Protein AF-A0AAJ7W540-F1 (afdb_monomer)

Radius of gyration: 34.24 Å; Cα contacts (8 Å, |Δi|>4): 974; chains: 1; bounding box: 76×58×107 Å

Solvent-accessible surface area (backbone atoms only — not comparable to full-atom values): 30644 Å² total; per-residue (Å²): 113,64,39,72,55,30,25,59,56,23,41,50,40,16,47,54,73,60,14,39,70,53,36,38,50,56,22,47,51,41,23,30,52,11,27,48,37,36,16,40,29,48,30,77,96,69,34,74,58,40,68,61,36,37,54,52,11,52,50,30,31,24,46,10,53,5,22,28,61,59,32,52,64,54,51,59,58,57,64,55,56,79,77,88,35,52,69,60,53,53,52,50,54,52,52,50,53,50,48,52,54,51,50,50,47,50,47,46,53,49,38,60,49,54,14,52,76,37,71,40,97,89,37,72,49,16,54,27,55,40,33,36,51,58,21,52,52,45,48,50,51,52,50,54,55,58,72,44,51,90,78,57,65,84,69,77,58,86,59,54,62,68,62,53,52,55,50,45,53,52,50,3,51,55,48,39,57,43,53,71,37,86,86,42,30,63,60,54,50,49,56,53,49,63,56,48,68,76,75,53,97,72,83,79,88,80,75,70,90,48,60,61,55,65,29,52,90,83,39,61,64,66,59,52,52,53,50,53,52,51,56,53,50,54,60,71,45,65,60,50,63,58,54,50,62,56,60,60,35,54,80,45,61,48,26,54,52,35,14,57,26,28,37,72,52,98,88,43,77,54,58,37,72,47,59,58,42,52,37,62,54,48,37,67,55,43,53,61,43,39,68,71,47,49,50,56,58,33,46,77,67,69,43,70,69,45,44,67,52,27,28,54,52,11,52,50,31,41,52,50,17,50,52,49,49,49,57,51,46,64,62,51,54,79,49,50,57,86,72,48,55,95,44,16,17,30,44,35,40,34,31,61,39,81,40,50,34,36,35,55,36,90,48,101,54,76,44,77,45,46,49,69,40,72,51,76,46,79,44,82,9,80,46,88,36,78,42,61,33,39,40,42,42,57,46,70,31,76,94,46,62,36,79,43,37,62,43,79,49,78,45,79,43,35,49,64,36,30,37,41,37,36,40,42,54,48,78,43,36,65,40,78,46,74,53,78,68,53,78,57,72,58,46,79,82,16,38,14,33,41,26,47,37,41,37,46,27,42,92,72,67,53,63,38,32,45,33,36,30,37,93,94,39,81,74,50,75,48,77,47,67,76,91,50,50,72,36,76,52,71,73,44,79,41,80,61,44,64,32,39,42,35,37,28,33,78,94,43,80,90,41,84,45,75,50,74,49,77,40,48,48,20,15,25,36,38,38,42,37,31,39,47,85,69,38,79,78,33,77,49,77,41,77,74,18,58,48,36,80,52,56,44,71,74,50,50,64,29,41,52,29,38,29,52,12,41,55,28,25,53,53,27,44,50,53,47,54,68,75,76,106

Secondary structure (DSSP, 8-state):
-HHHHHHHHHHHHIIIII-HHHHHHHHHHHHHHHHHHHHHHT-TTT-SSHHHHHHHHHHHHHHHHHHHHHHHHHHHHTTS-TTTTHHHHHHHHHHHHHHHHHHHHHHHHHHHHHHHHS-BTTBSS-HHHHHHHHHHHHHHHHHHHHHTGGG--PPPP---HHHHHHHHHHHHHHHHHHHHSTTTHHHHHHHHHHHHTTT-SS------SSGGGGGTTTS-HHHHHHHHHHHHHHHHTTTHHHHHHHHGGGGTHHHHHHHTSB-EETTEEPPGGGGGGHHHHHHHHHHHHIIIIIHHHHHTTTSS-SHHHHHHHHHHHHHHHHHHHHHHHHHHHTTS--PPPTTEEEEEEEE-SSS-EEE-SSSSS-EEE-TT-EEEEEEE-SSSEEEEEEEEE-SEETTEE-SB-EEEEEEEE-TT-EEEEEEEEETTEEEEEEPPP---PPPSS---EEEEEEEESSTT--S-EEEEEETTEEEEEEEPPSS-SEEEPPPEE--SEEEEEEEEETTEEEEEEEEEEEE-TT-EEEEEEEEETTEEEEEEEEEEEPPP-SBGGGGHHHHHHHHHHHIIIIIHHHHHHHHH-

Sequence (581 aa):
MLCYFVPVVGAILADSYLGRFRTILYFSIIYAIGNILMCFAATPPISIWPIQMTYIGLVLIAWGTGGIKPCVAAFGGDQFHLPQQQQKLQQFFSLFYFTINFGGFVGMILIPILREAFTCFGDDTCYALGFGFPAALMVTALFLFLLGKPLYRLKYPKENIMLKFISCIYVSHIRYNYSMQPHLKLYVLQSQYAVKKKMSVNGTPKVANHWLDYAEDKFPSKLIMDIKIVLAILFLYIPLPLFWSLFDQQGSRWTFQASRMNGTILGTQLLPDQMQVINPAIVLLLIPLFDKLIYPWFGNLQMLSSPLKRMIVGGVFAGLAFIMSGLLELKLEETYPVLPDKGQSTLNFINTLQCDVEFLAPFDSTITLNSGLRQVFNVSAKNLTKYELYLVAIPQCWELHLKNPTLSISINTSEYQVNTLIVGSIGKDLHLFKTDPDEFKKSLSGRPKLRVIFIRDSEILKNVTVTLESSSGLQDKYFVPDDNSLCESTYMELEPGLFHYVIRNRDDPDGTYKSSILLELGAVYLLMLREHNGLIVFHKIFTMTPANKIHILWLVPQYLLISIAEVMFAISGLEFSFTQL

Structure (mmCIF, N/CA/C/O backbone):
data_AF-A0AAJ7W540-F1
#
_entry.id   AF-A0AAJ7W540-F1
#
loop_
_atom_site.group_PDB
_atom_site.id
_atom_site.type_symbol
_atom_site.label_atom_id
_atom_site.label_alt_id
_atom_site.label_comp_id
_atom_site.label_asym_id
_atom_site.label_entity_id
_atom_site.label_seq_id
_atom_site.pdbx_PDB_ins_code
_atom_site.Cartn_x
_atom_site.Cartn_y
_atom_site.Cartn_z
_atom_site.occupancy
_atom_site.B_iso_or_equiv
_atom_site.auth_seq_id
_atom_site.auth_comp_id
_atom_site.auth_asym_id
_atom_site.auth_atom_id
_atom_site.pdbx_PDB_model_num
ATOM 1 N N . MET A 1 1 ? -0.661 -0.086 13.422 1.00 71.62 1 MET A N 1
ATOM 2 C CA . MET A 1 1 ? -0.869 -0.897 14.646 1.00 71.62 1 MET A CA 1
ATOM 3 C C . MET A 1 1 ? -0.650 -0.137 15.954 1.00 71.62 1 MET A C 1
ATOM 5 O O . MET A 1 1 ? -1.553 -0.155 16.779 1.00 71.62 1 MET A O 1
ATOM 9 N N . LEU A 1 2 ? 0.468 0.576 16.168 1.00 86.44 2 LEU A N 1
ATOM 10 C CA . LEU A 1 2 ? 0.731 1.285 17.441 1.00 86.44 2 LEU A CA 1
ATOM 11 C C . LEU A 1 2 ? -0.407 2.241 17.879 1.00 86.44 2 LEU A C 1
ATOM 13 O O . LEU A 1 2 ? -0.763 2.280 19.054 1.00 86.44 2 LEU A O 1
ATOM 17 N N . CYS A 1 3 ? -1.059 2.925 16.934 1.00 90.19 3 CYS A N 1
ATOM 18 C CA . CYS A 1 3 ? -2.197 3.824 17.180 1.00 90.19 3 CYS A CA 1
ATOM 19 C C . CYS A 1 3 ? -3.473 3.153 17.734 1.00 90.19 3 CYS A C 1
ATOM 21 O O . CYS A 1 3 ? -4.400 3.860 18.129 1.00 90.19 3 CYS A O 1
ATOM 23 N N . TYR A 1 4 ? -3.546 1.817 17.751 1.00 88.50 4 TYR A N 1
ATOM 24 C CA . TYR A 1 4 ? -4.629 1.042 18.375 1.00 88.50 4 TYR A CA 1
ATOM 25 C C . TYR A 1 4 ? -4.240 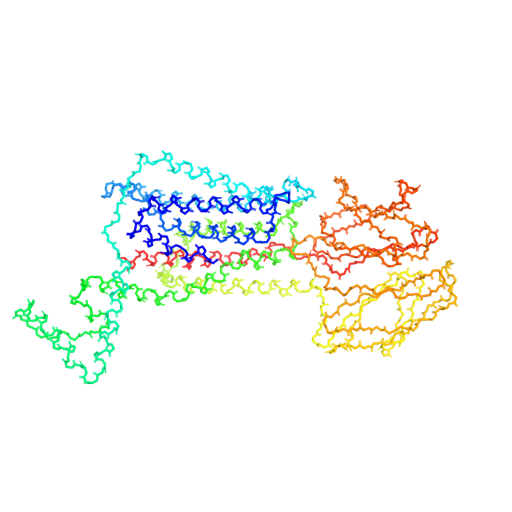0.459 19.737 1.00 88.50 4 TYR A C 1
ATOM 27 O O . TYR A 1 4 ? -5.117 0.103 20.517 1.00 88.50 4 TYR A O 1
ATOM 35 N N . PHE A 1 5 ? -2.947 0.442 20.070 1.00 90.62 5 PHE A N 1
ATOM 36 C CA . PHE A 1 5 ? -2.460 0.074 21.400 1.00 90.62 5 PHE A CA 1
ATOM 37 C C . PHE A 1 5 ? -2.434 1.274 22.359 1.00 90.62 5 PHE A C 1
ATOM 39 O O . PHE A 1 5 ? -2.895 1.191 23.497 1.00 90.62 5 PHE A O 1
ATOM 46 N N . VAL A 1 6 ? -1.964 2.431 21.878 1.00 94.62 6 VAL A N 1
ATOM 47 C CA . VAL A 1 6 ? -1.859 3.663 22.681 1.00 94.62 6 VAL A CA 1
ATOM 48 C C . VAL A 1 6 ? -3.198 4.174 23.264 1.00 94.62 6 VAL A C 1
ATOM 50 O O . VAL A 1 6 ? -3.144 4.769 24.338 1.00 94.62 6 VAL A O 1
ATOM 53 N N . PRO A 1 7 ? -4.401 3.911 22.702 1.00 94.12 7 PRO A N 1
ATOM 54 C CA . PRO A 1 7 ? -5.668 4.184 23.387 1.00 94.12 7 PRO A CA 1
ATOM 55 C C . PRO A 1 7 ? -5.749 3.626 24.811 1.00 94.12 7 PRO A C 1
ATOM 57 O O . PRO A 1 7 ? -6.285 4.292 25.689 1.00 94.12 7 PRO A O 1
ATOM 60 N N . VAL A 1 8 ? -5.167 2.458 25.092 1.00 89.94 8 VAL A N 1
ATOM 61 C CA . VAL A 1 8 ? -5.139 1.917 26.463 1.00 89.94 8 VAL A CA 1
ATOM 62 C C . VAL A 1 8 ? -4.364 2.856 27.392 1.00 89.94 8 VAL A C 1
ATOM 64 O O . VAL A 1 8 ? -4.832 3.194 28.477 1.00 89.94 8 VAL A O 1
ATOM 67 N N . VAL A 1 9 ? -3.212 3.350 26.933 1.00 91.25 9 VAL A N 1
ATOM 68 C CA . VAL A 1 9 ? -2.387 4.324 27.662 1.00 91.25 9 VAL A CA 1
ATOM 69 C C . VAL A 1 9 ? -3.128 5.655 27.821 1.00 91.25 9 VAL A C 1
ATOM 71 O O . VAL A 1 9 ? -3.166 6.208 28.919 1.00 91.25 9 VAL A O 1
ATOM 74 N N . GLY A 1 10 ? -3.763 6.148 26.754 1.00 91.50 10 GLY A N 1
ATOM 75 C CA . GLY A 1 10 ? -4.558 7.378 26.770 1.00 91.50 10 GLY A CA 1
ATOM 76 C C . GLY A 1 10 ? -5.708 7.319 27.776 1.00 91.50 10 GLY A C 1
ATOM 77 O O . GLY A 1 10 ? -5.861 8.234 28.584 1.00 91.50 10 GLY A O 1
ATOM 78 N N . ALA A 1 11 ? -6.461 6.216 27.790 1.00 89.62 11 ALA A N 1
ATOM 79 C CA . ALA A 1 11 ? -7.556 5.994 28.730 1.00 89.62 11 ALA A CA 1
ATOM 80 C C . ALA A 1 11 ? -7.061 5.942 30.184 1.00 89.62 11 ALA A C 1
ATOM 82 O O . ALA A 1 11 ? -7.601 6.641 31.040 1.00 89.62 11 ALA A O 1
ATOM 83 N N . ILE A 1 12 ? -5.983 5.193 30.462 1.00 88.81 12 ILE A N 1
ATOM 84 C CA . ILE A 1 12 ? -5.385 5.121 31.806 1.00 88.81 12 ILE A CA 1
ATOM 85 C C . ILE A 1 12 ? -4.946 6.511 32.277 1.00 88.81 12 ILE A C 1
ATOM 87 O O . ILE A 1 12 ? -5.280 6.919 33.389 1.00 88.81 12 ILE A O 1
ATOM 91 N N . LEU A 1 13 ? -4.234 7.267 31.437 1.00 90.31 13 LEU A N 1
ATOM 92 C CA . LEU A 1 13 ? -3.769 8.609 31.785 1.00 90.31 13 LEU A CA 1
ATOM 93 C C . LEU A 1 13 ? -4.929 9.582 32.022 1.00 90.31 13 LEU A C 1
ATOM 95 O O . LEU A 1 13 ? -4.882 10.358 32.978 1.00 90.31 13 LEU A O 1
ATOM 99 N N . ALA A 1 14 ? -5.971 9.535 31.190 1.00 90.06 14 ALA A N 1
ATOM 100 C CA . ALA A 1 14 ? -7.146 10.391 31.323 1.00 90.06 14 ALA A CA 1
ATOM 101 C C . ALA A 1 14 ? -7.965 10.097 32.580 1.00 90.06 14 ALA A C 1
ATOM 103 O O . ALA A 1 14 ? -8.325 11.036 33.290 1.00 90.06 14 ALA A O 1
ATOM 104 N N . ASP A 1 15 ? -8.238 8.825 32.864 1.00 87.19 15 ASP A N 1
ATOM 105 C CA . ASP A 1 15 ? -9.133 8.446 33.955 1.00 87.19 15 ASP A CA 1
ATOM 106 C C . ASP A 1 15 ? -8.414 8.340 35.311 1.00 87.19 15 ASP A C 1
ATOM 108 O O . ASP A 1 15 ? -9.070 8.462 36.343 1.00 87.19 15 ASP A O 1
ATOM 112 N N . SER A 1 16 ? -7.084 8.151 35.335 1.00 85.56 16 SER A N 1
ATOM 113 C CA . SER A 1 16 ? -6.317 7.967 36.584 1.00 85.56 16 SER A CA 1
ATOM 114 C C . SER A 1 16 ? -5.480 9.180 37.016 1.00 85.56 16 SER A C 1
ATOM 116 O O . SER A 1 16 ? -5.320 9.406 38.212 1.00 85.56 16 SER A O 1
ATOM 118 N N . TYR A 1 17 ? -4.928 9.970 36.084 1.00 84.69 17 TYR A N 1
ATOM 119 C CA . TYR A 1 17 ? -3.895 10.967 36.428 1.00 84.69 17 TYR A CA 1
ATOM 120 C C . TYR A 1 17 ? -4.199 12.389 35.947 1.00 84.69 17 TYR A C 1
ATOM 122 O O . TYR A 1 17 ? -4.267 13.321 36.745 1.00 84.69 17 TYR A O 1
ATOM 130 N N . LEU A 1 18 ? -4.335 12.586 34.635 1.00 86.31 18 LEU A N 1
ATOM 131 C CA . LEU A 1 18 ? -4.300 13.910 34.006 1.00 86.31 18 LEU A CA 1
ATOM 132 C C . LEU A 1 18 ? -5.688 14.539 33.837 1.00 86.31 18 LEU A C 1
ATOM 134 O O . LEU A 1 18 ? -5.801 15.765 33.752 1.00 86.31 18 LEU A O 1
ATOM 138 N N . GLY A 1 19 ? -6.742 13.722 33.792 1.00 89.06 19 GLY A N 1
ATOM 139 C CA . GLY A 1 19 ? -8.065 14.150 33.350 1.00 89.06 19 GLY A CA 1
ATOM 140 C C . GLY A 1 19 ? -8.158 14.243 31.822 1.00 89.06 19 GLY A C 1
ATOM 141 O O . GLY A 1 19 ? -7.185 14.538 31.125 1.00 89.06 19 GLY A O 1
ATOM 142 N N . ARG A 1 20 ? -9.366 14.035 31.288 1.00 90.81 20 ARG A N 1
ATOM 143 C CA . ARG A 1 20 ? -9.626 13.926 29.838 1.00 90.81 20 ARG A CA 1
ATOM 144 C C . ARG A 1 20 ? -9.135 15.133 29.034 1.00 90.81 20 ARG A C 1
ATOM 146 O O . ARG A 1 20 ? -8.473 14.950 28.019 1.00 90.81 20 ARG A O 1
ATOM 153 N N . PHE A 1 21 ? -9.383 16.358 29.509 1.00 93.75 21 PHE A N 1
ATOM 154 C CA . PHE A 1 21 ? -8.967 17.582 28.809 1.00 93.75 21 PHE A CA 1
ATOM 155 C C . PHE A 1 21 ? -7.443 17.679 28.634 1.00 93.75 21 PHE A C 1
ATOM 157 O O . PHE A 1 21 ? -6.965 17.945 27.533 1.00 93.75 21 PHE A O 1
ATOM 164 N N . ARG A 1 22 ? -6.665 17.444 29.703 1.00 93.25 22 ARG A N 1
ATOM 165 C CA . ARG A 1 22 ? -5.196 17.535 29.643 1.00 93.25 22 ARG A CA 1
ATOM 166 C C . ARG A 1 22 ? -4.600 16.405 28.813 1.00 93.25 22 ARG A C 1
ATOM 168 O O . ARG A 1 22 ? -3.672 16.654 28.054 1.00 93.25 22 ARG A O 1
ATOM 175 N N . THR A 1 23 ? -5.159 15.198 28.905 1.00 94.62 23 THR A N 1
ATOM 176 C CA . THR A 1 23 ? -4.752 14.081 28.045 1.00 94.62 23 THR A CA 1
ATOM 177 C C . THR A 1 23 ? -4.955 14.421 26.570 1.00 94.62 23 THR A C 1
ATOM 179 O O . THR A 1 23 ? -4.011 14.304 25.793 1.00 94.62 23 THR A O 1
ATOM 182 N N . ILE A 1 24 ? -6.137 14.922 26.189 1.00 95.50 24 ILE A N 1
ATOM 183 C CA . ILE A 1 24 ? -6.406 15.350 24.807 1.00 95.50 24 ILE A CA 1
ATOM 184 C C . ILE A 1 24 ? -5.403 16.424 24.377 1.00 95.50 24 ILE A C 1
ATOM 186 O O . ILE A 1 24 ? -4.823 16.304 23.302 1.00 95.50 24 ILE A O 1
ATOM 190 N N . LEU A 1 25 ? -5.152 17.431 25.218 1.00 96.06 25 LEU A N 1
ATOM 191 C CA . LEU A 1 25 ? -4.221 18.518 24.916 1.00 96.06 25 LEU A CA 1
ATOM 192 C C . LEU A 1 25 ? -2.793 18.014 24.644 1.00 96.06 25 LEU A C 1
ATOM 194 O O . LEU A 1 25 ? -2.235 18.306 23.587 1.00 96.06 25 LEU A O 1
ATOM 198 N N . TYR A 1 26 ? -2.203 17.244 25.563 1.00 96.38 26 TYR A N 1
ATOM 199 C CA . TYR A 1 26 ? -0.816 16.789 25.421 1.00 96.38 26 TYR A CA 1
ATOM 200 C C . TYR A 1 26 ? -0.634 15.842 24.234 1.00 96.38 26 TYR A C 1
ATOM 202 O O . TYR A 1 26 ? 0.295 16.022 23.447 1.00 96.38 26 TYR A O 1
ATOM 210 N N . PHE A 1 27 ? -1.542 14.880 24.046 1.00 96.75 27 PHE A N 1
ATOM 211 C CA . PHE A 1 27 ? -1.464 13.991 22.888 1.00 96.75 27 PHE A CA 1
ATOM 212 C C . PHE A 1 27 ? -1.743 14.726 21.567 1.00 96.75 27 PHE A C 1
ATOM 214 O O . PHE A 1 27 ? -1.149 14.370 20.553 1.00 96.75 27 PHE A O 1
ATOM 221 N N . SER A 1 28 ? -2.563 15.784 21.565 1.00 96.62 28 SER A N 1
ATOM 222 C CA . SER A 1 28 ? -2.783 16.624 20.375 1.00 96.62 28 SER A CA 1
ATOM 223 C C . SER A 1 28 ? -1.544 17.424 19.982 1.00 96.62 28 SER A C 1
ATOM 225 O O . SER A 1 28 ? -1.266 17.556 18.794 1.00 96.62 28 SER A O 1
ATOM 227 N N . ILE A 1 29 ? -0.762 17.907 20.953 1.00 97.31 29 ILE A N 1
ATOM 228 C CA . ILE A 1 29 ? 0.529 18.564 20.688 1.00 97.31 29 ILE A CA 1
ATOM 229 C C . ILE A 1 29 ? 1.517 17.566 20.074 1.00 97.31 29 ILE A C 1
ATOM 231 O O . ILE A 1 29 ? 2.125 17.860 19.048 1.00 97.31 29 ILE A O 1
ATOM 235 N N . ILE A 1 30 ? 1.629 16.364 20.651 1.00 97.31 30 ILE A N 1
ATOM 236 C CA . ILE A 1 30 ? 2.466 15.281 20.104 1.00 97.31 30 ILE A CA 1
ATOM 237 C C . ILE A 1 30 ? 2.029 14.935 18.673 1.00 97.31 30 ILE A C 1
ATOM 239 O O . ILE A 1 30 ? 2.869 14.781 17.787 1.00 97.31 30 ILE A O 1
ATOM 243 N N . TYR A 1 31 ? 0.717 14.871 18.429 1.00 97.06 31 TYR A N 1
ATOM 244 C CA . TYR A 1 31 ? 0.170 14.601 17.104 1.00 97.06 31 TYR A CA 1
ATOM 245 C C . TYR A 1 31 ? 0.520 15.715 16.102 1.00 97.06 31 TYR A C 1
ATOM 247 O O . TYR A 1 31 ? 0.955 15.429 14.987 1.00 97.06 31 TYR A O 1
ATOM 255 N N . ALA A 1 32 ? 0.383 16.986 16.489 1.00 97.12 32 ALA A N 1
ATOM 256 C CA . ALA A 1 32 ? 0.744 18.121 15.641 1.00 97.12 32 ALA A CA 1
ATOM 257 C C . ALA A 1 32 ? 2.239 18.105 15.278 1.00 97.12 32 ALA A C 1
ATOM 259 O O . ALA A 1 32 ? 2.577 18.223 14.102 1.00 97.12 32 ALA A O 1
ATOM 260 N N . ILE A 1 33 ? 3.122 17.865 16.257 1.00 97.06 33 ILE A N 1
ATOM 261 C CA . ILE A 1 33 ? 4.572 17.741 16.030 1.00 97.06 33 ILE A CA 1
ATOM 262 C C . ILE A 1 33 ? 4.873 16.600 15.053 1.00 97.06 33 ILE A C 1
ATOM 264 O O . ILE A 1 33 ? 5.655 16.787 14.126 1.00 97.06 33 ILE A O 1
ATOM 268 N N . GLY A 1 34 ? 4.229 15.440 15.217 1.00 96.81 34 GLY A N 1
ATOM 269 C CA . GLY A 1 34 ? 4.404 14.306 14.310 1.00 96.81 34 GLY A CA 1
ATOM 270 C C . GLY A 1 34 ? 4.032 14.631 12.858 1.00 96.81 34 GLY A C 1
ATOM 271 O O . GLY A 1 34 ? 4.797 14.309 11.952 1.00 96.81 34 GLY A O 1
ATOM 272 N N . ASN A 1 35 ? 2.907 15.319 12.626 1.00 95.75 35 ASN A N 1
ATOM 273 C CA . ASN A 1 35 ? 2.503 15.722 11.270 1.00 95.75 35 ASN A CA 1
ATOM 274 C C . ASN A 1 35 ? 3.439 16.779 10.661 1.00 95.75 35 ASN A C 1
ATOM 276 O O . ASN A 1 35 ? 3.778 16.691 9.483 1.00 95.75 35 ASN A O 1
ATOM 280 N N . ILE A 1 36 ? 3.884 17.759 11.453 1.00 95.38 36 ILE A N 1
ATOM 281 C CA . ILE A 1 36 ? 4.851 18.772 10.997 1.00 95.38 36 ILE A CA 1
ATOM 282 C C . ILE A 1 36 ? 6.178 18.102 10.620 1.00 95.38 36 ILE A C 1
ATOM 284 O O . ILE A 1 36 ? 6.753 18.412 9.578 1.00 95.38 36 ILE A O 1
ATOM 288 N N . LEU A 1 37 ? 6.634 17.135 11.421 1.00 94.56 37 LEU A N 1
ATOM 289 C CA . LEU A 1 37 ? 7.861 16.392 11.146 1.00 94.56 37 LEU A CA 1
ATOM 290 C C . LEU A 1 37 ? 7.764 15.575 9.849 1.00 94.56 37 LEU A C 1
ATOM 292 O O . LEU A 1 37 ? 8.727 15.547 9.089 1.00 94.56 37 LEU A O 1
ATOM 296 N N . MET A 1 38 ? 6.603 14.973 9.561 1.00 93.81 38 MET A N 1
ATOM 297 C CA . MET A 1 38 ? 6.346 14.294 8.282 1.00 93.81 38 MET A CA 1
ATOM 298 C C . MET A 1 38 ? 6.404 15.255 7.089 1.00 93.81 38 MET A C 1
ATOM 300 O O . MET A 1 38 ? 6.983 14.919 6.060 1.00 93.81 38 MET A O 1
ATOM 304 N N . CYS A 1 39 ? 5.856 16.465 7.231 1.00 92.62 39 CYS A N 1
ATOM 305 C CA . CYS A 1 39 ? 5.942 17.504 6.202 1.00 92.62 39 CYS A CA 1
ATOM 306 C C . CYS A 1 39 ? 7.401 17.921 5.929 1.00 92.62 39 CYS A C 1
ATOM 308 O O . CYS A 1 39 ? 7.824 17.996 4.775 1.00 92.62 39 CYS A O 1
ATOM 310 N N . PHE A 1 40 ? 8.205 18.109 6.982 1.00 91.62 40 PHE A N 1
ATOM 311 C CA . PHE A 1 40 ? 9.632 18.417 6.838 1.00 91.62 40 PHE A CA 1
ATOM 312 C C . PHE A 1 40 ? 10.443 17.258 6.257 1.00 91.62 40 PHE A C 1
ATOM 314 O O . PHE A 1 40 ? 11.324 17.494 5.436 1.00 91.62 40 PHE A O 1
ATOM 321 N N . ALA A 1 41 ? 10.130 16.012 6.623 1.00 90.75 41 ALA A N 1
ATOM 322 C CA . ALA A 1 41 ? 10.767 14.831 6.043 1.00 90.75 41 ALA A CA 1
ATOM 323 C C . ALA A 1 41 ? 10.510 14.720 4.531 1.00 90.75 41 ALA A C 1
ATOM 325 O O . ALA A 1 41 ? 11.385 14.276 3.796 1.00 90.75 41 ALA A O 1
ATOM 326 N N . ALA A 1 42 ? 9.338 15.168 4.072 1.00 87.88 42 ALA A N 1
ATOM 327 C CA . ALA A 1 42 ? 8.955 15.210 2.664 1.00 87.88 42 ALA A CA 1
ATOM 328 C C . ALA A 1 42 ? 9.456 16.459 1.910 1.00 87.88 42 ALA A C 1
ATOM 330 O O . ALA A 1 42 ? 9.103 16.645 0.749 1.00 87.88 42 ALA A O 1
ATOM 331 N N . THR A 1 43 ? 10.239 17.330 2.556 1.00 87.81 43 THR A N 1
ATOM 332 C CA . THR A 1 43 ? 10.776 18.561 1.961 1.00 87.81 43 THR A CA 1
ATOM 333 C C . THR A 1 43 ? 12.293 18.415 1.767 1.00 87.81 43 THR A C 1
ATOM 335 O O . THR A 1 43 ? 13.035 18.623 2.731 1.00 87.81 43 THR A O 1
ATOM 338 N N . PRO A 1 44 ? 12.789 18.101 0.550 1.00 80.88 44 PRO A N 1
ATOM 339 C CA . PRO A 1 44 ? 14.206 17.799 0.304 1.00 80.88 44 PRO A CA 1
ATOM 340 C C . PRO A 1 44 ? 15.211 18.856 0.804 1.00 80.88 44 PRO A C 1
ATOM 342 O O . PRO A 1 44 ? 16.230 18.471 1.374 1.00 80.88 44 PRO A O 1
ATOM 345 N N . PRO A 1 45 ? 14.949 20.179 0.694 1.00 76.81 45 PRO A N 1
ATOM 346 C CA . PRO A 1 45 ? 15.866 21.201 1.215 1.00 76.81 45 PRO A CA 1
ATOM 347 C C . PRO A 1 45 ? 16.047 21.186 2.742 1.00 76.81 45 PRO A C 1
ATOM 349 O O . PRO A 1 45 ? 17.021 21.734 3.248 1.00 76.81 45 PRO A O 1
ATOM 352 N N . ILE A 1 46 ? 15.090 20.616 3.482 1.00 77.25 46 ILE A N 1
ATOM 353 C CA . ILE A 1 46 ? 15.027 20.644 4.954 1.00 77.25 46 ILE A CA 1
ATOM 354 C C . ILE A 1 46 ? 15.265 19.243 5.543 1.00 77.25 46 ILE A C 1
ATOM 356 O O . ILE A 1 46 ? 15.598 19.111 6.721 1.00 77.25 46 ILE A O 1
ATOM 360 N N . SER A 1 47 ? 15.105 18.183 4.744 1.00 76.94 47 SER A N 1
ATOM 361 C CA . SER A 1 47 ? 15.171 16.804 5.216 1.00 76.94 47 SER A CA 1
ATOM 362 C C . SER A 1 47 ? 16.599 16.403 5.598 1.00 76.94 47 SER A C 1
ATOM 364 O O . SER A 1 47 ? 17.424 16.052 4.755 1.00 76.94 47 SER A O 1
ATOM 366 N N . ILE A 1 48 ? 16.882 16.406 6.898 1.00 77.56 48 ILE A N 1
ATOM 367 C CA . ILE A 1 48 ? 18.103 15.849 7.475 1.00 77.56 48 ILE A CA 1
ATOM 368 C C . ILE A 1 48 ? 17.767 14.409 7.867 1.00 77.56 48 ILE A C 1
ATOM 370 O O . ILE A 1 48 ? 17.113 14.181 8.878 1.00 77.56 48 ILE A O 1
ATOM 374 N N . TRP A 1 49 ? 18.214 13.437 7.064 1.00 84.31 49 TRP A N 1
ATOM 375 C CA . TRP A 1 49 ? 18.016 12.001 7.315 1.00 84.31 49 TRP A CA 1
ATOM 376 C C . TRP A 1 49 ? 16.523 11.604 7.194 1.00 84.31 49 TRP A C 1
ATOM 378 O O . TRP A 1 49 ? 15.860 11.280 8.187 1.00 84.31 49 TRP A O 1
ATOM 388 N N . PRO A 1 50 ? 15.961 11.640 5.966 1.00 85.88 50 PRO A N 1
ATOM 389 C CA . PRO A 1 50 ? 14.513 11.582 5.720 1.00 85.88 50 PRO A CA 1
ATOM 390 C C . PRO A 1 50 ? 13.843 10.314 6.263 1.00 85.88 50 PRO A C 1
ATOM 392 O O . PRO A 1 50 ? 12.715 10.361 6.756 1.00 85.88 50 PRO A O 1
ATOM 395 N N . ILE A 1 51 ? 14.548 9.182 6.236 1.00 89.00 51 ILE A N 1
ATOM 396 C CA . ILE A 1 51 ? 14.040 7.893 6.717 1.00 89.00 51 ILE A CA 1
ATOM 397 C C . ILE A 1 51 ? 13.784 7.946 8.231 1.00 89.00 51 ILE A C 1
ATOM 399 O O . ILE A 1 51 ? 12.711 7.574 8.705 1.00 89.00 51 ILE A O 1
ATOM 403 N N . GLN A 1 52 ? 14.747 8.448 9.002 1.00 92.12 52 GLN A N 1
ATOM 404 C CA . GLN A 1 52 ? 14.670 8.549 10.457 1.00 92.12 52 GLN A CA 1
ATOM 405 C C . GLN A 1 52 ? 13.594 9.551 10.882 1.00 92.12 52 GLN A C 1
ATOM 407 O O . GLN A 1 52 ? 12.790 9.243 11.763 1.00 92.12 52 GLN A O 1
ATOM 412 N N . MET A 1 53 ? 13.535 10.717 10.227 1.00 91.81 53 MET A N 1
ATOM 413 C CA . MET A 1 53 ? 12.483 11.710 10.473 1.00 91.81 53 MET A CA 1
ATOM 414 C C . MET A 1 53 ? 11.091 11.131 10.210 1.00 91.81 53 MET A C 1
ATOM 416 O O . MET A 1 53 ? 10.184 11.337 11.014 1.00 91.81 53 MET A O 1
ATOM 420 N N . THR A 1 54 ? 10.940 10.351 9.136 1.00 93.38 54 THR A N 1
ATOM 421 C CA . THR A 1 54 ? 9.684 9.670 8.802 1.00 93.38 54 THR A CA 1
ATOM 422 C C . THR A 1 54 ? 9.286 8.669 9.887 1.00 93.38 54 THR A C 1
ATOM 424 O O . THR A 1 54 ? 8.153 8.697 10.365 1.00 93.38 54 THR A O 1
ATOM 427 N N . TYR A 1 55 ? 10.208 7.817 10.350 1.00 94.44 55 TYR A N 1
ATOM 428 C CA . TYR A 1 55 ? 9.908 6.864 11.425 1.00 94.44 55 TYR A CA 1
ATOM 429 C C . TYR A 1 55 ? 9.500 7.558 12.726 1.00 94.44 55 TYR A C 1
ATOM 431 O O . TYR A 1 55 ? 8.505 7.172 13.343 1.00 94.44 55 TYR A O 1
ATOM 439 N N . ILE A 1 56 ? 10.231 8.599 13.128 1.00 95.06 56 ILE A N 1
ATOM 440 C CA . ILE A 1 56 ? 9.910 9.372 14.332 1.00 95.06 56 ILE A CA 1
ATOM 441 C C . ILE A 1 56 ? 8.549 10.061 14.164 1.00 95.06 56 ILE A C 1
ATOM 443 O O . ILE A 1 56 ? 7.707 9.973 15.058 1.00 95.06 56 ILE A O 1
ATOM 447 N N . GLY A 1 57 ? 8.292 10.676 13.007 1.00 95.62 57 GLY A N 1
ATOM 448 C CA . GLY A 1 57 ? 7.021 11.326 12.682 1.00 95.62 57 GLY A CA 1
ATOM 449 C C . GLY A 1 57 ? 5.837 10.368 12.785 1.00 95.62 57 GLY A C 1
ATOM 450 O O . GLY A 1 57 ? 4.868 10.655 13.490 1.00 95.62 57 GLY A O 1
ATOM 451 N N . LEU A 1 58 ? 5.941 9.183 12.177 1.00 95.50 58 LEU A N 1
ATOM 452 C CA . LEU A 1 58 ? 4.908 8.145 12.234 1.00 95.50 58 LEU A CA 1
ATOM 453 C C . LEU A 1 58 ? 4.666 7.621 13.656 1.00 95.50 58 LEU A C 1
ATOM 455 O O . LEU A 1 58 ? 3.514 7.391 14.034 1.00 95.50 58 LEU A O 1
ATOM 459 N N . VAL A 1 59 ? 5.715 7.455 14.470 1.00 96.56 59 VAL A N 1
ATOM 460 C CA . VAL A 1 59 ? 5.573 7.045 15.878 1.00 96.56 59 VAL A CA 1
ATOM 461 C C . VAL A 1 59 ? 4.851 8.121 16.690 1.00 96.56 59 VAL A C 1
ATOM 463 O O . VAL A 1 59 ? 3.931 7.789 17.441 1.00 96.56 59 VAL A O 1
ATOM 466 N N . LEU A 1 60 ? 5.204 9.398 16.513 1.00 97.00 60 LEU A N 1
ATOM 467 C CA . LEU A 1 60 ? 4.541 10.519 17.187 1.00 97.00 60 LEU A CA 1
ATOM 468 C C . LEU A 1 60 ? 3.073 10.647 16.764 1.00 97.00 60 LEU A C 1
ATOM 470 O O . LEU A 1 60 ? 2.203 10.806 17.619 1.00 97.00 60 LEU A O 1
ATOM 474 N N . ILE A 1 61 ? 2.772 10.494 15.470 1.00 96.88 61 ILE A N 1
ATOM 475 C CA . ILE A 1 61 ? 1.394 10.449 14.960 1.00 96.88 61 ILE A CA 1
ATOM 476 C C . ILE A 1 61 ? 0.626 9.288 15.595 1.00 96.88 61 ILE A C 1
ATOM 478 O O . ILE A 1 61 ? -0.496 9.472 16.071 1.00 96.88 61 ILE A O 1
ATOM 482 N N . ALA A 1 62 ? 1.217 8.095 15.652 1.00 96.44 62 ALA A N 1
ATOM 483 C CA . ALA A 1 62 ? 0.572 6.932 16.248 1.00 96.44 62 ALA A CA 1
ATOM 484 C C . ALA A 1 62 ? 0.304 7.117 17.751 1.00 96.44 62 ALA A C 1
ATOM 486 O O . ALA A 1 62 ? -0.767 6.740 18.231 1.00 96.44 62 ALA A O 1
ATOM 487 N N . TRP A 1 63 ? 1.238 7.728 18.482 1.00 96.31 63 TRP A N 1
ATOM 488 C CA . TRP A 1 63 ? 1.064 8.068 19.894 1.00 96.31 63 TRP A CA 1
ATOM 489 C C . TRP A 1 63 ? -0.019 9.123 20.106 1.00 96.31 63 TRP A C 1
ATOM 491 O O . TRP A 1 63 ? -0.928 8.922 20.910 1.00 96.31 63 TRP A O 1
ATOM 501 N N . GLY A 1 64 ? 0.051 10.222 19.357 1.00 96.25 64 GLY A N 1
ATOM 502 C CA . GLY A 1 64 ? -0.903 11.319 19.425 1.00 96.25 64 GLY A CA 1
ATOM 503 C C . GLY A 1 64 ? -2.326 10.864 19.106 1.00 96.25 64 GLY A C 1
ATOM 504 O O . GLY A 1 64 ? -3.217 10.968 19.946 1.00 96.25 64 GLY A O 1
ATOM 505 N N . THR A 1 65 ? -2.533 10.268 17.928 1.00 94.81 65 THR A N 1
ATOM 506 C CA . THR A 1 65 ? -3.846 9.743 17.512 1.00 94.81 65 THR A CA 1
ATOM 507 C C . THR A 1 65 ? -4.394 8.718 18.497 1.00 94.81 65 THR A C 1
ATOM 509 O O . THR A 1 65 ? -5.552 8.810 18.901 1.00 94.81 65 THR A O 1
ATOM 512 N N . GLY A 1 66 ? -3.571 7.752 18.913 1.00 94.44 66 GLY A N 1
ATOM 513 C CA . GLY A 1 66 ? -3.985 6.702 19.831 1.00 94.44 66 GLY A CA 1
ATOM 514 C C . GLY A 1 66 ? -4.411 7.246 21.193 1.00 94.44 66 GLY A C 1
ATOM 515 O O . GLY A 1 66 ? -5.462 6.859 21.695 1.00 94.44 66 GLY A O 1
ATOM 516 N N . GLY A 1 67 ? -3.659 8.187 21.770 1.00 94.56 67 GLY A N 1
ATOM 517 C CA . GLY A 1 67 ? -3.971 8.744 23.089 1.00 94.56 67 GLY A CA 1
ATOM 518 C C . GLY A 1 67 ? -5.255 9.584 23.124 1.00 94.56 67 GLY A C 1
ATOM 519 O O . GLY A 1 67 ? -5.958 9.607 24.136 1.00 94.56 67 GLY A O 1
ATOM 520 N N . ILE A 1 68 ? -5.597 10.233 22.007 1.00 94.94 68 ILE A N 1
ATOM 521 C CA . ILE A 1 68 ? -6.785 11.093 21.872 1.00 94.94 68 ILE A CA 1
ATOM 522 C C . ILE A 1 68 ? -8.070 10.267 21.692 1.00 94.94 68 ILE A C 1
ATOM 524 O O . ILE A 1 68 ? -9.106 10.621 22.263 1.00 94.94 68 ILE A O 1
ATOM 528 N N . LYS A 1 69 ? -8.008 9.161 20.932 1.00 91.62 69 LYS A N 1
ATOM 529 C CA . LYS A 1 69 ? -9.160 8.313 20.551 1.00 91.62 69 LYS A CA 1
ATOM 530 C C . LYS A 1 69 ? -10.145 7.988 21.691 1.00 91.62 69 LYS A C 1
ATOM 532 O O . LYS A 1 69 ? -11.329 8.271 21.519 1.00 91.62 69 LYS A O 1
ATOM 537 N N . PRO A 1 70 ? -9.722 7.436 22.845 1.00 90.81 70 PRO A N 1
ATOM 538 C CA . PRO A 1 70 ? -10.655 7.060 23.914 1.00 90.81 70 PRO A CA 1
ATOM 539 C C . PRO A 1 70 ? -11.199 8.273 24.683 1.00 90.81 70 PRO A C 1
ATOM 541 O O . PRO A 1 70 ? -12.210 8.173 25.373 1.00 90.81 70 PRO A O 1
ATOM 544 N N . CYS A 1 71 ? -10.532 9.427 24.583 1.00 91.81 71 CYS A N 1
ATOM 545 C CA . CYS A 1 71 ? -10.808 10.586 25.421 1.00 91.81 71 CYS A CA 1
ATOM 546 C C . CYS A 1 71 ? -11.815 11.549 24.785 1.00 91.81 71 CYS A C 1
ATOM 548 O O . CYS A 1 71 ? -12.644 12.101 25.501 1.00 91.81 71 CYS A O 1
ATOM 550 N N . VAL A 1 72 ? -11.758 11.774 23.466 1.00 92.81 72 VAL A N 1
ATOM 551 C CA . VAL A 1 72 ? -12.543 12.836 22.798 1.00 92.81 72 VAL A CA 1
ATOM 552 C C . VAL A 1 72 ? -14.040 12.563 22.824 1.00 92.81 72 VAL A C 1
ATOM 554 O O . VAL A 1 72 ? -14.805 13.433 23.238 1.00 92.81 72 VAL A O 1
ATOM 557 N N . ALA A 1 73 ? -14.465 11.358 22.435 1.00 89.25 73 ALA A N 1
ATOM 558 C CA . ALA A 1 73 ? -15.883 10.998 22.432 1.00 89.25 73 ALA A CA 1
ATOM 559 C C . ALA A 1 73 ? -16.472 11.046 23.853 1.00 89.25 73 ALA A C 1
ATOM 561 O O . ALA A 1 73 ? -17.548 11.602 24.075 1.00 89.25 73 ALA A O 1
ATOM 562 N N . ALA A 1 74 ? -15.718 10.538 24.834 1.00 88.56 74 ALA A N 1
ATOM 563 C CA . ALA A 1 74 ? -16.106 10.557 26.239 1.00 88.56 74 ALA A CA 1
ATOM 564 C C . ALA A 1 74 ? -16.169 11.988 26.808 1.00 88.56 74 ALA A C 1
ATOM 566 O O . ALA A 1 74 ? -17.114 12.335 27.516 1.00 88.56 74 ALA A O 1
ATOM 567 N N . PHE A 1 75 ? -15.201 12.842 26.463 1.00 92.44 75 PHE A N 1
ATOM 568 C CA . PHE A 1 75 ? -15.176 14.246 26.876 1.00 92.44 75 PHE A CA 1
ATOM 569 C C . PHE A 1 75 ? -16.318 15.058 26.256 1.00 92.44 75 PHE A C 1
ATOM 571 O O . PHE A 1 75 ? -16.907 15.891 26.942 1.00 92.44 75 PHE A O 1
ATOM 578 N N . GLY A 1 76 ? -16.673 14.792 24.996 1.00 91.38 76 GLY A N 1
ATOM 579 C CA . GLY A 1 76 ? -17.844 15.384 24.348 1.00 91.38 76 GLY A CA 1
ATOM 580 C C . GLY A 1 76 ? -19.152 14.987 25.038 1.00 91.38 76 GLY A C 1
ATOM 581 O O . GLY A 1 76 ? -19.986 15.843 25.326 1.00 91.38 76 GLY A O 1
ATOM 582 N N . GLY A 1 77 ? -19.296 13.709 25.403 1.00 88.50 77 GLY A N 1
ATOM 583 C CA . GLY A 1 77 ? -20.460 13.230 26.151 1.00 88.50 77 GLY A CA 1
ATOM 584 C C . GLY A 1 77 ? -20.585 13.833 27.557 1.00 88.50 77 GLY A C 1
ATOM 585 O O . GLY A 1 77 ? -21.693 14.097 28.023 1.00 88.50 77 GLY A O 1
ATOM 586 N N . ASP A 1 78 ? -19.460 14.128 28.216 1.00 89.62 78 ASP A N 1
ATOM 587 C CA . ASP A 1 78 ? -19.433 14.742 29.551 1.00 89.62 78 ASP A CA 1
ATOM 588 C C . ASP A 1 78 ? -20.003 16.167 29.611 1.00 89.62 78 ASP A C 1
ATOM 590 O O . ASP A 1 78 ? -20.300 16.649 30.711 1.00 89.62 78 ASP A O 1
ATOM 594 N N . GLN A 1 79 ? -20.163 16.833 28.463 1.00 92.00 79 GLN A N 1
ATOM 595 C CA . GLN A 1 79 ? -20.690 18.198 28.389 1.00 92.00 79 GLN A CA 1
ATOM 596 C C . GLN A 1 79 ? -22.203 18.265 28.641 1.00 92.00 79 GLN A C 1
ATOM 598 O O . GLN A 1 79 ? -22.722 19.319 29.005 1.00 92.00 79 GLN A O 1
ATOM 603 N N . PHE A 1 80 ? -22.917 17.145 28.502 1.00 90.44 80 PHE A N 1
ATOM 604 C CA . PHE A 1 80 ? -24.368 17.093 28.656 1.00 90.44 80 PHE A CA 1
ATOM 605 C C . PHE A 1 80 ? -24.792 16.758 30.095 1.00 90.44 80 PHE A C 1
ATOM 607 O O . PHE A 1 80 ? -24.158 15.974 30.807 1.00 90.44 80 PHE A O 1
ATOM 614 N N . HIS A 1 81 ? -25.909 17.338 30.535 1.00 87.06 81 HIS A N 1
ATOM 615 C CA . HIS A 1 81 ? -26.522 17.047 31.831 1.00 87.06 81 HIS A CA 1
ATOM 616 C C . HIS A 1 81 ? -27.535 15.903 31.711 1.00 87.06 81 HIS A C 1
ATOM 618 O O . HIS A 1 81 ? -28.619 16.062 31.148 1.00 87.06 81 HIS A O 1
ATOM 624 N N . LEU A 1 82 ? -27.192 14.741 32.266 1.00 86.00 82 LEU A N 1
ATOM 625 C CA . LEU A 1 82 ? -28.085 13.584 32.354 1.00 86.00 82 LEU A CA 1
ATOM 626 C C . LEU A 1 82 ? -28.915 13.636 33.650 1.00 86.00 82 LEU A C 1
ATOM 628 O O . LEU A 1 82 ? -28.365 14.026 34.684 1.00 86.00 82 LEU A O 1
ATOM 632 N N . PRO A 1 83 ? -30.208 13.247 33.625 1.00 84.31 83 PRO A N 1
ATOM 633 C CA . PRO A 1 83 ? -30.960 12.676 32.491 1.00 84.31 83 PRO A CA 1
ATOM 634 C C . PRO A 1 83 ? -31.617 13.706 31.541 1.00 84.31 83 PRO A C 1
ATOM 636 O O . PRO A 1 83 ? -32.083 13.338 30.468 1.00 84.31 83 PRO A O 1
ATOM 639 N N . GLN A 1 84 ? -31.635 14.997 31.889 1.00 87.75 84 GLN A N 1
ATOM 640 C CA . GLN A 1 84 ? -32.411 16.046 31.196 1.00 87.75 84 GLN A CA 1
ATOM 641 C C . GLN A 1 84 ? -32.073 16.229 29.701 1.00 87.75 84 GLN A C 1
ATOM 643 O O . GLN A 1 84 ? -32.936 16.617 28.920 1.00 87.75 84 GLN A O 1
ATOM 648 N N . GLN A 1 85 ? -30.829 15.969 29.286 1.00 88.81 85 GLN A N 1
ATOM 649 C CA . GLN A 1 85 ? -30.340 16.202 27.917 1.00 88.81 85 GLN A CA 1
ATOM 650 C C . GLN A 1 85 ? -30.037 14.912 27.134 1.00 88.81 85 GLN A C 1
ATOM 652 O O . GLN A 1 85 ? -29.257 14.934 26.182 1.00 88.81 85 GLN A O 1
ATOM 657 N N . GLN A 1 86 ? -30.654 13.785 27.497 1.00 82.50 86 GLN A N 1
ATOM 658 C CA . GLN A 1 86 ? -30.375 12.484 26.877 1.00 82.50 86 GLN A CA 1
ATOM 659 C C . GLN A 1 86 ? -30.606 12.456 25.352 1.00 82.50 86 GLN A C 1
ATOM 661 O O . GLN A 1 86 ? -29.776 11.917 24.623 1.00 82.50 86 GLN A O 1
ATOM 666 N N . GLN A 1 87 ? -31.670 13.092 24.844 1.00 83.88 87 GLN A N 1
ATOM 667 C CA . GLN A 1 87 ? -31.920 13.180 23.394 1.00 83.88 87 GLN A CA 1
ATOM 668 C C . GLN A 1 87 ? -30.833 13.979 22.654 1.00 83.88 87 GLN A C 1
ATOM 670 O O . GLN A 1 87 ? -30.378 13.573 21.586 1.00 83.88 87 GLN A O 1
ATOM 675 N N . LYS A 1 88 ? -30.363 15.093 23.236 1.00 87.62 88 LYS A N 1
ATOM 676 C CA . LYS A 1 88 ? -29.291 15.916 22.645 1.00 87.62 88 LYS A CA 1
ATOM 677 C C . LYS A 1 88 ? -27.958 15.165 22.605 1.00 87.62 88 LYS A C 1
ATOM 679 O O . LYS A 1 88 ? -27.210 15.301 21.643 1.00 87.62 88 LYS A O 1
ATOM 684 N N . LEU A 1 89 ? -27.692 14.333 23.613 1.00 84.44 89 LEU A N 1
ATOM 685 C CA . LEU A 1 89 ? -26.513 13.468 23.653 1.00 84.44 89 LEU A CA 1
ATOM 686 C C . LEU A 1 89 ? -26.522 12.431 22.512 1.00 84.44 89 LEU A C 1
ATOM 688 O O . LEU A 1 89 ? -25.500 12.226 21.862 1.00 84.44 89 LEU A O 1
ATOM 692 N N . GLN A 1 90 ? -27.671 11.807 22.227 1.00 82.25 90 GLN A N 1
ATOM 693 C CA . GLN A 1 90 ? -27.808 10.866 21.104 1.00 82.25 90 GLN A CA 1
ATOM 694 C C . GLN A 1 90 ? -27.589 11.552 19.745 1.00 82.25 90 GLN A C 1
ATOM 696 O O . GLN A 1 90 ? -26.886 11.019 18.884 1.00 82.25 90 GLN A O 1
ATOM 701 N N . GLN A 1 91 ? -28.136 12.761 19.567 1.00 85.12 91 GLN A N 1
ATOM 702 C CA . GLN A 1 91 ? -27.898 13.573 18.368 1.00 85.12 91 GLN A CA 1
ATOM 703 C C . GLN A 1 91 ? -26.415 13.936 18.208 1.00 85.12 91 GLN A C 1
ATOM 705 O O . GLN A 1 91 ? -25.880 13.822 17.107 1.00 85.12 91 GLN A O 1
ATOM 710 N N . PHE A 1 92 ? -25.734 14.304 19.300 1.00 89.00 92 PHE A N 1
ATOM 711 C CA . PHE A 1 92 ? -24.294 14.574 19.297 1.00 89.00 92 PHE A CA 1
ATOM 712 C C . PHE A 1 92 ? -23.486 13.372 18.793 1.00 89.00 92 PHE A C 1
ATOM 714 O O . PHE A 1 92 ? -22.673 13.532 17.884 1.00 89.00 92 PHE A O 1
ATOM 721 N N . PHE A 1 93 ? -23.731 12.168 19.321 1.00 84.12 93 PHE A N 1
ATOM 722 C CA . PHE A 1 93 ? -23.016 10.968 18.872 1.00 84.12 93 PHE A CA 1
ATOM 723 C C . PHE A 1 93 ? -23.327 10.598 17.417 1.00 84.12 93 PHE A C 1
ATOM 725 O O . PHE A 1 93 ? -22.427 10.168 16.697 1.00 84.12 93 PHE A O 1
ATOM 732 N N . SER A 1 94 ? -24.560 10.828 16.960 1.00 83.31 94 SER A N 1
ATOM 733 C CA . SER A 1 94 ? -24.944 10.608 15.559 1.00 83.31 94 SER A CA 1
ATOM 734 C C . SER A 1 94 ? -24.190 11.555 14.614 1.00 83.31 94 SER A C 1
ATOM 736 O O . SER A 1 94 ? -23.607 11.117 13.623 1.00 83.31 94 SER A O 1
ATOM 738 N N . LEU A 1 95 ? -24.131 12.850 14.951 1.00 88.00 95 LEU A N 1
ATOM 739 C CA . LEU A 1 95 ? -23.386 13.851 14.180 1.00 88.00 95 LEU A CA 1
ATOM 740 C C . LEU A 1 95 ? -21.871 13.597 14.222 1.00 88.00 95 LEU A C 1
ATOM 742 O O . LEU A 1 95 ? -21.186 13.753 13.212 1.00 88.00 95 LEU A O 1
ATOM 746 N N . PHE A 1 96 ? -21.348 13.171 15.372 1.00 87.38 96 PHE A N 1
ATOM 747 C CA . PHE A 1 96 ? -19.947 12.789 15.529 1.00 87.38 96 PHE A CA 1
ATOM 748 C C . PHE A 1 96 ? -19.582 11.617 14.609 1.00 87.38 96 PHE A C 1
ATOM 750 O O . PHE A 1 96 ? -18.603 11.700 13.868 1.00 87.38 96 PHE A O 1
ATOM 757 N N . TYR A 1 97 ? -20.406 10.565 14.587 1.00 82.44 97 TYR A N 1
A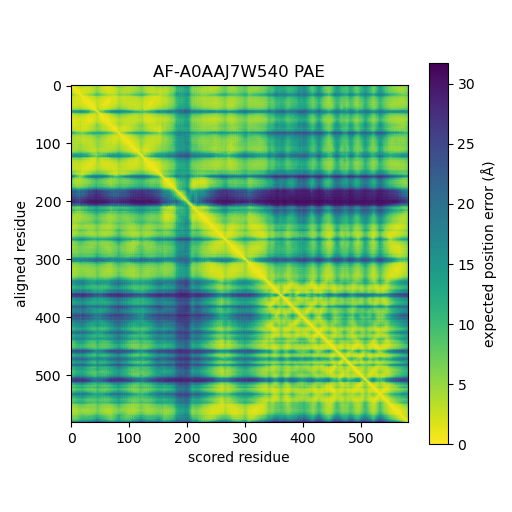TOM 758 C CA . TYR A 1 97 ? -20.209 9.414 13.705 1.00 82.44 97 TYR A CA 1
ATOM 759 C C . TYR A 1 97 ? -20.266 9.801 12.221 1.00 82.44 97 TYR A C 1
ATOM 761 O O . TYR A 1 97 ? -19.392 9.409 11.445 1.00 82.44 97 TYR A O 1
ATOM 769 N N . PHE A 1 98 ? -21.247 10.619 11.828 1.00 83.56 98 PHE A N 1
ATOM 770 C CA . PHE A 1 98 ? -21.336 11.148 10.466 1.00 83.56 98 PHE A CA 1
ATOM 771 C C . PHE A 1 98 ? -20.075 11.936 10.077 1.00 83.56 98 PHE A C 1
ATOM 773 O O . PHE A 1 98 ? -19.512 11.712 9.008 1.00 83.56 98 PHE A O 1
ATOM 780 N N . THR A 1 99 ? -19.585 12.801 10.969 1.00 89.75 99 THR A N 1
ATOM 781 C CA . THR A 1 99 ? -18.407 13.647 10.719 1.00 89.75 99 THR A CA 1
ATOM 782 C C . THR A 1 99 ? -17.133 12.825 10.521 1.00 89.75 99 THR A C 1
ATOM 784 O O . THR A 1 99 ? -16.324 13.164 9.662 1.00 89.75 99 THR A O 1
ATOM 787 N N . ILE A 1 100 ? -16.951 11.729 11.270 1.00 86.00 100 ILE A N 1
ATOM 788 C CA . ILE A 1 100 ? -15.795 10.829 11.107 1.00 86.00 100 ILE A CA 1
ATOM 789 C C . ILE A 1 100 ? -15.807 10.168 9.728 1.00 86.00 100 ILE A C 1
ATOM 791 O O . ILE A 1 100 ? -14.798 10.208 9.026 1.00 86.00 100 ILE A O 1
ATOM 795 N N . ASN A 1 101 ? -16.940 9.584 9.332 1.00 81.75 101 ASN A N 1
ATOM 796 C CA . ASN A 1 101 ? -17.051 8.906 8.040 1.00 81.75 101 ASN A CA 1
ATOM 797 C C . ASN A 1 101 ? -16.913 9.891 6.876 1.00 81.75 101 ASN A C 1
ATOM 799 O O . ASN A 1 101 ? -16.179 9.624 5.927 1.00 81.75 101 ASN A O 1
ATOM 803 N N . PHE A 1 102 ? -17.557 11.057 6.975 1.00 85.38 102 PHE A N 1
ATOM 804 C CA . PHE A 1 102 ? -17.446 12.111 5.971 1.00 85.38 102 PHE A CA 1
ATOM 805 C C . PHE A 1 102 ? -16.015 12.657 5.867 1.00 85.38 102 PHE A C 1
ATOM 807 O O . PHE A 1 102 ? -15.484 12.782 4.768 1.00 85.38 102 PHE A O 1
ATOM 814 N N . GLY A 1 103 ? -15.356 12.926 6.998 1.00 88.88 103 GLY A N 1
ATOM 815 C CA . GLY A 1 103 ? -13.966 13.383 7.026 1.00 88.88 103 GLY A CA 1
ATOM 816 C C . GLY A 1 103 ? -12.990 12.350 6.460 1.00 88.88 103 GLY A C 1
ATOM 817 O O . GLY A 1 103 ? -12.087 12.716 5.713 1.00 88.88 103 GLY A O 1
ATOM 818 N N . GLY A 1 104 ? -13.197 11.063 6.758 1.00 85.88 104 GLY A N 1
ATOM 819 C CA . GLY A 1 104 ? -12.431 9.964 6.165 1.00 85.88 104 GLY A CA 1
ATOM 820 C C . GLY A 1 104 ? -12.615 9.881 4.649 1.00 85.88 104 GLY A C 1
ATOM 821 O O . GLY A 1 104 ? -11.628 9.842 3.919 1.00 85.88 104 GLY A O 1
ATOM 822 N N . PHE A 1 105 ? -13.863 9.945 4.176 1.00 84.94 105 PHE A N 1
ATOM 823 C CA . PHE A 1 105 ? -14.201 9.952 2.751 1.00 84.94 105 PHE A CA 1
ATOM 824 C C . PHE A 1 105 ? -13.552 11.130 2.008 1.00 84.94 105 PHE A C 1
ATOM 826 O O . PHE A 1 105 ? -12.850 10.928 1.018 1.00 84.94 105 PHE A O 1
ATOM 833 N N . VAL A 1 106 ? -13.720 12.357 2.516 1.00 89.25 106 VAL A N 1
ATOM 834 C CA . VAL A 1 106 ? -13.116 13.559 1.917 1.00 89.25 106 VAL A CA 1
ATOM 835 C C . VAL A 1 106 ? -11.593 13.485 1.967 1.00 89.25 106 VAL A C 1
ATOM 837 O O . VAL A 1 106 ? -10.947 13.802 0.976 1.00 89.25 106 VAL A O 1
ATOM 840 N N . GLY A 1 107 ? -11.004 13.035 3.079 1.00 89.06 107 GLY A N 1
ATOM 841 C CA . GLY A 1 107 ? -9.554 12.906 3.222 1.00 89.06 107 GLY A CA 1
ATOM 842 C C . GLY A 1 107 ? -8.938 11.925 2.221 1.00 89.06 107 GLY A C 1
ATOM 843 O O . GLY A 1 107 ? -7.920 12.240 1.609 1.00 89.06 107 GLY A O 1
ATOM 844 N N . MET A 1 108 ? -9.575 10.773 2.000 1.00 86.62 108 MET A N 1
ATOM 845 C CA . MET A 1 108 ? -9.103 9.766 1.042 1.00 86.62 108 MET A CA 1
ATOM 846 C C . MET A 1 108 ? -9.175 10.232 -0.423 1.00 86.62 108 MET A C 1
ATOM 848 O O . MET A 1 108 ? -8.411 9.736 -1.243 1.00 86.62 108 MET A O 1
ATOM 852 N N . ILE A 1 109 ? -10.044 11.192 -0.758 1.00 86.81 109 ILE A N 1
ATOM 853 C CA . ILE A 1 109 ? -10.121 11.792 -2.103 1.00 86.81 109 ILE A CA 1
ATOM 854 C C . ILE A 1 109 ? -9.176 12.992 -2.222 1.00 86.81 109 ILE A C 1
ATOM 856 O O . ILE A 1 109 ? -8.393 13.095 -3.164 1.00 86.81 109 ILE A O 1
ATOM 860 N N . LEU A 1 110 ? -9.251 13.912 -1.262 1.00 89.06 110 LEU A N 1
ATOM 861 C CA . LEU A 1 110 ? -8.599 15.213 -1.336 1.00 89.06 110 LEU A CA 1
ATOM 862 C C . LEU A 1 110 ? -7.076 15.107 -1.218 1.00 89.06 110 LEU A C 1
ATOM 864 O O . LEU A 1 110 ? -6.373 15.804 -1.941 1.00 89.06 110 LEU A O 1
ATOM 868 N N . ILE A 1 111 ? -6.551 14.253 -0.331 1.00 89.62 111 ILE A N 1
ATOM 869 C CA . ILE A 1 111 ? -5.101 14.173 -0.089 1.00 89.62 111 ILE A CA 1
ATOM 870 C C . ILE A 1 111 ? -4.330 13.649 -1.315 1.00 89.62 111 ILE A C 1
ATOM 872 O O . ILE A 1 111 ? -3.351 14.300 -1.686 1.00 89.62 111 ILE A O 1
ATOM 876 N N . PRO A 1 112 ? -4.741 12.551 -1.989 1.00 85.62 112 PRO A N 1
ATOM 877 C CA . PRO A 1 112 ? -4.080 12.114 -3.220 1.00 85.62 112 PRO A CA 1
ATOM 878 C C . PRO A 1 112 ? -4.144 13.162 -4.336 1.00 85.62 112 PRO A C 1
ATOM 880 O O . PRO A 1 112 ? -3.127 13.417 -4.974 1.00 85.62 112 PRO A O 1
ATOM 883 N N . ILE A 1 113 ? -5.296 13.828 -4.509 1.00 85.12 113 ILE A N 1
ATOM 884 C CA . ILE A 1 113 ? -5.462 14.890 -5.515 1.00 85.12 113 ILE A CA 1
ATOM 885 C C . ILE A 1 113 ? -4.534 16.070 -5.214 1.00 85.12 113 ILE A C 1
ATOM 887 O O . ILE A 1 113 ? -3.859 16.558 -6.111 1.00 85.12 113 ILE A O 1
ATOM 891 N N . LEU A 1 114 ? -4.456 16.523 -3.959 1.00 86.94 114 LEU A N 1
ATOM 892 C CA . LEU A 1 114 ? -3.552 17.611 -3.572 1.00 86.94 114 LEU A CA 1
ATOM 893 C C . LEU A 1 114 ? -2.080 17.245 -3.788 1.00 86.94 114 LEU A C 1
ATOM 895 O O . LEU A 1 114 ? -1.300 18.102 -4.191 1.00 86.94 114 LEU A O 1
ATOM 899 N N . ARG A 1 115 ? -1.697 15.989 -3.525 1.00 86.25 115 ARG A N 1
ATOM 900 C CA . ARG A 1 115 ? -0.329 15.503 -3.756 1.00 86.25 115 ARG A CA 1
ATOM 901 C C . ARG A 1 115 ? 0.052 15.569 -5.237 1.00 86.25 115 ARG A C 1
ATOM 903 O O . ARG A 1 115 ? 1.197 15.876 -5.533 1.00 86.25 115 ARG A O 1
ATOM 910 N N . GLU A 1 116 ? -0.863 15.247 -6.141 1.00 80.31 116 GLU A N 1
ATOM 911 C CA . GLU A 1 116 ? -0.587 15.161 -7.582 1.00 80.31 116 GLU A CA 1
ATOM 912 C C . GLU A 1 116 ? -0.816 16.482 -8.328 1.00 80.31 116 GLU A C 1
ATOM 914 O O . GLU A 1 116 ? -0.131 16.773 -9.299 1.00 80.31 116 GLU A O 1
ATOM 919 N N . ALA A 1 117 ? -1.741 17.324 -7.863 1.00 81.50 117 ALA A N 1
ATOM 920 C CA . ALA A 1 117 ? -2.097 18.567 -8.549 1.00 81.50 117 ALA A CA 1
ATOM 921 C C . ALA A 1 117 ? -0.967 19.612 -8.585 1.00 81.50 117 ALA A C 1
ATOM 923 O O . ALA A 1 117 ? -1.026 20.545 -9.386 1.00 81.50 117 ALA A O 1
ATOM 924 N N . PHE A 1 118 ? 0.035 19.493 -7.709 1.00 80.81 118 PHE A N 1
ATOM 925 C CA . PHE A 1 118 ? 1.136 20.445 -7.598 1.00 80.81 118 PHE A CA 1
ATOM 926 C C . PHE A 1 118 ? 2.486 19.738 -7.717 1.00 80.81 118 PHE A C 1
ATOM 928 O O . PHE A 1 118 ? 2.758 18.779 -6.997 1.00 80.81 118 PHE A O 1
ATOM 935 N N . THR A 1 119 ? 3.360 20.281 -8.563 1.00 77.50 119 THR A N 1
ATOM 936 C CA . THR A 1 119 ? 4.770 19.887 -8.658 1.00 77.50 119 THR A CA 1
ATOM 937 C C . THR A 1 119 ? 5.581 20.628 -7.596 1.00 77.50 119 THR A C 1
ATOM 939 O O . THR A 1 119 ? 5.507 21.858 -7.507 1.00 77.50 119 THR A O 1
ATOM 942 N N . CYS A 1 120 ? 6.375 19.913 -6.803 1.00 77.75 120 CYS A N 1
ATOM 943 C CA . CYS A 1 120 ? 7.194 20.503 -5.742 1.00 77.75 120 CYS A CA 1
ATOM 944 C C . CYS A 1 120 ? 8.625 19.981 -5.824 1.00 77.75 120 CYS A C 1
ATOM 946 O O . CYS A 1 120 ? 8.840 18.793 -6.010 1.00 77.75 120 CYS A O 1
ATOM 948 N N . PHE A 1 121 ? 9.604 20.868 -5.626 1.00 77.38 121 PHE A N 1
ATOM 949 C CA . PHE A 1 121 ? 11.029 20.515 -5.512 1.00 77.38 121 PHE A CA 1
ATOM 950 C C . PHE A 1 121 ? 11.626 19.745 -6.704 1.00 77.38 121 PHE A C 1
ATOM 952 O O . PHE A 1 121 ? 12.661 19.108 -6.549 1.00 77.38 121 PHE A O 1
ATOM 959 N N . GLY A 1 122 ? 11.020 19.857 -7.890 1.00 63.88 122 GLY A N 1
ATOM 960 C CA . GLY A 1 122 ? 11.458 19.139 -9.091 1.00 63.88 122 GLY A CA 1
ATOM 961 C C . GLY A 1 122 ? 10.831 17.754 -9.265 1.00 63.88 122 GLY A C 1
ATOM 962 O O . GLY A 1 122 ? 11.130 17.112 -10.262 1.00 63.88 122 GLY A O 1
ATOM 963 N N . ASP A 1 123 ? 9.946 17.335 -8.354 1.00 67.25 123 ASP A N 1
ATOM 964 C CA . ASP A 1 123 ? 9.155 16.111 -8.476 1.00 67.25 123 ASP A CA 1
ATOM 965 C C . ASP A 1 123 ? 7.732 16.421 -8.973 1.00 67.25 123 ASP A C 1
ATOM 967 O O . ASP A 1 123 ? 7.114 17.422 -8.579 1.00 67.25 123 ASP A O 1
ATOM 971 N N . ASP A 1 124 ? 7.166 15.503 -9.761 1.00 63.19 124 ASP A N 1
ATOM 972 C CA . ASP A 1 124 ? 5.784 15.582 -10.264 1.00 63.19 124 ASP A CA 1
ATOM 973 C C . ASP A 1 124 ? 4.723 15.459 -9.158 1.00 63.19 124 ASP A C 1
ATOM 975 O O . ASP A 1 124 ? 3.546 15.724 -9.381 1.00 63.19 124 ASP A O 1
ATOM 979 N N . THR A 1 125 ? 5.119 15.035 -7.954 1.00 75.62 125 THR A N 1
ATOM 980 C CA . THR A 1 125 ? 4.214 14.844 -6.815 1.00 75.62 125 THR A CA 1
ATOM 981 C C . THR A 1 125 ? 4.701 15.585 -5.578 1.00 75.62 125 THR A C 1
ATOM 983 O O . THR A 1 125 ? 5.802 15.345 -5.085 1.00 75.62 125 THR A O 1
ATOM 986 N N . CYS A 1 126 ? 3.844 16.420 -4.995 1.00 85.81 126 CYS A N 1
ATOM 987 C CA . CYS A 1 126 ? 4.135 17.181 -3.789 1.00 85.81 126 CYS A CA 1
ATOM 988 C C . CYS A 1 126 ? 3.709 16.452 -2.506 1.00 85.81 126 CYS A C 1
ATOM 990 O O . CYS A 1 126 ? 2.661 16.725 -1.910 1.00 85.81 126 CYS A O 1
ATOM 992 N N . TYR A 1 127 ? 4.564 15.553 -2.012 1.00 86.56 127 TYR A N 1
ATOM 993 C CA . TYR A 1 127 ? 4.345 14.890 -0.718 1.00 86.56 127 TYR A CA 1
ATOM 994 C C . TYR A 1 127 ? 4.329 15.869 0.465 1.00 86.56 127 TYR A C 1
ATOM 996 O O . TYR A 1 127 ? 3.567 15.670 1.414 1.00 86.56 127 TYR A O 1
ATOM 1004 N N . ALA A 1 128 ? 5.110 16.952 0.399 1.00 89.56 128 ALA A N 1
ATOM 1005 C CA . ALA A 1 128 ? 5.120 17.993 1.425 1.00 89.56 128 ALA A CA 1
ATOM 1006 C C . ALA A 1 128 ? 3.729 18.618 1.625 1.00 89.56 128 ALA A C 1
ATOM 1008 O O . ALA A 1 128 ? 3.290 18.783 2.761 1.00 89.56 128 ALA A O 1
ATOM 1009 N N . LEU A 1 129 ? 2.987 18.886 0.544 1.00 89.31 129 LEU A N 1
ATOM 1010 C CA . LEU A 1 129 ? 1.618 19.401 0.635 1.00 89.31 129 LEU A CA 1
ATOM 1011 C C . LEU A 1 129 ? 0.653 18.343 1.190 1.00 89.31 129 LEU A C 1
ATOM 1013 O O . LEU A 1 129 ? -0.168 18.654 2.056 1.00 89.31 129 LEU A O 1
ATOM 1017 N N . GLY A 1 130 ? 0.802 17.089 0.751 1.00 90.25 130 GLY A N 1
ATOM 1018 C CA . GLY A 1 130 ? -0.003 15.961 1.226 1.00 90.25 130 GLY A CA 1
ATOM 1019 C C . GLY A 1 130 ? 0.085 15.733 2.740 1.00 90.25 130 GLY A C 1
ATOM 1020 O O . GLY A 1 130 ? -0.928 15.439 3.369 1.00 90.25 130 GLY A O 1
ATOM 1021 N N . PHE A 1 131 ? 1.262 15.923 3.349 1.00 92.25 131 PHE A N 1
ATOM 1022 C CA . PHE A 1 131 ? 1.443 15.844 4.808 1.00 92.25 131 PHE A CA 1
ATOM 1023 C C . PHE A 1 131 ? 1.233 17.184 5.528 1.00 92.25 131 PHE A C 1
ATOM 1025 O O . PHE A 1 131 ? 0.773 17.213 6.673 1.00 92.25 131 PHE A O 1
ATOM 1032 N N . GLY A 1 132 ? 1.527 18.302 4.864 1.00 93.06 132 GLY A N 1
ATOM 1033 C CA . GLY A 1 132 ? 1.364 19.650 5.403 1.00 93.06 132 GLY A CA 1
ATOM 1034 C C . GLY A 1 132 ? -0.098 20.038 5.615 1.00 93.06 132 GLY A C 1
ATOM 1035 O O . GLY A 1 132 ? -0.423 20.674 6.618 1.00 93.06 132 GLY A O 1
ATOM 1036 N N . PHE A 1 133 ? -1.002 19.606 4.733 1.00 93.50 133 PHE A N 1
ATOM 1037 C CA . PHE A 1 133 ? -2.430 19.896 4.871 1.00 93.50 133 PHE A CA 1
ATOM 1038 C C . PHE A 1 133 ? -3.052 19.252 6.134 1.00 93.50 133 PHE A C 1
ATOM 1040 O O . PHE A 1 133 ? -3.628 19.986 6.944 1.00 93.50 133 PHE A O 1
ATOM 1047 N N . PRO A 1 134 ? -2.875 17.941 6.412 1.00 93.50 134 PRO A N 1
ATOM 1048 C CA . PRO A 1 134 ? -3.247 17.347 7.698 1.00 93.50 134 PRO A CA 1
ATOM 1049 C C . PRO A 1 134 ? -2.585 18.022 8.906 1.00 93.50 134 PRO A C 1
ATOM 1051 O O . PRO A 1 134 ? -3.234 18.187 9.940 1.00 93.50 134 PRO A O 1
ATOM 1054 N N . ALA A 1 135 ? -1.321 18.453 8.787 1.00 95.56 135 ALA A N 1
ATOM 1055 C CA . ALA A 1 135 ? -0.635 19.179 9.856 1.00 95.56 135 ALA A CA 1
ATOM 1056 C C . ALA A 1 135 ? -1.346 20.502 10.190 1.00 95.56 135 ALA A C 1
ATOM 1058 O O . ALA A 1 135 ? -1.631 20.771 11.359 1.00 95.56 135 ALA A O 1
ATOM 1059 N N . ALA A 1 136 ? -1.698 21.291 9.171 1.00 96.12 136 ALA A N 1
ATOM 1060 C CA . ALA A 1 136 ? -2.426 22.547 9.333 1.00 96.12 136 ALA A CA 1
ATOM 1061 C C . ALA A 1 136 ? -3.818 22.331 9.947 1.00 96.12 136 ALA A C 1
ATOM 1063 O O . ALA A 1 136 ? -4.205 23.049 10.874 1.00 96.12 136 ALA A O 1
ATOM 1064 N N . LEU A 1 137 ? -4.553 21.308 9.495 1.00 95.56 137 LEU A N 1
ATOM 1065 C CA . LEU A 1 137 ? -5.847 20.943 10.078 1.00 95.56 137 LEU A CA 1
ATOM 1066 C C . LEU A 1 137 ? -5.721 20.534 11.549 1.00 95.56 137 LEU A C 1
ATOM 1068 O O . LEU A 1 137 ? -6.529 20.963 12.371 1.00 95.56 137 LEU A O 1
ATOM 1072 N N . MET A 1 138 ? -4.696 19.757 11.906 1.00 95.88 138 MET A N 1
ATOM 1073 C CA . MET A 1 138 ? -4.477 19.327 13.287 1.00 95.88 138 MET A CA 1
ATOM 1074 C C . MET A 1 138 ? -4.118 20.502 14.209 1.00 95.88 138 MET A C 1
ATOM 1076 O O . MET A 1 138 ? -4.640 20.598 15.320 1.00 95.88 138 MET A O 1
ATOM 1080 N N . VAL A 1 139 ? -3.269 21.428 13.749 1.00 97.06 139 VAL A N 1
ATOM 1081 C CA . VAL A 1 139 ? -2.944 22.660 14.491 1.00 97.06 139 VAL A CA 1
ATOM 1082 C C . VAL A 1 139 ? -4.189 23.530 14.667 1.00 97.06 139 VAL A C 1
ATOM 1084 O O . VAL A 1 139 ? -4.449 24.022 15.766 1.00 97.06 139 VAL A O 1
ATOM 1087 N N . THR A 1 140 ? -5.004 23.659 13.618 1.00 97.25 140 THR A N 1
ATOM 1088 C CA . THR A 1 140 ? -6.274 24.397 13.671 1.00 97.25 140 THR A CA 1
ATOM 1089 C C . THR A 1 140 ? -7.248 23.757 14.663 1.00 97.25 140 THR A C 1
ATOM 1091 O O . THR A 1 140 ? -7.838 24.453 15.489 1.00 97.25 140 THR A O 1
ATOM 1094 N N . ALA A 1 141 ? -7.375 22.427 14.654 1.00 95.81 141 ALA A N 1
ATOM 1095 C CA . ALA A 1 141 ? -8.213 21.690 15.597 1.00 95.81 141 ALA A CA 1
ATOM 1096 C C . ALA A 1 141 ? -7.754 21.882 17.052 1.00 95.81 141 ALA A C 1
ATOM 1098 O O . ALA A 1 141 ? -8.581 22.114 17.936 1.00 95.81 141 ALA A O 1
ATOM 1099 N N . LEU A 1 142 ? -6.441 21.848 17.304 1.00 96.19 142 LEU A N 1
ATOM 1100 C CA . LEU A 1 142 ? -5.865 22.121 18.621 1.00 96.19 142 LEU A CA 1
ATOM 1101 C C . LEU A 1 142 ? -6.156 23.557 19.084 1.00 96.19 142 LEU A C 1
ATOM 1103 O O . LEU A 1 142 ? -6.533 23.768 20.238 1.00 96.19 142 LEU A O 1
ATOM 1107 N N . PHE A 1 143 ? -6.017 24.536 18.190 1.00 96.94 143 PHE A N 1
ATOM 1108 C CA . PHE A 1 143 ? -6.328 25.933 18.485 1.00 96.94 143 PHE A CA 1
ATOM 1109 C C . PHE A 1 143 ? -7.807 26.120 18.856 1.00 96.94 143 PHE A C 1
ATOM 1111 O O . PHE A 1 143 ? -8.109 26.696 19.902 1.00 96.94 143 PHE A O 1
ATOM 1118 N N . LEU A 1 144 ? -8.730 25.553 18.071 1.00 96.25 144 LEU A N 1
ATOM 1119 C CA . LEU A 1 144 ? -10.169 25.588 18.360 1.00 96.25 144 LEU A CA 1
ATOM 1120 C C . LEU A 1 144 ? -10.514 24.899 19.689 1.00 96.25 144 LEU A C 1
ATOM 1122 O O . LEU A 1 144 ? -11.320 25.414 20.465 1.00 96.25 144 LEU A O 1
ATOM 1126 N N . PHE A 1 145 ? -9.874 23.765 19.990 1.00 95.50 145 PHE A N 1
ATOM 1127 C CA . PHE A 1 145 ? -10.057 23.064 21.261 1.00 95.50 145 PHE A CA 1
ATOM 1128 C C . PHE A 1 145 ? -9.600 23.910 22.460 1.00 95.50 145 PHE A C 1
ATOM 1130 O O . PHE A 1 145 ? -10.257 23.938 23.500 1.00 95.50 145 PHE A O 1
ATOM 1137 N N . LEU A 1 146 ? -8.497 24.649 22.326 1.00 95.56 146 LEU A N 1
ATOM 1138 C CA . LEU A 1 146 ? -8.015 25.549 23.374 1.00 95.56 146 LEU A CA 1
ATOM 1139 C C . LEU A 1 146 ? -8.925 26.767 23.567 1.00 95.56 146 LEU A C 1
ATOM 1141 O O . LEU A 1 146 ? -9.188 27.140 24.713 1.00 95.56 146 LEU A O 1
ATOM 1145 N N . LEU A 1 147 ? -9.450 27.344 22.481 1.00 96.81 147 LEU A N 1
ATOM 1146 C CA . LEU A 1 147 ? -10.421 28.442 22.545 1.00 96.81 147 LEU A CA 1
ATOM 1147 C C . LEU A 1 147 ? -11.717 28.042 23.261 1.00 96.81 147 LEU A C 1
ATOM 1149 O O . LEU A 1 147 ? -12.320 28.869 23.940 1.00 96.81 147 LEU A O 1
ATOM 1153 N N . GLY A 1 148 ? -12.126 26.775 23.155 1.00 94.31 148 GLY A N 1
ATOM 1154 C CA . GLY A 1 148 ? -13.308 26.245 23.837 1.00 94.31 148 GLY A CA 1
ATOM 1155 C C . GLY A 1 148 ? -13.128 25.988 25.338 1.00 94.31 148 GLY A C 1
ATOM 1156 O O . GLY A 1 148 ? -14.120 25.789 26.037 1.00 94.31 148 GLY A O 1
ATOM 1157 N N . LYS A 1 149 ? -11.898 26.044 25.872 1.00 93.62 149 LYS A N 1
ATOM 1158 C CA . LYS A 1 149 ? -11.592 25.755 27.286 1.00 93.62 149 LYS A CA 1
ATOM 1159 C C . LYS A 1 149 ? -12.522 26.424 28.317 1.00 93.62 149 LYS A C 1
ATOM 1161 O O . LYS A 1 149 ? -12.943 25.707 29.224 1.00 93.62 149 LYS A O 1
ATOM 1166 N N . PRO A 1 150 ? -12.847 27.734 28.251 1.00 93.69 150 PRO A N 1
ATOM 1167 C CA . PRO A 1 150 ? -13.711 28.368 29.252 1.00 93.69 150 PRO A CA 1
ATOM 1168 C C . PRO A 1 150 ? -15.160 27.859 29.224 1.00 93.69 150 PRO A C 1
ATOM 1170 O O . PRO A 1 150 ? -15.875 28.032 30.205 1.00 93.69 150 PRO A O 1
ATOM 1173 N N . LEU A 1 151 ? -15.591 27.225 28.129 1.00 93.88 151 LEU A N 1
ATOM 1174 C CA . LEU A 1 151 ? -16.943 26.688 27.962 1.00 93.88 151 LEU A CA 1
ATOM 1175 C C . LEU A 1 151 ? -17.059 25.231 28.429 1.00 93.88 151 LEU A C 1
ATOM 1177 O O . LEU A 1 151 ? -18.167 24.718 28.576 1.00 93.88 151 LEU A O 1
ATOM 1181 N N . TYR A 1 152 ? -15.935 24.542 28.638 1.00 94.44 152 TYR A N 1
ATOM 1182 C CA . TYR A 1 152 ? -15.945 23.114 28.922 1.00 94.44 152 TYR A CA 1
ATOM 1183 C C . TYR A 1 152 ? -16.242 22.795 30.382 1.00 94.44 152 TYR A C 1
ATOM 1185 O O . TYR A 1 152 ? -15.649 23.335 31.318 1.00 94.44 152 TYR A O 1
ATOM 1193 N N . ARG A 1 153 ? -17.081 21.779 30.572 1.00 90.38 153 ARG A N 1
ATOM 1194 C CA . ARG A 1 153 ? -17.282 21.125 31.856 1.00 90.38 153 ARG A CA 1
ATOM 1195 C C . ARG A 1 153 ? -16.174 20.102 32.090 1.00 90.38 153 ARG A C 1
ATOM 1197 O O . ARG A 1 153 ? -16.133 19.041 31.467 1.00 90.38 153 ARG A O 1
ATOM 1204 N N . LEU A 1 154 ? -15.283 20.412 33.026 1.00 89.25 154 LEU A N 1
ATOM 1205 C CA . LEU A 1 154 ? -14.165 19.546 33.395 1.00 89.25 154 LEU A CA 1
ATOM 1206 C C . LEU A 1 154 ? -14.570 18.590 34.525 1.00 89.25 154 LEU A C 1
ATOM 1208 O O . LEU A 1 154 ? -14.938 19.022 35.618 1.00 89.25 154 LEU A O 1
ATOM 1212 N N . LYS A 1 155 ? -14.481 17.280 34.269 1.00 83.12 155 LYS A N 1
ATOM 1213 C CA . LYS A 1 155 ? -14.584 16.239 35.302 1.00 83.12 155 LYS A CA 1
ATOM 1214 C C . LYS A 1 155 ? -13.184 15.833 35.757 1.00 83.12 155 LYS A C 1
ATOM 1216 O O . LYS A 1 155 ? -12.330 15.521 34.929 1.00 83.12 155 LYS A O 1
ATOM 1221 N N . TYR A 1 156 ? -12.964 15.832 37.068 1.00 78.44 156 TYR A N 1
ATOM 1222 C CA . TYR A 1 156 ? -11.708 15.388 37.670 1.00 78.44 156 TYR A CA 1
ATOM 1223 C C . TYR A 1 156 ? -11.744 13.878 37.953 1.00 78.44 156 TYR A C 1
ATOM 1225 O O . TYR A 1 156 ? -12.803 13.367 38.339 1.00 78.44 156 TYR A O 1
ATOM 1233 N N . PRO A 1 157 ? -10.620 13.164 37.763 1.00 75.62 157 PRO A N 1
ATOM 1234 C CA . PRO A 1 157 ? -10.538 11.733 38.037 1.00 75.62 157 PRO A CA 1
ATOM 1235 C C . PRO A 1 157 ? -10.735 11.477 39.537 1.00 75.62 157 PRO A C 1
ATOM 1237 O O . PRO A 1 157 ? -10.119 12.143 40.367 1.00 75.62 157 PRO A O 1
ATOM 1240 N N . LYS A 1 158 ? -11.636 10.549 39.892 1.00 66.12 158 LYS A N 1
ATOM 1241 C CA . LYS A 1 158 ? -11.956 10.231 41.297 1.00 66.12 158 LYS A CA 1
ATOM 1242 C C . LYS A 1 158 ? -11.197 9.012 41.823 1.00 66.12 158 LYS A C 1
ATOM 1244 O O . LYS A 1 158 ? -10.836 9.012 42.993 1.00 66.12 158 LYS A O 1
ATOM 1249 N N . GLU A 1 159 ? -10.961 7.989 40.994 1.00 72.62 159 GLU A N 1
ATOM 1250 C CA . GLU A 1 159 ? -10.301 6.743 41.410 1.00 72.62 159 GLU A CA 1
ATOM 1251 C C . GLU A 1 159 ? -9.609 6.004 40.252 1.00 72.62 159 GLU A C 1
ATOM 1253 O O . GLU A 1 159 ? -10.109 5.973 39.128 1.00 72.62 159 GLU A O 1
ATOM 1258 N N . ASN A 1 160 ? -8.516 5.295 40.561 1.00 78.31 160 ASN A N 1
ATOM 1259 C CA . ASN A 1 160 ? -7.767 4.488 39.592 1.00 78.31 160 ASN A CA 1
ATOM 1260 C C . ASN A 1 160 ? -8.387 3.092 39.424 1.00 78.31 160 ASN A C 1
ATOM 1262 O O . ASN A 1 160 ? -7.928 2.110 40.017 1.00 78.31 160 ASN A O 1
ATOM 1266 N N . ILE A 1 161 ? -9.435 2.996 38.605 1.00 80.81 161 ILE A N 1
ATOM 1267 C CA . ILE A 1 161 ? -10.179 1.745 38.368 1.00 80.81 161 ILE A CA 1
ATOM 1268 C C . ILE A 1 161 ? -9.273 0.647 37.783 1.00 80.81 161 ILE A C 1
ATOM 1270 O O . ILE A 1 161 ? -9.339 -0.496 38.229 1.00 80.81 161 ILE A O 1
ATOM 1274 N N . MET A 1 162 ? -8.362 0.985 36.863 1.00 82.31 162 MET A N 1
ATOM 1275 C CA . MET A 1 162 ? -7.440 0.005 36.265 1.00 82.31 162 MET A CA 1
ATOM 1276 C C . MET A 1 162 ? -6.463 -0.608 37.275 1.00 82.31 162 MET A C 1
ATOM 1278 O O . MET A 1 162 ? -6.217 -1.813 37.249 1.00 82.31 162 MET A O 1
ATOM 1282 N N . LEU A 1 163 ? -5.949 0.184 38.221 1.00 82.25 163 LEU A N 1
ATOM 1283 C CA . LEU A 1 163 ? -5.101 -0.348 39.293 1.00 82.25 163 LEU A CA 1
ATOM 1284 C C . LEU A 1 163 ? -5.889 -1.288 40.212 1.00 82.25 163 LEU A C 1
ATOM 1286 O O . LEU A 1 163 ? -5.355 -2.324 40.614 1.00 82.25 163 LEU A O 1
ATOM 1290 N N . LYS A 1 164 ? -7.161 -0.974 40.507 1.00 85.38 164 LYS A N 1
ATOM 1291 C CA . LYS A 1 164 ? -8.053 -1.876 41.255 1.00 85.38 164 LYS A CA 1
ATOM 1292 C C . LYS A 1 164 ? -8.308 -3.177 40.484 1.00 85.38 164 LYS A C 1
ATOM 1294 O O . LYS A 1 164 ? -8.231 -4.240 41.091 1.00 85.38 164 LYS A O 1
ATOM 1299 N N . PHE A 1 165 ? -8.529 -3.104 39.169 1.00 87.31 165 PHE A N 1
ATOM 1300 C CA . PHE A 1 165 ? -8.716 -4.263 38.287 1.00 87.31 165 PHE A CA 1
ATOM 1301 C C . PHE A 1 165 ? -7.505 -5.211 38.324 1.00 87.31 165 PHE A C 1
ATOM 1303 O O . PHE A 1 165 ? -7.644 -6.383 38.676 1.00 87.31 165 PHE A O 1
ATOM 1310 N N . ILE A 1 166 ? -6.300 -4.689 38.060 1.00 88.75 166 ILE A N 1
ATOM 1311 C CA . ILE A 1 166 ? -5.055 -5.478 38.054 1.00 88.75 166 ILE A CA 1
ATOM 1312 C C . ILE A 1 166 ? -4.763 -6.045 39.449 1.00 88.75 166 ILE A C 1
ATOM 1314 O O . ILE A 1 166 ? -4.442 -7.225 39.589 1.00 88.75 166 ILE A O 1
ATOM 1318 N N . SER A 1 167 ? -4.924 -5.230 40.496 1.00 87.88 167 SER A N 1
ATOM 1319 C CA . SER A 1 167 ? -4.692 -5.665 41.879 1.00 87.88 167 SER A CA 1
ATOM 1320 C C . SER A 1 167 ? -5.666 -6.762 42.310 1.00 87.88 167 SER A C 1
ATOM 1322 O O . SER A 1 167 ? -5.269 -7.676 43.030 1.00 87.88 167 SER A O 1
ATOM 1324 N N . CYS A 1 168 ? -6.927 -6.694 41.875 1.00 89.12 168 CYS A N 1
ATOM 1325 C CA . CYS A 1 168 ? -7.932 -7.711 42.166 1.00 89.12 168 CYS A CA 1
ATOM 1326 C C . CYS A 1 168 ? -7.573 -9.049 41.512 1.00 89.12 168 CYS A C 1
ATOM 1328 O O . CYS A 1 168 ? -7.556 -10.070 42.201 1.00 89.12 168 CYS A O 1
ATOM 1330 N N . ILE A 1 169 ? -7.193 -9.042 40.230 1.00 89.75 169 ILE A N 1
ATOM 1331 C CA . ILE A 1 169 ? -6.744 -10.245 39.513 1.00 89.75 169 ILE A CA 1
ATOM 1332 C C . ILE A 1 169 ? -5.496 -10.841 40.171 1.00 89.75 169 ILE A C 1
ATOM 1334 O O . ILE A 1 169 ? -5.463 -12.039 40.449 1.00 89.75 169 ILE A O 1
ATOM 1338 N N . TYR A 1 170 ? -4.498 -10.011 40.478 1.00 90.25 170 TYR A N 1
ATOM 1339 C CA . TYR A 1 170 ? -3.242 -10.454 41.082 1.00 90.25 170 TYR A CA 1
ATOM 1340 C C . TYR A 1 170 ? -3.450 -11.097 42.462 1.00 90.25 170 TYR A C 1
ATOM 1342 O O . TYR A 1 170 ? -2.988 -12.211 42.710 1.00 90.25 170 TYR A O 1
ATOM 1350 N N . VAL A 1 171 ? -4.202 -10.433 43.351 1.00 87.38 171 VAL A N 1
ATOM 1351 C CA . VAL A 1 171 ? -4.515 -10.957 44.693 1.00 87.38 171 VAL A CA 1
ATOM 1352 C C . VAL A 1 171 ? -5.342 -12.239 44.604 1.00 87.38 171 VAL A C 1
ATOM 1354 O O . VAL A 1 171 ? -5.058 -13.194 45.330 1.00 87.38 171 VAL A O 1
ATOM 1357 N N . SER A 1 172 ? -6.329 -12.278 43.704 1.00 85.88 172 SER A N 1
ATOM 1358 C CA . SER A 1 172 ? -7.153 -13.469 43.468 1.00 85.88 172 SER A CA 1
ATOM 1359 C C . SER A 1 172 ? -6.305 -14.653 43.011 1.00 85.88 172 SER A C 1
ATOM 1361 O O . SER A 1 172 ? -6.417 -15.740 43.571 1.00 85.88 172 SER A O 1
ATOM 1363 N N . HIS A 1 173 ? -5.413 -14.440 42.040 1.00 87.56 173 HIS A N 1
ATOM 1364 C CA . HIS A 1 173 ? -4.578 -15.495 41.473 1.00 87.56 173 HIS A CA 1
ATOM 1365 C C . HIS A 1 173 ? -3.582 -16.065 42.491 1.00 87.56 173 HIS A C 1
ATOM 1367 O O . HIS A 1 173 ? -3.472 -17.282 42.634 1.00 87.56 173 HIS A O 1
ATOM 1373 N N . ILE A 1 174 ? -2.911 -15.200 43.260 1.00 85.06 174 ILE A N 1
ATOM 1374 C CA . ILE A 1 174 ? -1.988 -15.628 44.319 1.00 85.06 174 ILE A CA 1
ATOM 1375 C C . ILE A 1 174 ? -2.705 -16.491 45.358 1.00 85.06 174 ILE A C 1
ATOM 1377 O O . ILE A 1 174 ? -2.234 -17.570 45.714 1.00 85.06 174 ILE A O 1
ATOM 1381 N N . ARG A 1 175 ? -3.861 -16.033 45.845 1.00 81.19 175 ARG A N 1
ATOM 1382 C CA . ARG A 1 175 ? -4.613 -16.745 46.887 1.00 81.19 175 ARG A CA 1
ATOM 1383 C C . ARG A 1 175 ? -5.226 -18.043 46.383 1.00 81.19 175 ARG A C 1
ATOM 1385 O O . ARG A 1 175 ? -5.254 -19.019 47.130 1.00 81.19 175 ARG A O 1
ATOM 1392 N N . TYR A 1 176 ? -5.657 -18.070 45.127 1.00 82.12 176 TYR A N 1
ATOM 1393 C CA . TYR A 1 176 ? -6.094 -19.290 44.464 1.00 82.12 176 TYR A CA 1
ATOM 1394 C C . TYR A 1 176 ? -4.959 -20.325 44.399 1.00 82.12 176 TYR A C 1
ATOM 1396 O O . TYR A 1 176 ? -5.135 -21.450 44.866 1.00 82.12 176 TYR A O 1
ATOM 1404 N N . ASN A 1 177 ? -3.766 -19.927 43.940 1.00 80.81 177 ASN A N 1
ATOM 1405 C CA . ASN A 1 177 ? -2.600 -20.816 43.871 1.00 80.81 177 ASN A CA 1
ATOM 1406 C C . ASN A 1 177 ? -2.188 -21.347 45.259 1.00 80.81 177 ASN A C 1
ATOM 1408 O O . ASN A 1 177 ? -1.911 -22.538 45.401 1.00 80.81 177 ASN A O 1
ATOM 1412 N N . TYR A 1 178 ? -2.217 -20.510 46.305 1.00 75.75 178 TYR A N 1
ATOM 1413 C CA . TYR A 1 178 ? -1.958 -20.951 47.684 1.00 75.75 178 TYR A CA 1
ATOM 1414 C C . TYR A 1 178 ? -3.032 -21.903 48.230 1.00 75.75 178 TYR A C 1
ATOM 1416 O O . TYR A 1 178 ? -2.709 -22.836 48.964 1.00 75.75 178 TYR A O 1
ATOM 1424 N N . SER A 1 179 ? -4.302 -21.715 47.857 1.00 68.06 179 SER A N 1
ATOM 1425 C CA . SER A 1 179 ? -5.400 -22.615 48.239 1.00 68.06 179 SER A CA 1
ATOM 1426 C C . SER A 1 179 ? -5.299 -24.001 47.586 1.00 68.06 179 SER A C 1
ATOM 1428 O O . SER A 1 179 ? -5.910 -24.951 48.085 1.00 68.06 179 SER A O 1
ATOM 1430 N N . MET A 1 180 ? -4.566 -24.121 46.475 1.00 68.38 180 MET A N 1
ATOM 1431 C CA . MET A 1 180 ? -4.356 -25.373 45.743 1.00 68.38 180 MET A CA 1
ATOM 1432 C C . MET A 1 180 ? -3.244 -26.244 46.359 1.00 68.38 180 MET A C 1
ATOM 1434 O O . MET A 1 180 ? -3.193 -27.445 46.103 1.00 68.38 180 MET A O 1
ATOM 1438 N N . GLN A 1 181 ? -2.370 -25.670 47.197 1.00 68.31 181 GLN A N 1
ATOM 1439 C CA . GLN A 1 181 ? -1.293 -26.395 47.876 1.00 68.31 181 GLN A CA 1
ATOM 1440 C C . GLN A 1 181 ? -1.798 -27.073 49.170 1.00 68.31 181 GLN A C 1
ATOM 1442 O O . GLN A 1 181 ? -2.334 -26.395 50.051 1.00 68.31 181 GLN A O 1
ATOM 1447 N N . PRO A 1 182 ? -1.595 -28.396 49.353 1.00 58.78 182 PRO A N 1
ATOM 1448 C CA . PRO A 1 182 ? -2.206 -29.158 50.450 1.00 58.78 182 PRO A CA 1
ATOM 1449 C C . PRO A 1 182 ? -1.764 -28.721 51.859 1.00 58.78 182 PRO A C 1
ATOM 1451 O O . PRO A 1 182 ? -2.538 -28.854 52.801 1.00 58.78 182 PRO A O 1
ATOM 1454 N N . HIS A 1 183 ? -0.566 -28.147 52.007 1.00 60.66 183 HIS A N 1
ATOM 1455 C CA . HIS A 1 183 ? -0.003 -27.712 53.291 1.00 60.66 183 HIS A CA 1
ATOM 1456 C C . HIS A 1 183 ? -0.406 -26.276 53.695 1.00 60.66 183 HIS A C 1
ATOM 1458 O O . HIS A 1 183 ? -0.451 -25.973 54.884 1.00 60.66 183 HIS A O 1
ATOM 1464 N N . LEU A 1 184 ? -0.763 -25.403 52.739 1.00 57.41 184 LEU A N 1
ATOM 1465 C CA . LEU A 1 184 ? -1.194 -24.016 53.005 1.00 57.41 184 LEU A CA 1
ATOM 1466 C C . LEU A 1 184 ? -2.717 -23.818 53.008 1.00 57.41 184 LEU A C 1
ATOM 1468 O O . LEU A 1 184 ? -3.202 -22.764 53.429 1.00 57.41 184 LEU A O 1
ATOM 1472 N N . LYS A 1 185 ? -3.481 -24.836 52.595 1.00 55.44 185 LYS A N 1
ATOM 1473 C CA . LYS A 1 185 ? -4.949 -24.806 52.541 1.00 55.44 185 LYS A CA 1
ATOM 1474 C C . LYS A 1 185 ? -5.572 -24.423 53.888 1.00 55.44 185 LYS A C 1
ATOM 1476 O O . LYS A 1 185 ? -6.511 -23.631 53.920 1.00 55.44 185 LYS A O 1
ATOM 1481 N N . LEU A 1 186 ? -5.009 -24.916 54.996 1.00 54.47 186 LEU A N 1
ATOM 1482 C CA . LEU A 1 186 ? -5.472 -24.589 56.348 1.00 54.47 186 LEU A CA 1
ATOM 1483 C C . LEU A 1 186 ? -5.279 -23.097 56.671 1.00 54.47 186 LEU A C 1
ATOM 1485 O O . LEU A 1 186 ? -6.200 -22.469 57.175 1.00 54.47 186 LEU A O 1
ATOM 1489 N N . TYR A 1 187 ? -4.133 -22.510 56.308 1.00 57.38 187 TYR A N 1
ATOM 1490 C CA . TYR A 1 187 ? -3.775 -21.116 56.611 1.00 57.38 187 TYR A CA 1
ATOM 1491 C C . TYR A 1 187 ? -4.638 -20.107 55.833 1.00 57.38 187 TYR A C 1
ATOM 1493 O O . TYR A 1 187 ? -5.125 -19.119 56.390 1.00 57.38 187 TYR A O 1
ATOM 1501 N N . VAL A 1 188 ? -4.894 -20.382 54.547 1.00 56.47 188 VAL A N 1
ATOM 1502 C CA . VAL A 1 188 ? -5.765 -19.546 53.700 1.00 56.47 188 VAL A CA 1
ATOM 1503 C C . VAL A 1 188 ? -7.215 -19.623 54.183 1.00 56.47 188 VAL A C 1
ATOM 1505 O O . VAL A 1 188 ? -7.851 -18.581 54.356 1.00 56.47 188 VAL A O 1
ATOM 1508 N N . LEU A 1 189 ? -7.709 -20.825 54.507 1.00 56.47 189 LEU A N 1
ATOM 1509 C CA . LEU A 1 189 ? -9.043 -21.008 55.087 1.00 56.47 189 LEU A CA 1
ATOM 1510 C C . LEU A 1 189 ? -9.170 -20.308 56.449 1.00 56.47 189 LEU A C 1
ATOM 1512 O O . LEU A 1 189 ? -10.185 -19.665 56.703 1.00 56.47 189 LEU A O 1
ATOM 1516 N N . GLN A 1 190 ? -8.145 -20.349 57.304 1.00 53.88 190 GLN A N 1
ATOM 1517 C CA . GLN A 1 190 ? -8.163 -19.713 58.628 1.00 53.88 190 GLN A CA 1
ATOM 1518 C C . GLN A 1 190 ? -8.200 -18.178 58.542 1.00 53.88 190 GLN A C 1
ATOM 1520 O O . GLN A 1 190 ? -8.932 -17.542 59.302 1.00 53.88 190 GLN A O 1
ATOM 1525 N N . SER A 1 191 ? -7.499 -17.576 57.570 1.00 54.75 191 SER A N 1
ATOM 1526 C CA . SER A 1 191 ? -7.582 -16.128 57.310 1.00 54.75 191 SER A CA 1
ATOM 1527 C C . SER A 1 191 ? -8.956 -15.701 56.772 1.00 54.75 191 SER A C 1
ATOM 1529 O O . SER A 1 191 ? -9.493 -14.681 57.204 1.00 54.75 191 SER A O 1
ATOM 1531 N N . GLN A 1 192 ? -9.591 -16.519 55.924 1.00 53.91 192 GLN A N 1
ATOM 1532 C CA . GLN A 1 192 ? -10.974 -16.302 55.479 1.00 53.91 192 GLN A CA 1
ATOM 1533 C C . GLN A 1 192 ? -11.991 -16.471 56.624 1.00 53.91 192 GLN A C 1
ATOM 1535 O O . GLN A 1 192 ? -12.949 -15.699 56.720 1.00 53.91 192 GLN A O 1
ATOM 1540 N N . TYR A 1 193 ? -11.774 -17.439 57.524 1.00 49.72 193 TYR A N 1
ATOM 1541 C CA . TYR A 1 193 ? -12.607 -17.672 58.712 1.00 49.72 193 TYR A CA 1
ATOM 1542 C C . TYR A 1 193 ? -12.533 -16.511 59.716 1.00 49.72 193 TYR A C 1
ATOM 1544 O O . TYR A 1 193 ? -13.566 -16.090 60.239 1.00 49.72 193 TYR A O 1
ATOM 1552 N N . ALA A 1 194 ? -11.341 -15.956 59.965 1.00 50.00 194 ALA A N 1
ATOM 1553 C CA . ALA A 1 194 ? -11.151 -14.839 60.894 1.00 50.00 194 ALA A CA 1
ATOM 1554 C C . ALA A 1 194 ? -11.857 -13.549 60.430 1.00 50.00 194 ALA A C 1
ATOM 1556 O O . ALA A 1 194 ? -12.374 -12.797 61.258 1.00 50.00 194 ALA A O 1
ATOM 1557 N N . VAL A 1 195 ? -11.935 -13.317 59.114 1.00 51.94 195 VAL A N 1
ATOM 1558 C CA . VAL A 1 195 ? -12.614 -12.149 58.525 1.00 51.94 195 VAL A CA 1
ATOM 1559 C C . VAL A 1 195 ? -14.137 -12.342 58.480 1.00 51.94 195 VAL A C 1
ATOM 1561 O O . VAL A 1 195 ? -14.871 -11.438 58.878 1.00 51.94 195 VAL A O 1
ATOM 1564 N N . LYS A 1 196 ? -14.642 -13.530 58.105 1.00 49.66 196 LYS A N 1
ATOM 1565 C CA . LYS A 1 196 ? -16.094 -13.818 58.103 1.00 49.66 196 LYS A CA 1
ATOM 1566 C C . LYS A 1 196 ? -16.717 -13.824 59.504 1.00 49.66 196 LYS A C 1
ATOM 1568 O O . LYS A 1 196 ? -17.862 -13.398 59.648 1.00 49.66 196 LYS A O 1
ATOM 1573 N N . LYS A 1 197 ? -15.960 -14.201 60.545 1.00 42.41 197 LYS A N 1
ATOM 1574 C CA . LYS A 1 197 ? -16.406 -14.125 61.952 1.00 42.41 197 LYS A CA 1
ATOM 1575 C C . LYS A 1 197 ? -16.703 -12.687 62.408 1.00 42.41 197 LYS A C 1
ATOM 1577 O O . LYS A 1 197 ? -17.444 -12.495 63.365 1.00 42.41 197 LYS A O 1
ATOM 1582 N N . LYS A 1 198 ? -16.167 -11.678 61.710 1.00 43.97 198 LYS A N 1
ATOM 1583 C CA . LYS A 1 198 ? -16.459 -10.258 61.953 1.00 43.97 198 LYS A CA 1
ATOM 1584 C C . LYS A 1 198 ? -17.697 -9.735 61.204 1.00 43.97 198 LYS A C 1
ATOM 1586 O O . LYS A 1 198 ? -18.117 -8.627 61.510 1.00 43.97 198 LYS A O 1
ATOM 1591 N N . MET A 1 199 ? -18.273 -10.485 60.252 1.00 48.12 199 MET A N 1
ATOM 1592 C CA . MET A 1 199 ? -19.333 -9.984 59.352 1.00 48.12 199 MET A CA 1
ATOM 1593 C C . MET A 1 199 ? -20.612 -10.830 59.241 1.00 48.12 199 MET A C 1
ATOM 1595 O O . MET A 1 199 ? -21.569 -10.342 58.650 1.00 48.12 199 MET A O 1
ATOM 1599 N N . SER A 1 200 ? -20.706 -12.045 59.792 1.00 40.00 200 SER A N 1
ATOM 1600 C CA . SER A 1 200 ? -21.979 -12.789 59.761 1.00 40.00 200 SER A CA 1
ATOM 1601 C C . SER A 1 200 ? -22.281 -13.521 61.063 1.00 40.00 200 SER A C 1
ATOM 1603 O O . SER A 1 200 ? -21.496 -14.349 61.522 1.00 40.00 200 SER A O 1
ATOM 1605 N N . VAL A 1 201 ? -23.457 -13.224 61.622 1.00 46.31 201 VAL A N 1
ATOM 1606 C CA . VAL A 1 201 ? -24.050 -13.890 62.791 1.00 46.31 201 VAL A CA 1
ATOM 1607 C C . VAL A 1 201 ? -24.732 -15.212 62.409 1.00 46.31 201 VAL A C 1
ATOM 1609 O O . VAL A 1 201 ? -25.037 -15.989 63.298 1.00 46.31 201 VAL A O 1
ATOM 1612 N N . ASN A 1 202 ? -24.909 -15.550 61.124 1.00 42.88 202 ASN A N 1
ATOM 1613 C CA . ASN A 1 202 ? -25.506 -16.831 60.722 1.00 42.88 202 ASN A CA 1
ATOM 1614 C C . ASN A 1 202 ? -24.989 -17.336 59.360 1.00 42.88 202 ASN A C 1
ATOM 1616 O O . ASN A 1 202 ? -24.995 -16.606 58.371 1.00 42.88 202 ASN A O 1
ATOM 1620 N N . GLY A 1 203 ? -24.638 -18.625 59.296 1.00 43.94 203 GLY A N 1
ATOM 1621 C CA . GLY A 1 203 ? -24.712 -19.426 58.066 1.00 43.94 203 GLY A CA 1
ATOM 1622 C C . GLY A 1 203 ? -23.399 -19.696 57.318 1.00 43.94 203 GLY A C 1
ATOM 1623 O O . GLY A 1 203 ? -22.847 -18.813 56.673 1.00 43.94 203 GLY A O 1
ATOM 1624 N N . THR A 1 204 ? -22.965 -20.960 57.396 1.00 38.03 204 THR A N 1
ATOM 1625 C CA . THR A 1 204 ? -22.171 -21.787 56.452 1.00 38.03 204 THR A CA 1
ATOM 1626 C C . THR A 1 204 ? -21.153 -21.125 55.495 1.00 38.03 204 THR A C 1
ATOM 1628 O O . THR A 1 204 ? -21.507 -20.245 54.706 1.00 38.03 204 THR A O 1
ATOM 1631 N N . PRO A 1 205 ? -19.899 -21.623 55.425 1.00 47.03 205 PRO A N 1
ATOM 1632 C CA . PRO A 1 205 ? -18.899 -21.112 54.488 1.00 47.03 205 PRO A CA 1
ATOM 1633 C C . PRO A 1 205 ? -19.309 -21.382 53.029 1.00 47.03 205 PRO A C 1
ATOM 1635 O O . PRO A 1 205 ? -19.251 -22.514 52.558 1.00 47.03 205 PRO A O 1
ATOM 1638 N N . LYS A 1 206 ? -19.688 -20.331 52.287 1.00 49.50 206 LYS A N 1
ATOM 1639 C CA . LYS A 1 206 ? -19.767 -20.385 50.816 1.00 49.50 206 LYS A CA 1
ATOM 1640 C C . LYS A 1 206 ? -18.397 -20.761 50.247 1.00 49.50 206 LYS A C 1
ATOM 1642 O O . LYS A 1 206 ? -17.433 -20.020 50.454 1.00 49.50 206 LYS A O 1
ATOM 1647 N N . VAL A 1 207 ? -18.335 -21.892 49.547 1.00 56.72 207 VAL A N 1
ATOM 1648 C CA . VAL A 1 207 ? -17.193 -22.289 48.716 1.00 56.72 207 VAL A CA 1
ATOM 1649 C C . VAL A 1 207 ? -17.101 -21.305 47.548 1.00 56.72 207 VAL A C 1
ATOM 1651 O O . VAL A 1 207 ? -18.113 -20.986 46.925 1.00 56.72 207 VAL A O 1
ATOM 1654 N N . ALA A 1 208 ? -15.906 -20.776 47.290 1.00 60.78 208 ALA A N 1
ATOM 1655 C CA . ALA A 1 208 ? -15.650 -19.930 46.130 1.00 60.78 208 ALA A CA 1
ATOM 1656 C C . ALA A 1 208 ? -15.812 -20.768 44.850 1.00 60.78 208 ALA A C 1
ATOM 1658 O O . ALA A 1 208 ? -15.027 -21.683 44.614 1.00 60.78 208 ALA A O 1
ATOM 1659 N N . ASN A 1 209 ? -16.828 -20.468 44.035 1.00 69.69 209 ASN A N 1
ATOM 1660 C CA . ASN A 1 209 ? -1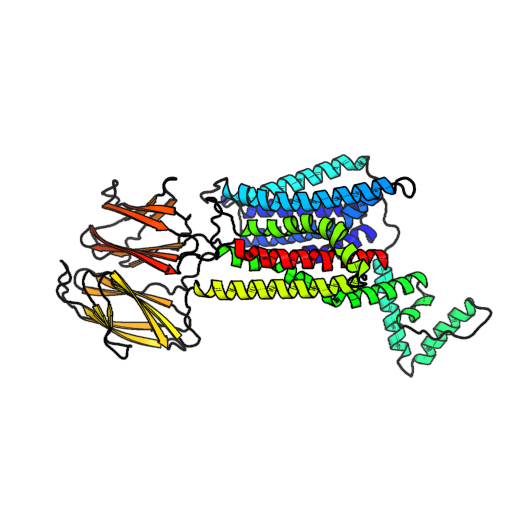7.082 -21.183 42.777 1.00 69.69 209 ASN A CA 1
ATOM 1661 C C . ASN A 1 209 ? -16.143 -20.725 41.648 1.00 69.69 209 ASN A C 1
ATOM 1663 O O . ASN A 1 209 ? -15.947 -21.452 40.678 1.00 69.69 209 ASN A O 1
ATOM 1667 N N . HIS A 1 210 ? -15.565 -19.524 41.758 1.00 79.44 210 HIS A N 1
ATOM 1668 C CA . HIS A 1 210 ? -14.635 -18.958 40.784 1.00 79.44 210 HIS A CA 1
ATOM 1669 C C . HIS A 1 210 ? -13.361 -18.453 41.474 1.00 79.44 210 HIS A C 1
ATOM 1671 O O . HIS A 1 210 ? -13.410 -17.928 42.585 1.00 79.44 210 HIS A O 1
ATOM 1677 N N . TRP A 1 211 ? -12.212 -18.526 40.796 1.00 82.44 211 TRP A N 1
ATOM 1678 C CA . TRP A 1 211 ? -10.914 -18.129 41.365 1.00 82.44 211 TRP A CA 1
ATOM 1679 C C . TRP A 1 211 ? -10.825 -16.640 41.758 1.00 82.44 211 TRP A C 1
ATOM 1681 O O . TRP A 1 211 ? -10.050 -16.288 42.642 1.00 82.44 211 TRP A O 1
ATOM 1691 N N . LEU A 1 212 ? -11.651 -15.768 41.164 1.00 85.50 212 LEU A N 1
ATOM 1692 C CA . LEU A 1 212 ? -11.750 -14.349 41.555 1.00 85.50 212 LEU A CA 1
ATOM 1693 C C . LEU A 1 212 ? -12.468 -14.102 42.891 1.00 85.50 212 LEU A C 1
ATOM 1695 O O . LEU A 1 212 ? -12.284 -13.046 43.491 1.00 85.50 212 LEU A O 1
ATOM 1699 N N . ASP A 1 213 ? -13.259 -15.055 43.391 1.00 83.19 213 ASP A N 1
ATOM 1700 C CA . ASP A 1 213 ? -13.989 -14.871 44.657 1.00 83.19 213 ASP A CA 1
ATOM 1701 C C . ASP A 1 213 ? -13.046 -14.886 45.876 1.00 83.19 213 ASP A C 1
ATOM 1703 O O . ASP A 1 213 ? -13.409 -14.468 46.972 1.00 83.19 213 ASP A O 1
ATOM 1707 N N . TYR A 1 214 ? -11.785 -15.286 45.680 1.00 79.56 214 TYR A N 1
ATOM 1708 C CA . TYR A 1 214 ? -10.737 -15.258 46.703 1.00 79.56 214 TYR A CA 1
ATOM 1709 C C . TYR A 1 214 ? -10.282 -13.845 47.110 1.00 79.56 214 TYR A C 1
ATOM 1711 O O . TYR A 1 214 ? -9.493 -13.714 48.053 1.00 79.56 214 TYR A O 1
ATOM 1719 N N . ALA A 1 215 ? -10.756 -12.800 46.426 1.00 82.81 215 ALA A N 1
ATOM 1720 C CA . ALA A 1 215 ? -10.454 -11.404 46.736 1.00 82.81 215 ALA A CA 1
ATOM 1721 C C . ALA A 1 215 ? -11.658 -10.601 47.278 1.00 82.81 215 ALA A C 1
ATOM 1723 O O . ALA A 1 215 ? -11.559 -9.379 47.409 1.00 82.81 215 ALA A O 1
ATOM 1724 N N . GLU A 1 216 ? -12.774 -11.268 47.609 1.00 79.62 216 GLU A N 1
ATOM 1725 C CA . GLU A 1 216 ? -14.017 -10.646 48.112 1.00 79.62 216 GLU A CA 1
ATOM 1726 C C . GLU A 1 216 ? -13.852 -9.897 49.450 1.00 79.62 216 GLU A C 1
ATOM 1728 O O . GLU A 1 216 ? -14.594 -8.972 49.755 1.00 79.62 216 GLU A O 1
ATOM 1733 N N . ASP A 1 217 ? -12.837 -10.238 50.239 1.00 77.62 217 ASP A N 1
ATOM 1734 C CA . ASP A 1 217 ? -12.466 -9.541 51.477 1.00 77.62 217 ASP A CA 1
ATOM 1735 C C . ASP A 1 217 ? -11.841 -8.156 51.242 1.00 77.62 217 ASP A C 1
ATOM 1737 O O . ASP A 1 217 ? -11.953 -7.277 52.096 1.00 77.62 217 ASP A O 1
ATOM 1741 N N . LYS A 1 218 ? -11.142 -7.964 50.114 1.00 79.75 218 LYS A N 1
ATOM 1742 C CA . LYS A 1 218 ? -10.379 -6.741 49.813 1.00 79.75 218 LYS A CA 1
ATOM 1743 C C . LYS A 1 218 ? -11.076 -5.846 48.792 1.00 79.75 218 LYS A C 1
ATOM 1745 O O . LYS A 1 218 ? -10.829 -4.640 48.769 1.00 79.75 218 LYS A O 1
ATOM 1750 N N . PHE A 1 219 ? -11.921 -6.421 47.942 1.00 86.19 219 PHE A N 1
ATOM 1751 C CA . PHE A 1 219 ? -12.595 -5.714 46.860 1.00 86.19 219 PHE A CA 1
ATOM 1752 C C . PHE A 1 219 ? -14.112 -5.919 46.933 1.00 86.19 219 PHE A C 1
ATOM 1754 O O . PHE A 1 219 ? -14.562 -7.004 47.286 1.00 86.19 219 PHE A O 1
ATOM 1761 N N . PRO A 1 220 ? -14.915 -4.900 46.575 1.00 86.25 220 PRO A N 1
ATOM 1762 C CA . PRO A 1 220 ? -16.369 -5.016 46.608 1.00 86.25 220 PRO A CA 1
ATOM 1763 C C . PRO A 1 220 ? -16.859 -6.102 45.641 1.00 86.25 220 PRO A C 1
ATOM 1765 O O . PRO A 1 220 ? -16.395 -6.170 44.501 1.00 86.25 220 PRO A O 1
ATOM 1768 N N . SER A 1 221 ? -17.851 -6.900 46.056 1.00 84.06 221 SER A N 1
ATOM 1769 C CA . SER A 1 221 ? -18.369 -8.031 45.267 1.00 84.06 221 SER A CA 1
ATOM 1770 C C . SER A 1 221 ? -18.865 -7.618 43.873 1.00 84.06 221 SER A C 1
ATOM 1772 O O . SER A 1 221 ? -18.718 -8.383 42.922 1.00 84.06 221 SER A O 1
ATOM 1774 N N . LYS A 1 222 ? -19.374 -6.383 43.716 1.00 86.50 222 LYS A N 1
ATOM 1775 C CA . LYS A 1 222 ? -19.747 -5.826 42.404 1.00 86.50 222 LYS A CA 1
ATOM 1776 C C . LYS A 1 222 ? -18.549 -5.739 41.452 1.00 86.50 222 LYS A C 1
ATOM 1778 O O . LYS A 1 222 ? -18.646 -6.204 40.328 1.00 86.50 222 LYS A O 1
ATOM 1783 N N . LEU A 1 223 ? -17.401 -5.241 41.921 1.00 86.50 223 LEU A N 1
ATOM 1784 C CA . LEU A 1 223 ? -16.186 -5.152 41.102 1.00 86.50 223 LEU A CA 1
ATOM 1785 C C . LEU A 1 223 ? -15.714 -6.543 40.660 1.00 86.50 223 LEU A C 1
ATOM 1787 O O . LEU A 1 223 ? -15.313 -6.719 39.519 1.00 86.50 223 LEU A O 1
ATOM 1791 N N . ILE A 1 224 ? -15.785 -7.541 41.543 1.00 86.12 224 ILE A N 1
ATOM 1792 C CA . ILE A 1 224 ? -15.409 -8.924 41.216 1.00 86.12 224 ILE A CA 1
ATOM 1793 C C . ILE A 1 224 ? -16.340 -9.511 40.147 1.00 86.12 224 ILE A C 1
ATOM 1795 O O . ILE A 1 224 ? -15.870 -10.175 39.222 1.00 86.12 224 ILE A O 1
ATOM 1799 N N . MET A 1 225 ? -17.646 -9.253 40.251 1.00 87.00 225 MET A N 1
ATOM 1800 C CA . MET A 1 225 ? -18.630 -9.661 39.248 1.00 87.00 225 MET A CA 1
ATOM 1801 C C . MET A 1 225 ? -18.373 -8.981 37.897 1.00 87.00 225 MET A C 1
ATOM 1803 O O . MET A 1 225 ? -18.311 -9.672 36.882 1.00 87.00 225 MET A O 1
ATOM 1807 N N . ASP A 1 226 ? -18.124 -7.671 37.896 1.00 87.44 226 ASP A N 1
ATOM 1808 C CA . ASP A 1 226 ? -17.804 -6.909 36.686 1.00 87.44 226 ASP A CA 1
ATOM 1809 C C . ASP A 1 226 ? -16.519 -7.447 36.023 1.00 87.44 226 ASP A C 1
ATOM 1811 O O . ASP A 1 226 ? -16.483 -7.657 34.812 1.00 87.44 226 ASP A O 1
ATOM 1815 N N . ILE A 1 227 ? -15.476 -7.777 36.803 1.00 89.00 227 ILE A N 1
ATOM 1816 C CA . ILE A 1 227 ? -14.236 -8.369 36.266 1.00 89.00 227 ILE A CA 1
ATOM 1817 C C . ILE A 1 227 ? -14.498 -9.745 35.638 1.00 89.00 227 ILE A C 1
ATOM 1819 O O . ILE A 1 227 ? -13.944 -10.044 34.580 1.00 89.00 227 ILE A O 1
ATOM 1823 N N . LYS A 1 228 ? -15.345 -10.588 36.247 1.00 88.62 228 LYS A N 1
ATOM 1824 C CA . LYS A 1 228 ? -15.722 -11.889 35.664 1.00 88.62 228 LYS A CA 1
ATOM 1825 C C . LYS A 1 228 ? -16.394 -11.718 34.299 1.00 88.62 228 LYS A C 1
ATOM 1827 O O . LYS A 1 228 ? -16.047 -12.441 33.367 1.00 88.62 228 LYS A O 1
ATOM 1832 N N . ILE A 1 229 ? -17.307 -10.753 34.177 1.00 86.94 229 ILE A N 1
ATOM 1833 C CA . ILE A 1 229 ? -17.986 -10.431 32.913 1.00 86.94 229 ILE A CA 1
ATOM 1834 C C . ILE A 1 229 ? -16.965 -9.946 31.878 1.00 86.94 229 ILE A C 1
ATOM 1836 O O . ILE A 1 229 ? -16.920 -10.477 30.771 1.00 86.94 229 ILE A O 1
ATOM 1840 N N . VAL A 1 230 ? -16.078 -9.015 32.249 1.00 87.62 230 VAL A N 1
ATOM 1841 C CA . VAL A 1 230 ? -15.024 -8.505 31.355 1.00 87.62 230 VAL A CA 1
ATOM 1842 C C . VAL A 1 230 ? -14.111 -9.629 30.857 1.00 87.62 230 VAL A C 1
ATOM 1844 O O . VAL A 1 230 ? -13.822 -9.685 29.665 1.00 87.62 230 VAL A O 1
ATOM 1847 N N . LEU A 1 231 ? -13.680 -10.554 31.722 1.00 88.25 231 LEU A N 1
ATOM 1848 C CA . LEU A 1 231 ? -12.847 -11.694 31.314 1.00 88.25 231 LEU A CA 1
ATOM 1849 C C . LEU A 1 231 ? -13.581 -12.638 30.347 1.00 88.25 231 LEU A C 1
ATOM 1851 O O . LEU A 1 231 ? -12.973 -13.121 29.392 1.00 88.25 231 LEU A O 1
ATOM 1855 N N . ALA A 1 232 ? -14.880 -12.869 30.556 1.00 87.75 232 ALA A N 1
ATOM 1856 C CA . ALA A 1 232 ? -15.699 -13.660 29.639 1.00 87.75 232 ALA A CA 1
ATOM 1857 C C . ALA A 1 232 ? -15.860 -12.973 28.269 1.00 87.75 232 ALA A C 1
ATOM 1859 O O . ALA A 1 232 ? -15.746 -13.631 27.234 1.00 87.75 232 ALA A O 1
ATOM 1860 N N . ILE A 1 233 ? -16.052 -11.649 28.250 1.00 85.88 233 ILE A N 1
ATOM 1861 C CA . ILE A 1 233 ? -16.113 -10.853 27.014 1.00 85.88 233 ILE A CA 1
ATOM 1862 C C . ILE A 1 233 ? -14.761 -10.877 26.287 1.00 85.88 233 ILE A C 1
ATOM 1864 O O . ILE A 1 233 ? -14.722 -11.096 25.080 1.00 85.88 233 ILE A O 1
ATOM 1868 N N . LEU A 1 234 ? -13.641 -10.719 27.003 1.00 87.19 234 LEU A N 1
ATOM 1869 C CA . LEU A 1 234 ? -12.299 -10.796 26.411 1.00 87.19 234 LEU A CA 1
ATOM 1870 C C . LEU A 1 234 ? -12.039 -12.156 25.753 1.00 87.19 234 LEU A C 1
ATOM 1872 O O . LEU A 1 234 ? -11.455 -12.206 24.672 1.00 87.19 234 LEU A O 1
ATOM 1876 N N . PHE A 1 235 ? -12.503 -13.247 26.369 1.00 86.62 235 PHE A N 1
ATOM 1877 C CA . PHE A 1 235 ? -12.424 -14.578 25.771 1.00 86.62 235 PHE A CA 1
ATOM 1878 C C . PHE A 1 235 ? -13.261 -14.681 24.487 1.00 86.62 235 PHE A C 1
ATOM 1880 O O . PHE A 1 235 ? -12.772 -15.173 23.470 1.00 86.62 235 PHE A O 1
ATOM 1887 N N . LEU A 1 236 ? -14.488 -14.148 24.492 1.00 84.06 236 LEU A N 1
ATOM 1888 C CA . LEU A 1 236 ? -15.325 -14.061 23.289 1.00 84.06 236 LEU A CA 1
ATOM 1889 C C . LEU A 1 236 ? -14.656 -13.229 22.179 1.00 84.06 236 LEU A C 1
ATOM 1891 O O . LEU A 1 236 ? -14.913 -13.451 20.999 1.00 84.06 236 LEU A O 1
ATOM 1895 N N . TYR A 1 237 ? -13.791 -12.278 22.545 1.00 85.94 237 TYR A N 1
ATOM 1896 C CA . T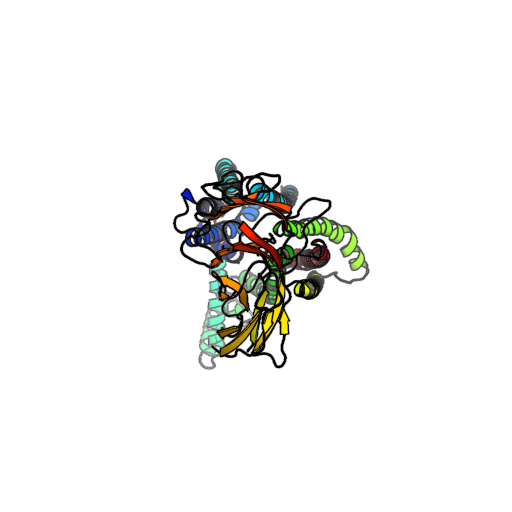YR A 1 237 ? -13.140 -11.356 21.615 1.00 85.94 237 TYR A CA 1
ATOM 1897 C C . TYR A 1 237 ? -11.847 -11.876 20.981 1.00 85.94 237 TYR A C 1
ATOM 1899 O O . TYR A 1 237 ? -11.280 -11.197 20.128 1.00 85.94 237 TYR A O 1
ATOM 1907 N N . ILE A 1 238 ? -11.402 -13.092 21.304 1.00 86.19 238 ILE A N 1
ATOM 1908 C CA . ILE A 1 238 ? -10.217 -13.712 20.683 1.00 86.19 238 ILE A CA 1
ATOM 1909 C C . ILE A 1 238 ? -10.254 -13.718 19.133 1.00 86.19 238 ILE A C 1
ATOM 1911 O O . ILE A 1 238 ? -9.196 -13.529 18.533 1.00 86.19 238 ILE A O 1
ATOM 1915 N N . PRO A 1 239 ? -11.406 -13.873 18.446 1.00 84.44 239 PRO A N 1
ATOM 1916 C CA . PRO A 1 239 ? -11.465 -13.801 16.981 1.00 84.44 239 PRO A CA 1
ATOM 1917 C C . PRO A 1 239 ? -11.374 -12.384 16.384 1.00 84.44 239 PRO A C 1
ATOM 1919 O O . PRO A 1 239 ? -11.077 -12.256 15.197 1.00 84.44 239 PRO A O 1
ATOM 1922 N N . LEU A 1 240 ? -11.618 -11.312 17.155 1.00 86.69 240 LEU A N 1
ATOM 1923 C CA . LEU A 1 240 ? -11.610 -9.929 16.638 1.00 86.69 240 LEU A CA 1
ATOM 1924 C C . LEU A 1 240 ? -10.275 -9.536 15.980 1.00 86.69 240 LEU A C 1
ATOM 1926 O O . LEU A 1 240 ? -10.313 -8.988 14.878 1.00 86.69 240 LEU A O 1
ATOM 1930 N N . PRO A 1 241 ? -9.098 -9.815 16.577 1.00 88.75 241 PRO A N 1
ATOM 1931 C CA . PRO A 1 241 ? -7.812 -9.539 15.941 1.00 88.75 241 PRO A CA 1
ATOM 1932 C C . PRO A 1 241 ? -7.636 -10.175 14.557 1.00 88.75 241 PRO A C 1
ATOM 1934 O O . PRO A 1 241 ? -7.005 -9.564 13.700 1.00 88.75 241 PRO A O 1
ATOM 1937 N N . LEU A 1 242 ? -8.195 -11.370 14.319 1.00 89.50 242 LEU A N 1
ATOM 1938 C CA . LEU A 1 242 ? -8.125 -12.031 13.011 1.00 89.50 242 LEU A CA 1
ATOM 1939 C C . LEU A 1 242 ? -8.962 -11.289 11.966 1.00 89.50 242 LEU A C 1
ATOM 1941 O O . LEU A 1 242 ? -8.526 -11.111 10.835 1.00 89.50 242 LEU A O 1
ATOM 1945 N N . PHE A 1 243 ? -10.151 -10.823 12.344 1.00 91.44 243 PHE A N 1
ATOM 1946 C CA . PHE A 1 243 ? -10.968 -10.003 11.454 1.00 91.44 243 PHE A CA 1
ATOM 1947 C C . PHE A 1 243 ? -10.251 -8.696 11.091 1.00 91.44 243 PHE A C 1
ATOM 1949 O O . PHE A 1 243 ? -10.127 -8.362 9.915 1.00 91.44 243 PHE A O 1
ATOM 1956 N N . TRP A 1 244 ? -9.722 -7.981 12.089 1.00 90.12 244 TRP A N 1
ATOM 1957 C CA . TRP A 1 244 ? -9.036 -6.709 11.853 1.00 90.12 244 TRP A CA 1
ATOM 1958 C C . TRP A 1 244 ? -7.723 -6.873 11.079 1.00 90.12 244 TRP A C 1
ATOM 1960 O O . TRP A 1 244 ? -7.379 -6.000 10.288 1.00 90.12 244 TRP A O 1
ATOM 1970 N N . SER A 1 245 ? -7.016 -8.000 11.230 1.00 90.12 245 SER A N 1
ATOM 1971 C CA . SER A 1 245 ? -5.810 -8.277 10.436 1.00 90.12 245 SER A CA 1
ATOM 1972 C C . SER A 1 245 ? -6.109 -8.499 8.953 1.00 90.12 245 SER A C 1
ATOM 1974 O O . SER A 1 245 ? -5.267 -8.191 8.110 1.00 90.12 245 SER A O 1
ATOM 1976 N N . LEU A 1 246 ? -7.295 -9.012 8.622 1.00 91.69 246 LEU A N 1
ATOM 1977 C CA . LEU A 1 246 ? -7.788 -9.109 7.251 1.00 91.69 246 LEU A CA 1
ATOM 1978 C C . LEU A 1 246 ? -8.268 -7.739 6.755 1.00 91.69 246 LEU A C 1
ATOM 1980 O O . LEU A 1 246 ? -7.839 -7.278 5.700 1.00 91.69 246 LEU A O 1
ATOM 1984 N N . PHE A 1 247 ? -9.092 -7.053 7.545 1.00 91.25 247 PHE A N 1
ATOM 1985 C CA . PHE A 1 247 ? -9.650 -5.747 7.195 1.00 91.25 247 PHE A CA 1
ATOM 1986 C C . PHE A 1 247 ? -8.574 -4.687 6.905 1.00 91.25 247 PHE A C 1
ATOM 1988 O O . PHE A 1 247 ? -8.662 -3.976 5.905 1.00 91.25 247 PHE A O 1
ATOM 1995 N N . ASP A 1 248 ? -7.523 -4.605 7.725 1.00 89.88 248 ASP A N 1
ATOM 1996 C CA . ASP A 1 248 ? -6.462 -3.598 7.574 1.00 89.88 248 ASP A CA 1
ATOM 1997 C C . ASP A 1 248 ? -5.569 -3.827 6.332 1.00 89.88 248 ASP A C 1
ATOM 1999 O O . ASP A 1 248 ? -4.840 -2.923 5.911 1.00 89.88 248 ASP A O 1
ATOM 2003 N N . GLN A 1 249 ? -5.623 -5.001 5.684 1.00 90.44 249 GLN A N 1
ATOM 2004 C CA . GLN A 1 249 ? -4.862 -5.249 4.448 1.00 90.44 249 GLN A CA 1
ATOM 2005 C C . GLN A 1 249 ? -5.396 -4.471 3.244 1.00 90.44 249 GLN A C 1
ATOM 2007 O O . GLN A 1 249 ? -4.639 -4.257 2.292 1.00 90.44 249 GLN A O 1
ATOM 2012 N N . GLN A 1 250 ? -6.639 -3.978 3.302 1.00 88.25 250 GLN A N 1
ATOM 2013 C CA . GLN A 1 250 ? -7.206 -3.137 2.246 1.00 88.25 250 GLN A CA 1
ATOM 2014 C C . GLN A 1 250 ? -6.376 -1.868 1.994 1.00 88.25 250 GLN A C 1
ATOM 2016 O O . GLN A 1 250 ? -6.313 -1.386 0.869 1.00 88.25 250 GLN A O 1
ATOM 2021 N N . GLY A 1 251 ? -5.707 -1.341 3.030 1.00 84.19 251 GLY A N 1
ATOM 2022 C CA . GLY A 1 251 ? -4.875 -0.141 2.924 1.00 84.19 251 GLY A CA 1
ATOM 2023 C C . GLY A 1 251 ? -3.476 -0.395 2.354 1.00 84.19 251 GLY A C 1
ATOM 2024 O O . GLY A 1 251 ? -2.763 0.551 2.028 1.00 84.19 251 GLY A O 1
ATOM 2025 N N . SER A 1 252 ? -3.061 -1.661 2.234 1.00 88.31 252 SER A N 1
ATOM 2026 C CA . SER A 1 252 ? -1.707 -2.046 1.814 1.00 88.31 252 SER A CA 1
ATOM 2027 C C . SER A 1 252 ? -1.723 -3.021 0.640 1.00 88.31 252 SER A C 1
ATOM 2029 O O . SER A 1 252 ? -1.471 -2.623 -0.493 1.00 88.31 252 SER A O 1
ATOM 2031 N N . ARG A 1 253 ? -2.035 -4.297 0.884 1.00 91.25 253 ARG A N 1
ATOM 2032 C CA . ARG A 1 253 ? -2.005 -5.356 -0.134 1.00 91.25 253 ARG A CA 1
ATOM 2033 C C . ARG A 1 253 ? -2.930 -5.056 -1.304 1.00 91.25 253 ARG A C 1
ATOM 2035 O O . ARG A 1 253 ? -2.508 -5.219 -2.442 1.00 91.25 253 ARG A O 1
ATOM 2042 N N . TRP A 1 254 ? -4.134 -4.558 -1.040 1.00 92.75 254 TRP A N 1
ATOM 2043 C CA . TRP A 1 254 ? -5.073 -4.215 -2.110 1.00 92.75 254 TRP A CA 1
ATOM 2044 C C . TRP A 1 254 ? -4.668 -2.946 -2.864 1.00 92.75 254 TRP A C 1
ATOM 2046 O O . TRP A 1 254 ? -4.871 -2.882 -4.070 1.00 92.75 254 TRP A O 1
ATOM 2056 N N . THR A 1 255 ? -3.997 -1.994 -2.210 1.00 90.62 255 THR A N 1
ATOM 2057 C CA . THR A 1 255 ? -3.378 -0.843 -2.889 1.00 90.62 255 THR A CA 1
ATOM 2058 C C . THR A 1 255 ? -2.265 -1.289 -3.849 1.00 90.62 255 THR A C 1
ATOM 2060 O O . THR A 1 255 ? -2.187 -0.806 -4.975 1.00 90.62 255 THR A O 1
ATOM 2063 N N . PHE A 1 256 ? -1.420 -2.250 -3.449 1.00 89.00 256 PHE A N 1
ATOM 2064 C CA . PHE A 1 256 ? -0.398 -2.821 -4.342 1.00 89.00 256 PHE A CA 1
ATOM 2065 C C . PHE A 1 256 ? -0.988 -3.684 -5.458 1.00 89.00 256 PHE A C 1
ATOM 2067 O O . PHE A 1 256 ? -0.438 -3.730 -6.554 1.00 89.00 256 PHE A O 1
ATOM 2074 N N . GLN A 1 257 ? -2.100 -4.366 -5.191 1.00 92.06 257 GLN A N 1
ATOM 2075 C CA . GLN A 1 257 ? -2.856 -5.062 -6.226 1.00 92.06 257 GLN A CA 1
ATOM 2076 C C . GLN A 1 257 ? -3.401 -4.048 -7.245 1.00 92.06 257 GLN A C 1
ATOM 2078 O O . GLN A 1 257 ? -3.198 -4.215 -8.444 1.00 92.06 257 GLN A O 1
ATOM 2083 N N . ALA A 1 258 ? -3.979 -2.939 -6.772 1.00 91.19 258 ALA A N 1
ATOM 2084 C CA . ALA A 1 258 ? -4.499 -1.853 -7.597 1.00 91.19 258 ALA A CA 1
ATOM 2085 C C . ALA A 1 258 ? -3.427 -1.176 -8.470 1.00 91.19 258 ALA A C 1
ATOM 2087 O O . ALA A 1 258 ? -3.710 -0.851 -9.621 1.00 91.19 258 ALA A O 1
ATOM 2088 N N . SER A 1 259 ? -2.187 -1.012 -7.990 1.00 88.75 259 SER A N 1
ATOM 2089 C CA . SER A 1 259 ? -1.107 -0.410 -8.797 1.00 88.75 259 SER A CA 1
ATOM 2090 C C . SER A 1 259 ? -0.654 -1.276 -9.976 1.00 88.75 259 SER A C 1
ATOM 2092 O O . SER A 1 259 ? -0.017 -0.794 -10.913 1.00 88.75 259 SER A O 1
ATOM 2094 N N . ARG A 1 260 ? -1.036 -2.555 -9.977 1.00 90.06 260 ARG A N 1
ATOM 2095 C CA . ARG A 1 260 ? -0.781 -3.513 -11.061 1.00 90.06 260 ARG A CA 1
ATOM 2096 C C . ARG A 1 260 ? -1.983 -3.680 -11.995 1.00 90.06 260 ARG A C 1
ATOM 2098 O O . ARG A 1 260 ? -1.956 -4.513 -12.899 1.00 90.06 260 ARG A O 1
ATOM 2105 N N . MET A 1 261 ? -3.025 -2.878 -11.800 1.00 90.88 261 MET A N 1
ATOM 2106 C CA . MET A 1 261 ? -4.236 -2.862 -12.614 1.00 90.88 261 MET A CA 1
ATOM 2107 C C . MET A 1 261 ? -4.260 -1.635 -13.524 1.00 90.88 261 MET A C 1
ATOM 2109 O O . MET A 1 261 ? -3.483 -0.694 -13.364 1.00 90.88 261 MET A O 1
ATOM 2113 N N . ASN A 1 262 ? -5.135 -1.663 -14.524 1.00 89.50 262 ASN A N 1
ATOM 2114 C CA . ASN A 1 262 ? -5.409 -0.513 -15.363 1.00 89.50 262 ASN A CA 1
ATOM 2115 C C . ASN A 1 262 ? -6.399 0.421 -14.650 1.00 89.50 262 ASN A C 1
ATOM 2117 O O . ASN A 1 262 ? -7.554 0.044 -14.427 1.00 89.50 262 ASN A O 1
ATOM 2121 N N . GLY A 1 263 ? -5.927 1.618 -14.297 1.00 86.25 263 GLY A N 1
ATOM 2122 C CA . GLY A 1 263 ? -6.687 2.661 -13.606 1.00 86.25 263 GLY A CA 1
ATOM 2123 C C . GLY A 1 263 ? -7.468 3.614 -14.517 1.00 86.25 263 GLY A C 1
ATOM 2124 O O . GLY A 1 263 ? -8.062 4.558 -14.005 1.00 86.25 263 GLY A O 1
ATOM 2125 N N . THR A 1 264 ? -7.476 3.424 -15.842 1.00 85.31 264 THR A N 1
ATOM 2126 C CA . THR A 1 264 ? -8.205 4.316 -16.760 1.00 85.31 264 THR A CA 1
ATOM 2127 C C . THR A 1 264 ? -9.717 4.096 -16.668 1.00 85.31 264 THR A C 1
ATOM 2129 O O . THR A 1 264 ? -10.222 3.085 -17.153 1.00 85.31 264 THR A O 1
ATOM 2132 N N . ILE A 1 265 ? -10.451 5.054 -16.103 1.00 84.56 265 ILE A N 1
ATOM 2133 C CA . ILE A 1 265 ? -11.915 5.043 -15.999 1.00 84.56 265 ILE A CA 1
ATOM 2134 C C . ILE A 1 265 ? -12.458 6.233 -16.786 1.00 84.56 265 ILE A C 1
ATOM 2136 O O . ILE A 1 265 ? -12.166 7.372 -16.454 1.00 84.56 265 ILE A O 1
ATOM 2140 N N . LEU A 1 266 ? -13.269 5.993 -17.823 1.00 81.12 266 LEU A N 1
ATOM 2141 C CA . LEU A 1 266 ? -13.940 7.060 -18.592 1.00 81.12 266 LEU A CA 1
ATOM 2142 C C . LEU A 1 266 ? -12.994 8.186 -19.083 1.00 81.12 266 LEU A C 1
ATOM 2144 O O . LEU A 1 266 ? -13.404 9.336 -19.205 1.00 81.12 266 LEU A O 1
ATOM 2148 N N . GLY A 1 267 ? -11.730 7.857 -19.369 1.00 74.56 267 GLY A N 1
ATOM 2149 C CA . GLY A 1 267 ? -10.715 8.813 -19.830 1.00 74.56 267 GLY A CA 1
ATOM 2150 C C . GLY A 1 267 ? -9.945 9.546 -18.725 1.00 74.56 267 GLY A C 1
ATOM 2151 O O . GLY A 1 267 ? -9.027 10.291 -19.049 1.00 74.56 267 GLY A O 1
ATOM 2152 N N . THR A 1 268 ? -10.257 9.321 -17.445 1.00 79.19 268 THR A N 1
ATOM 2153 C CA . THR A 1 268 ? -9.456 9.800 -16.309 1.00 79.19 268 THR A CA 1
ATOM 2154 C C . THR A 1 268 ? -8.685 8.653 -15.662 1.00 79.19 268 THR A C 1
ATOM 2156 O O . THR A 1 268 ? -9.108 7.496 -15.687 1.00 79.19 268 THR A O 1
ATOM 2159 N N . GLN A 1 269 ? -7.517 8.956 -15.102 1.00 80.12 269 GLN A N 1
ATOM 2160 C CA . GLN A 1 269 ? -6.684 7.977 -14.411 1.00 80.12 269 GLN A CA 1
ATOM 2161 C C . GLN A 1 269 ? -7.000 8.008 -12.916 1.00 80.12 269 GLN A C 1
ATOM 2163 O O . GLN A 1 269 ? -6.850 9.039 -12.266 1.00 80.12 269 GLN A O 1
ATOM 2168 N N . LEU A 1 270 ? -7.463 6.880 -12.377 1.00 84.19 270 LEU A N 1
ATOM 2169 C CA . LEU A 1 270 ? -7.681 6.707 -10.945 1.00 84.19 270 LEU A CA 1
ATOM 2170 C C . LEU A 1 270 ? -6.394 6.209 -10.285 1.00 84.19 270 LEU A C 1
ATOM 2172 O O . LEU A 1 270 ? -5.795 5.232 -10.747 1.00 84.19 270 LEU A O 1
ATOM 2176 N N . LEU A 1 271 ? -5.988 6.845 -9.188 1.00 82.31 271 LEU A N 1
ATOM 2177 C CA . LEU A 1 271 ? -4.795 6.436 -8.460 1.00 82.31 271 LEU A CA 1
ATOM 2178 C C . LEU A 1 271 ? -5.095 5.200 -7.597 1.00 82.31 271 LEU A C 1
ATOM 2180 O O . LEU A 1 271 ? -6.189 5.083 -7.037 1.00 82.31 271 LEU A O 1
ATOM 2184 N N . PRO A 1 272 ? -4.129 4.279 -7.428 1.00 85.12 272 PRO A N 1
ATOM 2185 C CA . PRO A 1 272 ? -4.336 3.055 -6.653 1.00 85.12 272 PRO A CA 1
ATOM 2186 C C . PRO A 1 272 ? -4.798 3.285 -5.206 1.00 85.12 272 PRO A C 1
ATOM 2188 O O . PRO A 1 272 ? -5.602 2.517 -4.683 1.00 85.12 272 PRO A O 1
ATOM 2191 N N . ASP A 1 273 ? -4.315 4.343 -4.550 1.00 83.00 273 ASP A N 1
ATOM 2192 C CA . ASP A 1 273 ? -4.670 4.698 -3.170 1.00 83.00 273 ASP A CA 1
ATOM 2193 C C . ASP A 1 273 ? -6.101 5.249 -3.032 1.00 83.00 273 ASP A C 1
ATOM 2195 O O . ASP A 1 273 ? -6.727 5.064 -1.986 1.00 83.00 273 ASP A O 1
ATOM 2199 N N . GLN A 1 274 ? -6.672 5.818 -4.099 1.00 87.12 274 GLN A N 1
ATOM 2200 C CA . GLN A 1 274 ? -8.062 6.290 -4.128 1.00 87.12 274 GLN A CA 1
ATOM 2201 C C . GLN A 1 274 ? -9.083 5.143 -4.056 1.00 87.12 274 GLN A C 1
A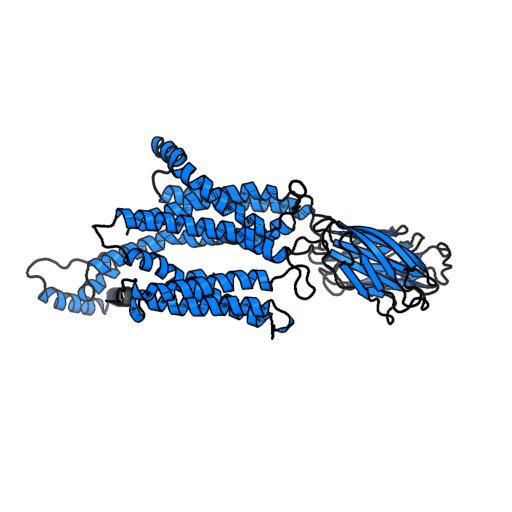TOM 2203 O O . GLN A 1 274 ? -10.225 5.366 -3.654 1.00 87.12 274 GLN A O 1
ATOM 2208 N N . MET A 1 275 ? -8.690 3.899 -4.356 1.00 88.25 275 MET A N 1
ATOM 2209 C CA . MET A 1 275 ? -9.580 2.734 -4.231 1.00 88.25 275 MET A CA 1
ATOM 2210 C C . MET A 1 275 ? -10.056 2.492 -2.795 1.00 88.25 275 MET A C 1
ATOM 2212 O O . MET A 1 275 ? -11.126 1.920 -2.590 1.00 88.25 275 MET A O 1
ATOM 2216 N N . GLN A 1 276 ? -9.324 2.988 -1.792 1.00 87.12 276 GLN A N 1
ATOM 2217 C CA . GLN A 1 276 ? -9.728 2.882 -0.389 1.00 87.12 276 GLN A CA 1
ATOM 2218 C C . GLN A 1 276 ? -11.037 3.625 -0.086 1.00 87.12 276 GLN A C 1
ATOM 2220 O O . GLN A 1 276 ? -11.735 3.244 0.849 1.00 87.12 276 GLN A O 1
ATOM 2225 N N . VAL A 1 277 ? -11.411 4.621 -0.901 1.00 88.12 277 VAL A N 1
ATOM 2226 C CA . VAL A 1 277 ? -12.670 5.383 -0.785 1.00 88.12 277 VAL A CA 1
ATOM 2227 C C . VAL A 1 277 ? -13.901 4.487 -0.946 1.00 88.12 277 VAL A C 1
ATOM 2229 O O . VAL A 1 277 ? -14.968 4.784 -0.404 1.00 88.12 277 VAL A O 1
ATOM 2232 N N . ILE A 1 278 ? -13.767 3.370 -1.665 1.00 89.00 278 ILE A N 1
ATOM 2233 C CA . ILE A 1 278 ? -14.879 2.462 -1.946 1.00 89.00 278 ILE A CA 1
ATOM 2234 C C . ILE A 1 278 ? -15.432 1.857 -0.654 1.00 89.00 278 ILE A C 1
ATOM 2236 O O . ILE A 1 278 ? -16.649 1.781 -0.510 1.00 89.00 278 ILE A O 1
ATOM 2240 N N . ASN A 1 279 ? -14.577 1.490 0.309 1.00 89.00 279 ASN A N 1
ATOM 2241 C CA . ASN A 1 279 ? -15.040 0.896 1.564 1.00 89.00 279 ASN A CA 1
ATOM 2242 C C . ASN A 1 279 ? -15.993 1.821 2.352 1.00 89.00 279 ASN A C 1
ATOM 2244 O O . ASN A 1 279 ? -17.146 1.438 2.548 1.00 89.00 279 ASN A O 1
ATOM 2248 N N . PRO A 1 280 ? -15.603 3.048 2.763 1.00 85.62 280 PRO A N 1
ATOM 2249 C CA . PRO A 1 280 ? -16.510 3.935 3.489 1.00 85.62 280 PRO A CA 1
ATOM 2250 C C . PRO A 1 280 ? -17.747 4.317 2.666 1.00 85.62 280 PRO A C 1
ATOM 2252 O O . PRO A 1 280 ? -18.828 4.451 3.237 1.00 85.62 280 PRO A O 1
ATOM 2255 N N . ALA A 1 281 ? -17.637 4.444 1.337 1.00 88.00 281 ALA A N 1
ATOM 2256 C CA . ALA A 1 281 ? -18.791 4.710 0.478 1.00 88.00 281 ALA A CA 1
ATOM 2257 C C . ALA A 1 281 ? -19.817 3.562 0.514 1.00 88.00 281 ALA A C 1
ATOM 2259 O O . ALA A 1 281 ? -21.015 3.804 0.683 1.00 88.00 281 ALA A O 1
ATOM 2260 N N . ILE A 1 282 ? -19.351 2.313 0.409 1.00 90.75 282 ILE A N 1
ATOM 2261 C CA . ILE A 1 282 ? -20.206 1.128 0.510 1.00 90.75 282 ILE A CA 1
ATOM 2262 C C . ILE A 1 282 ? -20.774 1.008 1.925 1.00 90.75 282 ILE A C 1
ATOM 2264 O O . ILE A 1 282 ? -21.972 0.796 2.061 1.00 90.75 282 ILE A O 1
ATOM 2268 N N . VAL A 1 283 ? -19.977 1.193 2.981 1.00 86.56 283 VAL A N 1
ATOM 2269 C CA . VAL A 1 283 ? -20.457 1.122 4.374 1.00 86.56 283 VAL A CA 1
ATOM 2270 C C . VAL A 1 283 ? -21.569 2.138 4.640 1.00 86.56 283 VAL A C 1
ATOM 2272 O O . VAL A 1 283 ? -22.608 1.771 5.188 1.00 86.56 283 VAL A O 1
ATOM 2275 N N . LEU A 1 284 ? -21.410 3.390 4.196 1.00 84.44 284 LEU A N 1
ATOM 2276 C CA . LEU A 1 284 ? -22.442 4.425 4.330 1.00 84.44 284 LEU A CA 1
ATOM 2277 C C . LEU A 1 284 ? -23.752 4.055 3.617 1.00 84.44 284 LEU A C 1
ATOM 2279 O O . LEU A 1 284 ? -24.827 4.416 4.096 1.00 84.44 284 LEU A O 1
ATOM 2283 N N . LEU A 1 285 ? -23.677 3.319 2.505 1.00 88.81 285 LEU A N 1
ATOM 2284 C CA . LEU A 1 285 ? -24.843 2.785 1.798 1.00 88.81 285 LEU A CA 1
ATOM 2285 C C . LEU A 1 285 ? -25.419 1.539 2.489 1.00 88.81 285 LEU A C 1
ATOM 2287 O O . LEU A 1 285 ? -26.639 1.375 2.561 1.00 88.81 285 LEU A O 1
ATOM 2291 N N . LEU A 1 286 ? -24.559 0.664 3.009 1.00 89.62 286 LEU A N 1
ATOM 2292 C CA . LEU A 1 286 ? -24.947 -0.598 3.626 1.00 89.62 286 LEU A CA 1
ATOM 2293 C C . LEU A 1 286 ? -25.611 -0.402 4.987 1.00 89.62 286 LEU A C 1
ATOM 2295 O O . LEU A 1 286 ? -26.564 -1.112 5.263 1.00 89.62 286 LEU A O 1
ATOM 2299 N N . ILE A 1 287 ? -25.191 0.551 5.822 1.00 86.19 287 ILE A N 1
ATOM 2300 C CA . ILE A 1 287 ? -25.809 0.774 7.145 1.00 86.19 287 ILE A CA 1
ATOM 2301 C C . ILE A 1 287 ? -27.341 0.943 7.058 1.00 86.19 287 ILE A C 1
ATOM 2303 O O . ILE A 1 287 ? -28.060 0.125 7.638 1.00 86.19 287 ILE A O 1
ATOM 2307 N N . PRO A 1 288 ? -27.893 1.919 6.303 1.00 87.38 288 PRO A N 1
ATOM 2308 C CA . PRO A 1 288 ? -29.343 2.080 6.215 1.00 87.38 288 PRO A CA 1
ATOM 2309 C C . PRO A 1 288 ? -30.028 0.892 5.526 1.00 87.38 288 PRO A C 1
ATOM 2311 O O . PRO A 1 288 ? -31.175 0.586 5.852 1.00 87.38 288 PRO A O 1
ATOM 2314 N N . LEU A 1 289 ? -29.347 0.217 4.593 1.00 89.88 289 LEU A N 1
ATOM 2315 C CA . LEU A 1 289 ? -29.846 -0.991 3.935 1.00 89.88 289 LEU A CA 1
ATOM 2316 C C . LEU A 1 289 ? -29.978 -2.155 4.930 1.00 89.88 289 LEU A C 1
ATOM 2318 O O . LEU A 1 289 ? -30.995 -2.851 4.945 1.00 89.88 289 LEU A O 1
ATOM 2322 N N . PHE A 1 290 ? -28.970 -2.349 5.780 1.00 87.50 290 PHE A N 1
ATOM 2323 C CA . PHE A 1 290 ? -28.948 -3.400 6.783 1.00 87.50 290 PHE A CA 1
ATOM 2324 C C . PHE A 1 290 ? -30.011 -3.166 7.856 1.00 87.50 290 PHE A C 1
ATOM 2326 O O . PHE A 1 290 ? -30.806 -4.065 8.126 1.00 87.50 290 PHE A O 1
ATOM 2333 N N . ASP A 1 291 ? -30.099 -1.944 8.379 1.00 83.81 291 ASP A N 1
ATOM 2334 C CA . ASP A 1 291 ? -31.035 -1.602 9.451 1.00 83.81 291 ASP A CA 1
ATOM 2335 C C . ASP A 1 291 ? -32.500 -1.618 9.000 1.00 83.81 291 ASP A C 1
ATOM 2337 O O . ASP A 1 291 ? -33.368 -2.089 9.737 1.00 83.81 291 ASP A O 1
ATOM 2341 N N . LYS A 1 292 ? -32.803 -1.112 7.795 1.00 86.69 292 LYS A N 1
ATOM 2342 C CA . LYS A 1 292 ? -34.196 -0.965 7.332 1.00 86.69 292 LYS A CA 1
ATOM 2343 C C . LYS A 1 292 ? -34.726 -2.156 6.547 1.00 86.69 292 LYS A C 1
ATOM 2345 O O . LYS A 1 292 ? -35.936 -2.366 6.549 1.00 86.69 292 LYS A O 1
ATOM 2350 N N . LEU A 1 293 ? -33.866 -2.892 5.842 1.00 87.62 293 LEU A N 1
ATOM 2351 C CA . LEU A 1 293 ? -34.299 -3.953 4.929 1.00 87.62 293 LEU A CA 1
ATOM 2352 C C . LEU A 1 293 ? -33.776 -5.324 5.356 1.00 87.62 293 LEU A C 1
ATOM 2354 O O . LEU A 1 293 ? -34.577 -6.224 5.600 1.00 87.62 293 LEU A O 1
ATOM 2358 N N . ILE A 1 294 ? -32.459 -5.491 5.493 1.00 86.50 294 ILE A N 1
ATOM 2359 C CA . ILE A 1 294 ? -31.855 -6.822 5.676 1.00 86.50 294 ILE A CA 1
ATOM 2360 C C . ILE A 1 294 ? -32.178 -7.403 7.058 1.00 86.50 294 ILE A C 1
ATOM 2362 O O . ILE A 1 294 ? -32.692 -8.519 7.144 1.00 86.50 294 ILE A O 1
ATOM 2366 N N . TYR A 1 295 ? -31.919 -6.676 8.149 1.00 84.62 295 TYR A N 1
ATOM 2367 C CA . TYR A 1 295 ? -32.165 -7.189 9.500 1.00 84.62 295 TYR A CA 1
ATOM 2368 C C . TYR A 1 295 ? -33.649 -7.445 9.796 1.00 84.62 295 TYR A C 1
ATOM 2370 O O . TYR A 1 295 ? -33.935 -8.509 10.349 1.00 84.62 295 TYR A O 1
ATOM 2378 N N . PRO A 1 296 ? -34.607 -6.578 9.409 1.00 83.50 296 PRO A N 1
ATOM 2379 C CA . PRO A 1 296 ? -36.029 -6.886 9.569 1.00 83.50 296 PRO A CA 1
ATOM 2380 C C . PRO A 1 296 ? -36.462 -8.115 8.762 1.00 83.50 296 PRO A C 1
ATOM 2382 O O . PRO A 1 296 ? -37.209 -8.953 9.267 1.00 83.50 296 PRO A O 1
ATOM 2385 N N . TRP A 1 297 ? -35.952 -8.270 7.535 1.00 83.19 297 TRP A N 1
ATOM 2386 C CA . TRP A 1 297 ? -36.277 -9.413 6.683 1.00 83.19 297 TRP A CA 1
ATOM 2387 C C . TRP A 1 297 ? -35.781 -10.740 7.275 1.00 83.19 297 TRP A C 1
ATOM 2389 O O . TRP A 1 297 ? -36.549 -11.695 7.383 1.00 83.19 297 TRP A O 1
ATOM 2399 N N . PHE A 1 298 ? -34.532 -10.788 7.744 1.00 79.62 298 PHE A N 1
ATOM 2400 C CA . PHE A 1 298 ? -33.986 -11.974 8.410 1.00 79.62 298 PHE A CA 1
ATOM 2401 C C . PHE A 1 298 ? -34.557 -12.197 9.820 1.00 79.62 298 PHE A C 1
ATOM 2403 O O . PHE A 1 298 ? -34.682 -13.344 10.255 1.00 79.62 298 PHE A O 1
ATOM 2410 N N . GLY A 1 299 ? -34.975 -11.129 10.508 1.00 72.69 299 GLY A N 1
ATOM 2411 C CA . GLY A 1 299 ? -35.667 -11.195 11.795 1.00 72.69 299 GLY A CA 1
ATOM 2412 C C . GLY A 1 299 ? -36.973 -11.986 11.718 1.00 72.69 299 GLY A C 1
ATOM 2413 O O . GLY A 1 299 ? -37.231 -12.818 12.589 1.00 72.69 299 GLY A O 1
ATOM 2414 N N . ASN A 1 300 ? -37.730 -11.827 10.627 1.00 69.69 300 ASN A N 1
ATOM 2415 C CA . ASN A 1 300 ? -38.945 -12.609 10.364 1.00 69.69 300 ASN A CA 1
ATOM 2416 C C . ASN A 1 300 ? -38.667 -14.113 10.169 1.00 69.69 300 ASN A C 1
ATOM 2418 O O . ASN A 1 300 ? -39.558 -14.933 10.373 1.00 69.69 300 ASN A O 1
ATOM 2422 N N . LEU A 1 301 ? -37.432 -14.482 9.814 1.00 72.38 301 LEU A N 1
ATOM 2423 C CA . LEU A 1 301 ? -36.982 -15.862 9.598 1.00 72.38 301 LEU A CA 1
ATOM 2424 C C . LEU A 1 301 ? -36.199 -16.442 10.796 1.00 72.38 301 LEU A C 1
ATOM 2426 O O . LEU A 1 301 ? -35.659 -17.541 10.693 1.00 72.38 301 LEU A O 1
ATOM 2430 N N . GLN A 1 302 ? -36.079 -15.711 11.917 1.00 72.31 302 GLN A N 1
ATOM 2431 C CA . GLN A 1 302 ? -35.226 -16.040 13.083 1.00 72.31 302 GLN A CA 1
ATOM 2432 C C . GLN A 1 302 ? -33.732 -16.293 12.762 1.00 72.31 302 GLN A C 1
ATOM 2434 O O . GLN A 1 302 ? -32.951 -16.719 13.625 1.00 72.31 302 GLN A O 1
ATOM 2439 N N . MET A 1 303 ? -33.298 -15.985 11.541 1.00 67.62 303 MET A N 1
ATOM 2440 C CA . MET A 1 303 ? -31.899 -16.001 11.125 1.00 67.62 303 MET A CA 1
ATOM 2441 C C . MET A 1 303 ? -31.267 -14.642 11.466 1.00 67.62 303 MET A C 1
ATOM 2443 O O . MET A 1 303 ? -31.930 -13.616 11.413 1.00 67.62 303 MET A O 1
ATOM 2447 N N . LEU A 1 304 ? -29.988 -14.611 11.868 1.00 73.38 304 LEU A N 1
ATOM 2448 C CA . LEU A 1 304 ? -29.253 -13.365 12.194 1.00 73.38 304 LEU A CA 1
ATOM 2449 C C . LEU A 1 304 ? -29.851 -12.490 13.323 1.00 73.38 304 LEU A C 1
ATOM 2451 O O . LEU A 1 304 ? -29.514 -11.310 13.442 1.00 73.38 304 LEU A O 1
ATOM 2455 N N . SER A 1 305 ? -30.695 -13.057 14.189 1.00 71.62 305 SER A N 1
ATOM 2456 C CA . SER A 1 305 ? -31.324 -12.325 15.298 1.00 71.62 305 SER A CA 1
ATOM 2457 C C . SER A 1 305 ? -30.366 -11.967 16.438 1.00 71.62 305 SER A C 1
ATOM 2459 O O . SER A 1 305 ? -30.584 -10.965 17.111 1.00 71.62 305 SER A O 1
ATOM 2461 N N . SER A 1 306 ? -29.296 -12.744 16.655 1.00 81.94 306 SER A N 1
ATOM 2462 C CA . SER A 1 306 ? -28.299 -12.443 17.688 1.00 81.94 306 SER A CA 1
ATOM 2463 C C . SER A 1 306 ? -27.072 -11.718 17.116 1.00 81.94 306 SER A C 1
ATOM 2465 O O . SER A 1 306 ? -26.578 -12.118 16.053 1.00 81.94 306 SER A O 1
ATOM 2467 N N . PRO A 1 307 ? -26.507 -10.725 17.836 1.00 81.88 307 PRO A N 1
ATOM 2468 C CA . PRO A 1 307 ? -25.272 -10.049 17.429 1.00 81.88 307 PRO A CA 1
ATOM 2469 C C . PRO A 1 307 ? -24.118 -11.025 17.167 1.00 81.88 307 PRO A C 1
ATOM 2471 O O . PRO A 1 307 ? -23.395 -10.890 16.186 1.00 81.88 307 PRO A O 1
ATOM 2474 N N . LEU A 1 308 ? -24.010 -12.090 17.971 1.00 82.81 308 LEU A N 1
ATOM 2475 C CA . LEU A 1 308 ? -22.978 -13.113 17.796 1.00 82.81 308 LEU A CA 1
ATOM 2476 C C . LEU A 1 308 ? -23.121 -13.885 16.470 1.00 82.81 308 LEU A C 1
ATOM 2478 O O . LEU A 1 308 ? -22.123 -14.153 15.808 1.00 82.81 308 LEU A O 1
ATOM 2482 N N . LYS A 1 309 ? -24.351 -14.213 16.039 1.00 86.06 309 LYS A N 1
ATOM 2483 C CA . LYS A 1 309 ? -24.582 -14.849 14.728 1.00 86.06 309 LYS A CA 1
ATOM 2484 C C . LYS A 1 309 ? -24.193 -13.909 13.585 1.00 86.06 309 LYS A C 1
ATOM 2486 O O . LYS A 1 309 ? -23.609 -14.368 12.608 1.00 86.06 309 LYS A O 1
ATOM 2491 N N . ARG A 1 310 ? -24.481 -12.608 13.717 1.00 87.62 310 ARG A N 1
ATOM 2492 C CA . ARG A 1 310 ? -24.069 -11.587 12.737 1.00 87.62 310 ARG A CA 1
ATOM 2493 C C . ARG A 1 310 ? -22.549 -11.502 12.639 1.00 87.62 310 ARG A C 1
ATOM 2495 O O . ARG A 1 310 ? -22.028 -11.539 11.530 1.00 87.62 310 ARG A O 1
ATOM 2502 N N . MET A 1 311 ? -21.846 -11.521 13.774 1.00 88.31 311 MET A N 1
ATOM 2503 C CA . MET A 1 311 ? -20.381 -11.564 13.799 1.00 88.31 311 MET A CA 1
ATOM 2504 C C . MET A 1 311 ? -19.827 -12.807 13.092 1.00 88.31 311 MET A C 1
ATOM 2506 O O . MET A 1 311 ? -18.926 -12.685 12.272 1.00 88.31 311 MET A O 1
ATOM 2510 N N . ILE A 1 312 ? -20.381 -13.999 13.336 1.00 88.81 312 ILE A N 1
ATOM 2511 C CA . ILE A 1 312 ? -19.922 -15.225 12.656 1.00 88.81 312 ILE A CA 1
ATOM 2512 C C . ILE A 1 312 ? -20.078 -15.100 11.134 1.00 88.81 312 ILE A C 1
ATOM 2514 O O . ILE A 1 312 ? -19.136 -15.379 10.394 1.00 88.81 312 ILE A O 1
ATOM 2518 N N . VAL A 1 313 ? -21.239 -14.639 10.663 1.00 90.94 313 VAL A N 1
ATOM 2519 C CA . VAL A 1 313 ? -21.488 -14.462 9.224 1.00 90.94 313 VAL A CA 1
ATOM 2520 C C . VAL A 1 313 ? -20.591 -13.371 8.629 1.00 90.94 313 VAL A C 1
ATOM 2522 O O . VAL A 1 313 ? -20.045 -13.566 7.546 1.00 90.94 313 VAL A O 1
ATOM 2525 N N . GLY A 1 314 ? -20.345 -12.277 9.356 1.00 92.06 314 GLY A N 1
ATOM 2526 C CA . GLY A 1 314 ? -19.365 -11.262 8.963 1.00 92.06 314 GLY A CA 1
ATOM 2527 C C . GLY A 1 314 ? -17.957 -11.843 8.791 1.00 92.06 314 GLY A C 1
ATOM 2528 O O . GLY A 1 314 ? -17.293 -11.562 7.798 1.00 92.06 314 GLY A O 1
ATOM 2529 N N . GLY A 1 315 ? -17.529 -12.739 9.685 1.00 91.81 315 GLY A N 1
ATOM 2530 C CA . GLY A 1 315 ? -16.258 -13.459 9.547 1.00 91.81 315 GLY A CA 1
ATOM 2531 C C . GLY A 1 315 ? -16.176 -14.316 8.276 1.00 91.81 315 GLY A C 1
ATOM 2532 O O . GLY A 1 315 ? -15.139 -14.338 7.616 1.00 91.81 315 GLY A O 1
ATOM 2533 N N . VAL A 1 316 ? -17.277 -14.968 7.882 1.00 93.75 316 VAL A N 1
ATOM 2534 C CA . VAL A 1 316 ? -17.354 -15.727 6.618 1.00 93.75 316 VAL A CA 1
ATOM 2535 C C . VAL A 1 316 ? -17.221 -14.798 5.408 1.00 93.75 316 VAL A C 1
ATOM 2537 O O . VAL A 1 316 ? -16.455 -15.102 4.494 1.00 93.75 316 VAL A O 1
ATOM 2540 N N . PHE A 1 317 ? -17.899 -13.646 5.409 1.00 95.62 317 PHE A N 1
ATOM 2541 C CA . PHE A 1 317 ? -17.768 -12.648 4.339 1.00 95.62 317 PHE A CA 1
ATOM 2542 C C . PHE A 1 317 ? -16.349 -12.078 4.230 1.00 95.62 317 PHE A C 1
ATOM 2544 O O . PHE A 1 317 ? -15.856 -11.907 3.115 1.00 95.62 317 PHE A O 1
ATOM 2551 N N . ALA A 1 318 ? -15.658 -11.865 5.355 1.00 94.75 318 ALA A N 1
ATOM 2552 C CA . ALA A 1 318 ? -14.249 -11.475 5.342 1.00 94.75 318 ALA A CA 1
ATOM 2553 C C . ALA A 1 318 ? -13.373 -12.546 4.668 1.00 94.75 318 ALA A C 1
ATOM 2555 O O . ALA A 1 318 ? -12.527 -12.217 3.840 1.00 94.75 318 ALA A O 1
ATOM 2556 N N . GLY A 1 319 ? -13.611 -13.832 4.951 1.00 94.62 319 GLY A N 1
ATOM 2557 C CA . GLY A 1 319 ? -12.928 -14.936 4.267 1.00 94.62 319 GLY A CA 1
ATOM 2558 C C . GLY A 1 319 ? -13.202 -14.967 2.758 1.00 94.62 319 GLY A C 1
ATOM 2559 O O . GLY A 1 319 ? -12.272 -15.089 1.961 1.00 94.62 319 GLY A O 1
ATOM 2560 N N . LEU A 1 320 ? -14.462 -14.784 2.350 1.00 96.31 320 LEU A N 1
ATOM 2561 C CA . LEU A 1 320 ? -14.852 -14.713 0.936 1.00 96.31 320 LEU A CA 1
ATOM 2562 C C . LEU A 1 320 ? -14.204 -13.526 0.206 1.00 96.31 320 LEU A C 1
ATOM 2564 O O . LEU A 1 320 ? -13.789 -13.678 -0.942 1.00 96.31 320 LEU A O 1
ATOM 2568 N N . ALA A 1 321 ? -14.061 -12.371 0.865 1.00 96.12 321 ALA A N 1
ATOM 2569 C CA . ALA A 1 321 ? -13.371 -11.211 0.298 1.00 96.12 321 ALA A CA 1
ATOM 2570 C C . ALA A 1 321 ? -11.913 -11.537 -0.074 1.00 96.12 321 ALA A C 1
ATOM 2572 O O . ALA A 1 321 ? -11.434 -11.139 -1.135 1.00 96.12 321 ALA A O 1
ATOM 2573 N N . PHE A 1 322 ? -11.224 -12.320 0.761 1.00 95.19 322 PHE A N 1
ATOM 2574 C CA . PHE A 1 322 ? -9.849 -12.754 0.500 1.00 95.19 322 PHE A CA 1
ATOM 2575 C C . PHE A 1 322 ? -9.743 -13.851 -0.555 1.00 95.19 322 PHE A C 1
ATOM 2577 O O . PHE A 1 322 ? -8.781 -13.853 -1.318 1.00 95.19 322 PHE A O 1
ATOM 2584 N N . ILE A 1 323 ? -10.736 -14.739 -0.654 1.00 95.94 323 ILE A N 1
ATOM 2585 C CA . ILE A 1 323 ? -10.821 -15.690 -1.771 1.00 95.94 323 ILE A CA 1
ATOM 2586 C C . ILE A 1 323 ? -10.937 -14.920 -3.091 1.00 95.94 323 ILE A C 1
ATOM 2588 O O . ILE A 1 323 ? -10.185 -15.196 -4.022 1.00 95.94 323 ILE A O 1
ATOM 2592 N N . MET A 1 324 ? -11.804 -13.905 -3.157 1.00 95.19 324 MET A N 1
ATOM 2593 C CA . MET A 1 324 ? -11.931 -13.050 -4.342 1.00 95.19 324 MET A CA 1
ATOM 2594 C C . MET A 1 324 ? -10.634 -12.300 -4.666 1.00 95.19 324 MET A C 1
ATOM 2596 O O . MET A 1 324 ? -10.223 -12.280 -5.824 1.00 95.19 324 MET A O 1
ATOM 2600 N N . SER A 1 325 ? -9.960 -11.748 -3.653 1.00 94.94 325 SER A N 1
ATOM 2601 C CA . SER A 1 325 ? -8.667 -11.077 -3.839 1.00 94.94 325 SER A CA 1
ATOM 2602 C C . SER A 1 325 ? -7.575 -12.023 -4.341 1.00 94.94 325 SER A C 1
ATOM 2604 O O . SER A 1 325 ? -6.800 -11.643 -5.218 1.00 94.94 32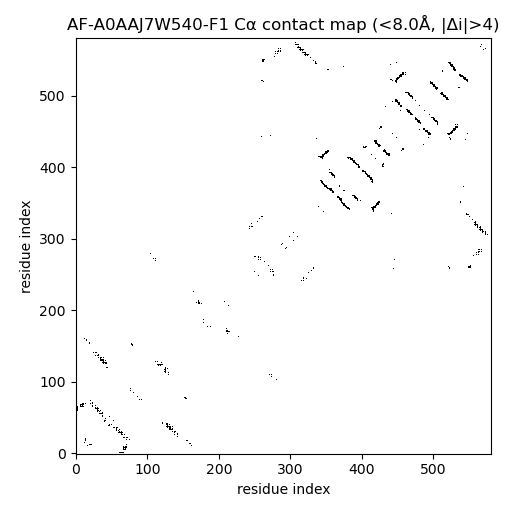5 SER A O 1
ATOM 2606 N N . GLY A 1 326 ? -7.551 -13.268 -3.858 1.00 95.06 326 GLY A N 1
ATOM 2607 C CA . GLY A 1 326 ? -6.640 -14.303 -4.345 1.00 95.06 326 GLY A CA 1
ATOM 2608 C C . GLY A 1 326 ? -6.927 -14.717 -5.790 1.00 95.06 326 GLY A C 1
ATOM 2609 O O . GLY A 1 326 ? -6.003 -14.810 -6.590 1.00 95.06 326 GLY A O 1
ATOM 2610 N N . LEU A 1 327 ? -8.200 -14.902 -6.157 1.00 95.25 327 LEU A N 1
ATOM 2611 C CA . LEU A 1 327 ? -8.593 -15.205 -7.540 1.00 95.25 327 LEU A CA 1
ATOM 2612 C C . LEU A 1 327 ? -8.199 -14.081 -8.507 1.00 95.25 327 LEU A C 1
ATOM 2614 O O . LEU A 1 327 ? -7.744 -14.353 -9.618 1.00 95.25 327 LEU A O 1
ATOM 2618 N N . LEU A 1 328 ? -8.351 -12.824 -8.083 1.00 94.38 328 LEU A N 1
ATOM 2619 C CA . LEU A 1 328 ? -7.915 -11.671 -8.863 1.00 94.38 328 LEU A CA 1
ATOM 2620 C C . LEU A 1 328 ? -6.387 -11.632 -9.013 1.00 94.38 328 LEU A C 1
ATOM 2622 O O . LEU A 1 328 ? -5.891 -11.364 -10.107 1.00 94.38 328 LEU A O 1
ATOM 2626 N N . GLU A 1 329 ? -5.648 -11.945 -7.945 1.00 94.12 329 GLU A N 1
ATOM 2627 C CA . GLU A 1 329 ? -4.183 -11.990 -7.974 1.00 94.12 329 GLU A CA 1
ATOM 2628 C C . GLU A 1 329 ? -3.661 -13.061 -8.935 1.00 94.12 329 GLU A C 1
ATOM 2630 O O . GLU A 1 329 ? -2.764 -12.770 -9.721 1.00 94.12 329 GLU A O 1
ATOM 2635 N N . LEU A 1 330 ? -4.272 -14.251 -8.956 1.00 92.81 330 LEU A N 1
ATOM 2636 C CA . LEU A 1 330 ? -3.912 -15.317 -9.902 1.00 92.81 330 LEU A CA 1
ATOM 2637 C C . LEU A 1 330 ? -4.041 -14.861 -11.359 1.00 92.81 330 LEU A C 1
ATOM 2639 O O . LEU A 1 330 ? -3.256 -15.265 -12.212 1.00 92.81 330 LEU A O 1
ATOM 2643 N N . LYS A 1 331 ? -5.017 -13.993 -11.657 1.00 91.50 331 LYS A N 1
ATOM 2644 C CA . LYS A 1 331 ? -5.165 -13.446 -13.007 1.00 91.50 331 LYS A CA 1
ATOM 2645 C C . LYS A 1 331 ? -4.153 -12.337 -13.301 1.00 91.50 331 LYS A C 1
ATOM 2647 O O . LYS A 1 331 ? -3.718 -12.204 -14.443 1.00 91.50 331 LYS A O 1
ATOM 2652 N N . LEU A 1 332 ? -3.776 -11.546 -12.295 1.00 90.00 332 LEU A N 1
ATOM 2653 C CA . LEU A 1 332 ? -2.743 -10.510 -12.419 1.00 90.00 332 LEU A CA 1
ATOM 2654 C C . LEU A 1 332 ? -1.346 -11.099 -12.622 1.00 90.00 332 LEU A C 1
ATOM 2656 O O . LEU A 1 332 ? -0.554 -10.508 -13.360 1.00 90.00 332 LEU A O 1
ATOM 2660 N N . GLU A 1 333 ? -1.070 -12.253 -12.016 1.00 88.56 333 GLU A N 1
ATOM 2661 C CA . GLU A 1 333 ? 0.212 -12.957 -12.096 1.00 88.56 333 GLU A CA 1
ATOM 2662 C C . GLU A 1 333 ? 0.614 -13.290 -13.540 1.00 88.56 333 GLU A C 1
ATOM 2664 O O . GLU A 1 333 ? 1.786 -13.187 -13.889 1.00 88.56 333 GLU A O 1
ATOM 2669 N N . GLU A 1 334 ? -0.355 -13.528 -14.433 1.00 85.06 334 GLU A N 1
ATOM 2670 C CA . GLU A 1 334 ? -0.108 -13.694 -15.876 1.00 85.06 334 GLU A CA 1
ATOM 2671 C C . GLU A 1 334 ? 0.576 -12.474 -16.531 1.00 85.06 334 GLU A C 1
ATOM 2673 O O . GLU A 1 334 ? 1.125 -12.577 -17.628 1.00 85.06 334 GLU A O 1
ATOM 2678 N N . THR A 1 335 ? 0.529 -11.297 -15.896 1.00 82.06 335 THR A N 1
ATOM 2679 C CA . THR A 1 335 ? 1.155 -10.057 -16.391 1.00 82.06 335 THR A CA 1
ATOM 2680 C C . THR A 1 335 ? 2.472 -9.712 -15.697 1.00 82.06 335 THR A C 1
ATOM 2682 O O . THR A 1 335 ? 3.067 -8.671 -16.001 1.00 82.06 335 THR A O 1
ATOM 2685 N N . TYR A 1 336 ? 2.913 -10.523 -14.734 1.00 84.38 336 TYR A N 1
ATOM 2686 C CA . TYR A 1 336 ? 4.153 -10.297 -13.997 1.00 84.38 336 TYR A CA 1
ATOM 2687 C C . TYR A 1 336 ? 5.366 -10.768 -14.801 1.00 84.38 336 TYR A C 1
ATOM 2689 O O . TYR A 1 336 ? 5.232 -11.605 -15.696 1.00 84.38 336 TYR A O 1
ATOM 2697 N N . PRO A 1 337 ? 6.562 -10.212 -14.526 1.00 80.69 337 PRO A N 1
ATOM 2698 C CA . PRO A 1 337 ? 7.775 -10.758 -15.109 1.00 80.69 337 PRO A CA 1
ATOM 2699 C C . PRO A 1 337 ? 7.947 -12.204 -14.636 1.00 80.69 337 PRO A C 1
ATOM 2701 O O . PRO A 1 337 ? 7.867 -12.486 -13.440 1.00 80.69 337 PRO A O 1
ATOM 2704 N N . VAL A 1 338 ? 8.188 -13.112 -15.581 1.00 79.44 338 VAL A N 1
ATOM 2705 C CA . VAL A 1 338 ? 8.560 -14.493 -15.268 1.00 79.44 338 VAL A CA 1
ATOM 2706 C C . VAL A 1 338 ? 9.982 -14.462 -14.723 1.00 79.44 338 VAL A C 1
ATOM 2708 O O . VAL A 1 338 ? 10.931 -14.192 -15.460 1.00 79.44 338 VAL A O 1
ATOM 2711 N N . LEU A 1 339 ? 10.112 -14.678 -13.418 1.00 83.25 339 LEU A N 1
ATOM 2712 C CA . LEU A 1 339 ? 11.403 -14.788 -12.750 1.00 83.25 339 LEU A CA 1
ATOM 2713 C C . LEU A 1 339 ? 11.891 -16.243 -12.813 1.00 83.25 339 LEU A C 1
ATOM 2715 O O . LEU A 1 339 ? 11.063 -17.155 -12.809 1.00 83.25 339 LEU A O 1
ATOM 2719 N N . PRO A 1 340 ? 13.211 -16.479 -12.880 1.00 85.31 340 PRO A N 1
ATOM 2720 C CA . PRO A 1 340 ? 13.750 -17.832 -12.895 1.00 85.31 340 PRO A CA 1
ATOM 2721 C C . PRO A 1 340 ? 13.482 -18.561 -11.571 1.00 85.31 340 PRO A C 1
ATOM 2723 O O . PRO A 1 340 ? 13.616 -17.985 -10.488 1.00 85.31 340 PRO A O 1
ATOM 2726 N N . ASP A 1 341 ? 13.138 -19.846 -11.677 1.00 84.75 341 ASP A N 1
ATOM 2727 C CA . ASP A 1 341 ? 12.897 -20.730 -10.537 1.00 84.75 341 ASP A CA 1
ATOM 2728 C C . ASP A 1 341 ? 14.186 -21.056 -9.763 1.00 84.75 341 ASP A C 1
ATOM 2730 O O . ASP A 1 341 ? 15.312 -20.806 -10.207 1.00 84.75 341 ASP A O 1
ATOM 2734 N N . LYS A 1 342 ? 14.024 -21.694 -8.598 1.00 85.44 342 LYS A N 1
ATOM 2735 C CA . LYS A 1 342 ? 15.138 -22.187 -7.778 1.00 85.44 342 LYS A CA 1
ATOM 2736 C C . LYS A 1 342 ? 16.112 -23.036 -8.612 1.00 85.44 342 LYS A C 1
ATOM 2738 O O . LYS A 1 342 ? 15.738 -24.047 -9.203 1.00 85.44 342 LYS A O 1
ATOM 2743 N N . GLY A 1 343 ? 17.388 -22.663 -8.602 1.00 85.75 343 GLY A N 1
ATOM 2744 C CA . GLY A 1 343 ? 18.466 -23.292 -9.367 1.00 85.75 343 GLY A CA 1
ATOM 2745 C C . GLY A 1 343 ? 18.524 -22.903 -10.847 1.00 85.75 343 GLY A C 1
ATOM 2746 O O . GLY A 1 343 ? 19.198 -23.600 -11.616 1.00 85.75 343 GLY A O 1
ATOM 2747 N N . GLN A 1 344 ? 17.826 -21.840 -11.257 1.00 88.75 344 GLN A N 1
ATOM 2748 C CA . GLN A 1 344 ? 17.841 -21.300 -12.615 1.00 88.75 344 GLN A CA 1
ATOM 2749 C C . GLN A 1 344 ? 18.262 -19.821 -12.650 1.00 88.75 344 GLN A C 1
ATOM 2751 O O . GLN A 1 344 ? 18.174 -19.088 -11.664 1.00 88.75 344 GLN A O 1
ATOM 2756 N N . SER A 1 345 ? 18.730 -19.392 -13.820 1.00 89.06 345 SER A N 1
ATOM 2757 C CA . SER A 1 345 ? 18.987 -18.002 -14.195 1.00 89.06 345 SER A CA 1
ATOM 2758 C C . SER A 1 345 ? 18.420 -17.765 -15.591 1.00 89.06 345 SER A C 1
ATOM 2760 O O . SER A 1 345 ? 18.360 -18.682 -16.411 1.00 89.06 345 SER A O 1
ATOM 2762 N N . THR A 1 346 ? 18.011 -16.535 -15.871 1.00 89.56 346 THR A N 1
ATOM 2763 C CA . THR A 1 346 ? 17.491 -16.149 -17.181 1.00 89.56 346 THR A CA 1
ATOM 2764 C C . THR A 1 346 ? 18.531 -15.318 -17.929 1.00 89.56 346 THR A C 1
ATOM 2766 O O . THR A 1 346 ? 19.095 -14.364 -17.390 1.00 89.56 346 THR A O 1
ATOM 2769 N N . LEU A 1 347 ? 18.773 -15.670 -19.189 1.00 88.69 347 LEU A N 1
ATOM 2770 C CA . LEU A 1 347 ? 19.609 -14.937 -20.131 1.00 88.69 347 LEU A CA 1
ATOM 2771 C C . LEU A 1 347 ? 18.720 -14.287 -21.191 1.00 88.69 347 LEU A C 1
ATOM 2773 O O . LEU A 1 347 ? 18.017 -14.967 -21.937 1.00 88.69 347 LEU A O 1
ATOM 2777 N N . ASN A 1 348 ? 18.749 -12.962 -21.249 1.00 90.12 348 ASN A N 1
ATOM 2778 C CA . ASN A 1 348 ? 17.973 -12.159 -22.180 1.00 90.12 348 ASN A CA 1
ATOM 2779 C C . ASN A 1 348 ? 18.894 -11.613 -23.276 1.00 90.12 348 ASN A C 1
ATOM 2781 O O . ASN A 1 348 ? 19.664 -10.693 -23.014 1.00 90.12 348 ASN A O 1
ATOM 2785 N N . PHE A 1 349 ? 18.826 -12.166 -24.486 1.00 90.88 349 PHE A N 1
ATOM 2786 C CA . PHE A 1 349 ? 19.650 -11.733 -25.612 1.00 90.88 349 PHE A CA 1
ATOM 2787 C C . PHE A 1 349 ? 18.931 -10.699 -26.469 1.00 90.88 349 PHE A C 1
ATOM 2789 O O . PHE A 1 349 ? 17.758 -10.865 -26.809 1.00 90.88 349 PHE A O 1
ATOM 2796 N N . ILE A 1 350 ? 19.654 -9.649 -26.853 1.00 93.00 350 ILE A N 1
ATOM 2797 C CA . ILE A 1 350 ? 19.173 -8.596 -27.749 1.00 93.00 350 ILE A CA 1
ATOM 2798 C C . ILE A 1 350 ? 20.187 -8.414 -28.876 1.00 93.00 350 ILE A C 1
ATOM 2800 O O . ILE A 1 350 ? 21.348 -8.095 -28.620 1.00 93.00 350 ILE A O 1
ATOM 2804 N N . ASN A 1 351 ? 19.746 -8.580 -30.124 1.00 92.69 351 ASN A N 1
ATOM 2805 C CA . ASN A 1 351 ? 20.582 -8.316 -31.291 1.00 92.69 351 ASN A CA 1
ATOM 2806 C C . ASN A 1 351 ? 20.391 -6.868 -31.770 1.00 92.69 351 ASN A C 1
ATOM 2808 O O . ASN A 1 351 ? 19.318 -6.513 -32.255 1.00 92.69 351 ASN A O 1
ATOM 2812 N N . THR A 1 352 ? 21.428 -6.033 -31.640 1.00 91.94 352 THR A N 1
ATOM 2813 C CA . THR A 1 352 ? 21.417 -4.633 -32.122 1.00 91.94 352 THR A CA 1
ATOM 2814 C C . THR A 1 352 ? 22.078 -4.454 -33.491 1.00 91.94 352 THR A C 1
ATOM 2816 O O . THR A 1 352 ? 22.088 -3.348 -34.045 1.00 91.94 352 THR A O 1
ATOM 2819 N N . LEU A 1 353 ? 22.636 -5.531 -34.047 1.00 90.12 353 LEU A N 1
ATOM 2820 C CA . LEU A 1 353 ? 23.211 -5.550 -35.382 1.00 90.12 353 LEU A CA 1
ATOM 2821 C C . LEU A 1 353 ? 22.103 -5.629 -36.436 1.00 90.12 353 LEU A C 1
ATOM 2823 O O . LEU A 1 353 ? 21.008 -6.133 -36.187 1.00 90.12 353 LEU A O 1
ATOM 2827 N N . GLN A 1 354 ? 22.395 -5.132 -37.637 1.00 87.88 354 GLN A N 1
ATOM 2828 C CA . GLN A 1 354 ? 21.482 -5.162 -38.788 1.00 87.88 354 GLN A CA 1
ATOM 2829 C C . GLN A 1 354 ? 21.583 -6.472 -39.596 1.00 87.88 354 GLN A C 1
ATOM 2831 O O . GLN A 1 354 ? 21.226 -6.528 -40.768 1.00 87.88 354 GLN A O 1
ATOM 2836 N N . CYS A 1 355 ? 22.094 -7.528 -38.968 1.00 89.00 355 CYS A N 1
ATOM 2837 C CA . CYS A 1 355 ? 22.247 -8.864 -39.527 1.00 89.00 355 CYS A CA 1
ATOM 2838 C C . CYS A 1 355 ? 21.919 -9.912 -38.464 1.00 89.00 355 CYS A C 1
ATOM 2840 O O . CYS A 1 355 ? 21.849 -9.606 -37.269 1.00 89.00 355 CYS A O 1
ATOM 2842 N N . ASP A 1 356 ? 21.740 -11.148 -38.911 1.00 89.50 356 ASP A N 1
ATOM 2843 C CA . ASP A 1 356 ? 21.421 -12.272 -38.042 1.00 89.50 356 ASP A CA 1
ATOM 2844 C C . ASP A 1 356 ? 22.688 -12.809 -37.362 1.00 89.50 356 ASP A C 1
ATOM 2846 O O . ASP A 1 356 ? 23.788 -12.774 -37.926 1.00 89.50 356 ASP A O 1
ATOM 2850 N N . VAL A 1 357 ? 22.525 -13.268 -36.120 1.00 88.94 357 VAL A N 1
ATOM 2851 C CA . VAL A 1 357 ? 23.615 -13.787 -35.285 1.00 88.94 357 VAL A CA 1
ATOM 2852 C C . VAL A 1 357 ? 23.237 -15.165 -34.767 1.00 88.94 357 VAL A C 1
ATOM 2854 O O . VAL A 1 357 ? 22.138 -15.359 -34.249 1.00 88.94 357 VAL A O 1
ATOM 2857 N N . GLU A 1 358 ? 24.156 -16.114 -34.880 1.00 88.56 358 GLU A N 1
ATOM 2858 C CA . GLU A 1 358 ? 23.990 -17.489 -34.422 1.00 88.56 358 GLU A CA 1
ATOM 2859 C C . GLU A 1 358 ? 24.699 -17.724 -33.085 1.00 88.56 358 GLU A C 1
ATOM 2861 O O . GLU A 1 358 ? 25.837 -17.294 -32.876 1.00 88.56 358 GLU A O 1
ATOM 2866 N N . PHE A 1 359 ? 24.024 -18.442 -32.187 1.00 84.50 359 PHE A N 1
ATOM 2867 C CA . PHE A 1 359 ? 24.531 -18.871 -30.884 1.00 84.50 359 PHE A CA 1
ATOM 2868 C C . PHE A 1 359 ? 24.682 -20.395 -30.868 1.00 84.50 359 PHE A C 1
ATOM 2870 O O . PHE A 1 359 ? 23.708 -21.103 -31.119 1.00 84.50 359 PHE A O 1
ATOM 2877 N N . LEU A 1 360 ? 25.879 -20.905 -30.555 1.00 74.88 360 LEU A N 1
ATOM 2878 C CA . LEU A 1 360 ? 26.198 -22.346 -30.624 1.00 74.88 360 LEU A CA 1
ATOM 2879 C C . LEU A 1 360 ? 26.242 -23.062 -29.259 1.00 74.88 360 LEU A C 1
ATOM 2881 O O . LEU A 1 360 ? 26.010 -24.261 -29.199 1.00 74.88 360 LEU A O 1
ATOM 2885 N N . ALA A 1 361 ? 26.549 -22.360 -28.166 1.00 63.28 361 ALA A N 1
ATOM 2886 C CA . ALA A 1 361 ? 26.603 -22.908 -26.802 1.00 63.28 361 ALA A CA 1
ATOM 2887 C C . ALA A 1 361 ? 26.121 -21.836 -25.813 1.00 63.28 361 ALA A C 1
ATOM 2889 O O . ALA A 1 361 ? 26.323 -20.661 -26.119 1.00 63.28 361 ALA A O 1
ATOM 2890 N N . PRO A 1 362 ? 25.488 -22.164 -24.667 1.00 61.84 362 PRO A N 1
ATOM 2891 C CA . PRO A 1 362 ? 25.340 -23.479 -24.026 1.00 61.84 362 PRO A CA 1
ATOM 2892 C C . PRO A 1 362 ? 24.048 -24.233 -24.398 1.00 61.84 362 PRO A C 1
ATOM 2894 O O . PRO A 1 362 ? 23.549 -25.029 -23.606 1.00 61.84 362 PRO A O 1
ATOM 2897 N N . PHE A 1 363 ? 23.460 -23.947 -25.556 1.00 65.88 363 PHE A N 1
ATOM 2898 C CA . PHE A 1 363 ? 22.181 -24.519 -25.974 1.00 65.88 363 PHE A CA 1
ATOM 2899 C C . PHE A 1 363 ? 22.388 -25.808 -26.781 1.00 65.88 363 PHE A C 1
ATOM 2901 O O . PHE A 1 363 ? 23.336 -25.901 -27.552 1.00 65.88 363 PHE A O 1
ATOM 2908 N N . ASP A 1 364 ? 21.481 -26.783 -26.648 1.00 61.28 364 ASP A N 1
ATOM 2909 C CA . ASP A 1 364 ? 21.553 -28.071 -27.370 1.00 61.28 364 ASP A CA 1
ATOM 2910 C C . ASP A 1 364 ? 21.436 -27.925 -28.905 1.00 61.28 364 ASP A C 1
ATOM 2912 O O . ASP A 1 364 ? 21.678 -28.875 -29.649 1.00 61.28 364 ASP A O 1
ATOM 2916 N N . SER A 1 365 ? 21.048 -26.742 -29.395 1.00 71.19 365 SER A N 1
ATOM 2917 C CA . SER A 1 365 ? 20.891 -26.428 -30.818 1.00 71.19 365 SER A CA 1
ATOM 2918 C C . SER A 1 365 ? 21.374 -25.014 -31.132 1.00 71.19 365 SER A C 1
ATOM 2920 O O . SER A 1 365 ? 21.342 -24.136 -30.268 1.00 71.19 365 SER A O 1
ATOM 2922 N N . THR A 1 366 ? 21.796 -24.794 -32.380 1.00 78.50 366 THR A N 1
ATOM 2923 C CA . THR A 1 366 ? 22.121 -23.465 -32.906 1.00 78.50 366 THR A CA 1
ATOM 2924 C C . THR A 1 366 ? 20.886 -22.584 -32.916 1.00 78.50 366 THR A C 1
ATOM 2926 O O . THR A 1 366 ? 19.883 -22.937 -33.541 1.00 78.50 366 THR A O 1
ATOM 2929 N N . ILE A 1 367 ? 20.966 -21.426 -32.269 1.00 83.56 367 ILE A N 1
ATOM 2930 C CA . ILE A 1 367 ? 19.861 -20.472 -32.234 1.00 83.56 367 ILE A CA 1
ATOM 2931 C C . ILE A 1 367 ? 20.232 -19.245 -33.052 1.00 83.56 367 ILE A C 1
ATOM 2933 O O . ILE A 1 367 ? 21.224 -18.579 -32.768 1.00 83.56 367 ILE A O 1
ATOM 2937 N N . THR A 1 368 ? 19.420 -18.945 -34.059 1.00 86.62 368 THR A N 1
ATOM 2938 C CA . THR A 1 368 ? 19.529 -17.748 -34.895 1.00 86.62 368 THR A CA 1
ATOM 2939 C C . THR A 1 368 ? 18.711 -16.620 -34.273 1.00 86.62 368 THR A C 1
ATOM 2941 O O . THR A 1 368 ? 17.491 -16.740 -34.140 1.00 86.62 368 THR A O 1
ATOM 2944 N N . LEU A 1 369 ? 19.359 -15.516 -33.909 1.00 87.19 369 LEU A N 1
ATOM 2945 C CA . LEU A 1 369 ? 18.701 -14.309 -33.422 1.00 87.19 369 LEU A CA 1
ATOM 2946 C C . LEU A 1 369 ? 18.693 -13.250 -34.521 1.00 87.19 369 LEU A C 1
ATOM 2948 O O . LEU A 1 369 ? 19.728 -12.647 -34.826 1.00 87.19 369 LEU A O 1
ATOM 2952 N N . ASN A 1 370 ? 17.517 -13.002 -35.094 1.00 88.81 370 ASN A N 1
ATOM 2953 C CA . ASN A 1 370 ? 17.409 -12.043 -36.185 1.00 88.81 370 ASN A CA 1
ATOM 2954 C C . ASN A 1 370 ? 17.686 -10.610 -35.718 1.00 88.81 370 ASN A C 1
ATOM 2956 O O . ASN A 1 370 ? 17.542 -10.272 -34.536 1.00 88.81 370 ASN A O 1
ATOM 2960 N N . SER A 1 371 ? 18.037 -9.753 -36.673 1.00 87.31 371 SER A N 1
ATOM 2961 C CA . SER A 1 371 ? 18.273 -8.331 -36.419 1.00 87.31 371 SER A CA 1
ATOM 2962 C C . SER A 1 371 ? 17.134 -7.661 -35.634 1.00 87.31 371 SER A C 1
ATOM 2964 O O . SER A 1 371 ? 15.951 -7.758 -35.975 1.00 87.31 371 SER A O 1
ATOM 2966 N N . GLY A 1 372 ? 17.490 -6.957 -34.557 1.00 86.19 372 GLY A N 1
ATOM 2967 C CA . GLY A 1 372 ? 16.551 -6.192 -33.741 1.00 86.19 372 GLY A CA 1
ATOM 2968 C C . GLY A 1 372 ? 15.566 -7.034 -32.932 1.00 86.19 372 GLY A C 1
ATOM 2969 O O . GLY A 1 372 ? 14.621 -6.467 -32.371 1.00 86.19 372 GLY A O 1
ATOM 2970 N N . LEU A 1 373 ? 15.724 -8.358 -32.878 1.00 89.75 373 LEU A N 1
ATOM 2971 C CA . LEU A 1 373 ? 14.905 -9.225 -32.039 1.00 89.75 373 LEU A CA 1
ATOM 2972 C C . LEU A 1 373 ? 15.527 -9.429 -30.656 1.00 89.75 373 LEU A C 1
ATOM 2974 O O . LEU A 1 373 ? 16.730 -9.278 -30.432 1.00 89.75 373 LEU A O 1
ATOM 2978 N N . ARG A 1 374 ? 14.639 -9.766 -29.722 1.00 90.38 374 ARG A N 1
ATOM 2979 C CA . ARG A 1 374 ? 14.950 -10.149 -28.351 1.00 90.38 374 ARG A CA 1
ATOM 2980 C C . ARG A 1 374 ? 14.518 -11.595 -28.155 1.00 90.38 374 ARG A C 1
ATOM 2982 O O . ARG A 1 374 ? 13.401 -11.941 -28.539 1.00 90.38 374 ARG A O 1
ATOM 2989 N N . GLN A 1 375 ? 15.350 -12.392 -27.496 1.00 88.38 375 GLN A N 1
ATOM 2990 C CA . GLN A 1 375 ? 15.013 -13.761 -27.118 1.00 88.38 375 GLN A CA 1
ATOM 2991 C C . GLN A 1 375 ? 15.493 -14.069 -25.700 1.00 88.38 375 GLN A C 1
ATOM 2993 O O . GLN A 1 375 ? 16.550 -13.613 -25.272 1.00 88.38 375 GLN A O 1
ATOM 2998 N N . VAL A 1 376 ? 14.686 -14.823 -24.957 1.00 87.94 376 VAL A N 1
ATOM 2999 C CA . VAL A 1 376 ? 14.914 -15.126 -23.542 1.00 87.94 376 VAL A CA 1
ATOM 3000 C C . VAL A 1 376 ? 15.110 -16.626 -23.382 1.00 87.94 376 VAL A C 1
ATOM 3002 O O . VAL A 1 376 ? 14.313 -17.405 -23.902 1.00 87.94 376 VAL A O 1
ATOM 3005 N N . PHE A 1 377 ? 16.139 -17.023 -22.636 1.00 86.62 377 PHE A N 1
ATOM 3006 C CA . PHE A 1 377 ? 16.429 -18.419 -22.322 1.00 86.62 377 PHE A CA 1
ATOM 3007 C C . PHE A 1 377 ? 16.632 -18.610 -20.829 1.00 86.62 377 PHE A C 1
ATOM 3009 O O . PHE A 1 377 ? 17.235 -17.770 -20.166 1.00 86.62 377 PHE A O 1
ATOM 3016 N N . ASN A 1 378 ? 16.194 -19.755 -20.320 1.00 87.88 378 ASN A N 1
ATOM 3017 C CA . ASN A 1 378 ? 16.465 -20.159 -18.948 1.00 87.88 378 ASN A CA 1
ATOM 3018 C C . ASN A 1 378 ? 17.599 -21.184 -18.939 1.00 87.88 378 ASN A C 1
ATOM 3020 O O . ASN A 1 378 ? 17.595 -22.137 -19.716 1.00 87.88 378 ASN A O 1
ATOM 3024 N N . VAL A 1 379 ? 18.568 -20.975 -18.055 1.00 86.62 379 VAL A N 1
ATOM 3025 C CA . VAL A 1 379 ? 19.746 -21.827 -17.865 1.00 86.62 379 VAL A CA 1
ATOM 3026 C C . VAL A 1 379 ? 19.836 -22.265 -16.403 1.00 86.62 379 VAL A C 1
ATOM 3028 O O . VAL A 1 379 ? 19.329 -21.588 -15.509 1.00 86.62 379 VAL A O 1
ATOM 3031 N N . SER A 1 380 ? 20.454 -23.414 -16.127 1.00 86.69 380 SER A N 1
ATOM 3032 C CA . SER A 1 380 ? 20.554 -23.931 -14.755 1.00 86.69 380 SER A CA 1
ATOM 3033 C C . SER A 1 380 ? 21.731 -23.318 -13.988 1.00 86.69 380 SER A C 1
ATOM 3035 O O . SER A 1 380 ? 22.883 -23.669 -14.214 1.00 86.69 380 SER A O 1
ATOM 3037 N N . ALA A 1 381 ? 21.439 -22.475 -12.999 1.00 83.56 381 ALA A N 1
ATOM 3038 C CA . ALA A 1 381 ? 22.431 -21.822 -12.151 1.00 83.56 381 ALA A CA 1
ATOM 3039 C C . ALA A 1 381 ? 22.110 -22.058 -10.666 1.00 83.56 381 ALA A C 1
ATOM 3041 O O . ALA A 1 381 ? 21.258 -21.390 -10.091 1.00 83.56 381 ALA A O 1
ATOM 3042 N N . LYS A 1 382 ? 22.786 -23.023 -10.024 1.00 76.75 382 LYS A N 1
ATOM 3043 C CA . LYS A 1 382 ? 22.631 -23.309 -8.575 1.00 76.75 382 LYS A CA 1
ATOM 3044 C C . LYS A 1 382 ? 23.578 -22.508 -7.674 1.00 76.75 382 LYS A C 1
ATOM 3046 O O . LYS A 1 382 ? 23.390 -22.497 -6.471 1.00 76.75 382 LYS A O 1
ATOM 3051 N N . ASN A 1 383 ? 24.617 -21.912 -8.254 1.00 81.44 383 ASN A N 1
ATOM 3052 C CA . ASN A 1 383 ? 25.674 -21.114 -7.621 1.00 81.44 383 ASN A CA 1
ATOM 3053 C C . ASN A 1 383 ? 26.227 -20.170 -8.707 1.00 81.44 383 ASN A C 1
ATOM 3055 O O . ASN A 1 383 ? 25.541 -19.906 -9.690 1.00 81.44 383 ASN A O 1
ATOM 3059 N N . LEU A 1 384 ? 27.473 -19.706 -8.589 1.00 82.31 384 LEU A N 1
ATOM 3060 C CA . LEU A 1 384 ? 28.175 -19.028 -9.675 1.00 82.31 384 LEU A CA 1
ATOM 3061 C C . LEU A 1 384 ? 28.581 -20.049 -10.750 1.00 82.31 384 LEU A C 1
ATOM 3063 O O . LEU A 1 384 ? 29.588 -20.746 -10.628 1.00 82.31 384 LEU A O 1
ATOM 3067 N N . THR A 1 385 ? 27.755 -20.157 -11.785 1.00 84.12 385 THR A N 1
ATOM 3068 C CA . THR A 1 385 ? 27.977 -21.040 -12.937 1.00 84.12 385 THR A CA 1
ATOM 3069 C C . THR A 1 385 ? 28.548 -20.242 -14.098 1.00 84.12 385 THR A C 1
ATOM 3071 O O . THR A 1 385 ? 28.108 -19.121 -14.368 1.00 84.12 385 THR A O 1
ATOM 3074 N N . LYS A 1 386 ? 29.568 -20.803 -14.752 1.00 86.12 386 LYS A N 1
ATOM 3075 C CA . LYS A 1 386 ? 30.209 -20.207 -15.924 1.00 86.12 386 LYS A CA 1
ATOM 3076 C C . LYS A 1 386 ? 29.711 -20.907 -17.177 1.00 86.12 386 LYS A C 1
ATOM 3078 O O . LYS A 1 386 ? 29.793 -22.129 -17.256 1.00 86.12 386 LYS A O 1
ATOM 3083 N N . TYR A 1 387 ? 29.244 -20.127 -18.138 1.00 84.56 387 TYR A N 1
ATOM 3084 C CA . TYR A 1 387 ? 28.852 -20.600 -19.459 1.00 84.56 387 TYR A CA 1
ATOM 3085 C C . TYR A 1 387 ? 29.788 -20.030 -20.510 1.00 84.56 387 TYR A C 1
ATOM 3087 O O . TYR A 1 387 ? 30.045 -18.829 -20.501 1.00 84.56 387 TYR A O 1
ATOM 3095 N N . GLU A 1 388 ? 30.275 -20.869 -21.415 1.00 86.50 388 GLU A N 1
ATOM 3096 C CA . GLU A 1 388 ? 30.979 -20.409 -22.611 1.00 86.50 388 GLU A CA 1
ATOM 3097 C C . GLU A 1 388 ? 29.969 -20.230 -23.742 1.00 86.50 388 GLU A C 1
ATOM 3099 O O . GLU A 1 388 ? 29.217 -21.148 -24.070 1.00 86.50 388 GLU A O 1
ATOM 3104 N N . LEU A 1 389 ? 29.927 -19.022 -24.296 1.00 86.12 389 LEU A N 1
ATOM 3105 C CA . LEU A 1 389 ? 29.067 -18.647 -25.408 1.00 86.12 389 LEU A CA 1
ATOM 3106 C C . LEU A 1 389 ? 29.918 -18.415 -26.645 1.00 86.12 389 LEU A C 1
ATOM 3108 O O . LEU A 1 389 ? 30.886 -17.652 -26.607 1.00 86.12 389 LEU A O 1
ATOM 3112 N N . TYR A 1 390 ? 29.506 -19.042 -27.741 1.00 86.94 390 TYR A N 1
ATOM 3113 C CA . TYR A 1 390 ? 30.087 -18.841 -29.062 1.00 86.94 390 TYR A CA 1
ATOM 3114 C C . TYR A 1 390 ? 29.055 -18.158 -29.955 1.00 86.94 390 TYR A C 1
ATOM 3116 O O . TYR A 1 390 ? 27.963 -18.689 -30.170 1.00 86.94 390 TYR A O 1
ATOM 3124 N N . LEU A 1 391 ? 29.424 -16.975 -30.434 1.00 87.56 391 LEU A N 1
ATOM 3125 C CA . LEU A 1 391 ? 28.640 -16.105 -31.299 1.00 87.56 391 LEU A CA 1
ATOM 3126 C C . LEU A 1 391 ? 29.248 -16.102 -32.697 1.00 87.56 391 LEU A C 1
ATOM 3128 O O . LEU A 1 391 ? 30.460 -15.912 -32.833 1.00 87.56 391 LEU A O 1
ATOM 3132 N N . VAL A 1 392 ? 28.411 -16.245 -33.718 1.00 88.44 392 VAL A N 1
ATOM 3133 C CA . VAL A 1 392 ? 28.809 -16.128 -35.124 1.00 88.44 392 VAL A CA 1
ATOM 3134 C C . VAL A 1 392 ? 27.879 -15.138 -35.814 1.00 88.44 392 VAL A C 1
ATOM 3136 O O . VAL A 1 392 ? 26.675 -15.355 -35.888 1.00 88.44 392 VAL A O 1
ATOM 3139 N N . ALA A 1 393 ? 28.435 -14.035 -36.301 1.00 87.31 393 ALA A N 1
ATOM 3140 C CA . ALA A 1 393 ? 27.721 -13.046 -37.100 1.00 87.31 393 ALA A CA 1
ATOM 3141 C C . ALA A 1 393 ? 28.099 -13.174 -38.581 1.00 87.31 393 ALA A C 1
ATOM 3143 O O . ALA A 1 393 ? 29.172 -13.669 -38.931 1.00 87.31 393 ALA A O 1
ATOM 3144 N N . ILE A 1 394 ? 27.239 -12.678 -39.470 1.00 85.69 394 ILE A N 1
ATOM 3145 C CA . ILE A 1 394 ? 27.560 -12.597 -40.899 1.00 85.69 394 ILE A CA 1
ATOM 3146 C C . ILE A 1 394 ? 28.708 -11.579 -41.094 1.00 85.69 394 ILE A C 1
ATOM 3148 O O . ILE A 1 394 ? 28.594 -10.453 -40.606 1.00 85.69 394 ILE A O 1
ATOM 3152 N N . PRO A 1 395 ? 29.802 -11.916 -41.816 1.00 82.56 395 PRO A N 1
ATOM 3153 C CA . PRO A 1 395 ? 30.975 -11.038 -41.958 1.00 82.56 395 PRO A CA 1
ATOM 3154 C C . PRO A 1 395 ? 30.677 -9.653 -42.550 1.00 82.56 395 PRO A C 1
ATOM 3156 O O . PRO A 1 395 ? 31.344 -8.671 -42.225 1.00 82.56 395 PRO A O 1
ATOM 3159 N N . GLN A 1 396 ? 29.673 -9.575 -43.423 1.00 84.00 396 GLN A N 1
ATOM 3160 C CA . GLN A 1 396 ? 29.162 -8.330 -43.977 1.00 84.00 396 GLN A CA 1
ATOM 3161 C C . GLN A 1 396 ? 27.777 -8.061 -43.388 1.00 84.00 396 GLN A C 1
ATOM 3163 O O . GLN A 1 396 ? 26.789 -8.680 -43.779 1.00 84.00 396 GLN A O 1
ATOM 3168 N N . CYS A 1 397 ? 27.728 -7.145 -42.426 1.00 81.19 397 CYS A N 1
ATOM 3169 C CA . CYS A 1 397 ? 26.534 -6.803 -41.671 1.00 81.19 397 CYS A CA 1
ATOM 3170 C C . CYS A 1 397 ? 26.143 -5.358 -41.995 1.00 81.19 397 CYS A C 1
ATOM 3172 O O . CYS A 1 397 ? 26.636 -4.426 -41.361 1.00 81.19 397 CYS A O 1
ATOM 3174 N N . TRP A 1 398 ? 25.286 -5.157 -43.002 1.00 80.19 398 TRP A N 1
ATOM 3175 C CA . TRP A 1 398 ? 25.026 -3.824 -43.571 1.00 80.19 398 TRP A CA 1
ATOM 3176 C C . TRP A 1 398 ? 26.340 -3.182 -44.085 1.00 80.19 398 TRP A C 1
ATOM 3178 O O . TRP A 1 398 ? 27.090 -3.816 -44.827 1.00 80.19 398 TRP A O 1
ATOM 3188 N N . GLU A 1 399 ? 26.630 -1.947 -43.687 1.00 75.12 399 GLU A N 1
ATOM 3189 C CA . GLU A 1 399 ? 27.862 -1.184 -43.937 1.00 75.12 399 GLU A CA 1
ATOM 3190 C C . GLU A 1 399 ? 29.012 -1.588 -42.996 1.00 75.12 399 GLU A C 1
ATOM 3192 O O . GLU A 1 399 ? 30.154 -1.162 -43.185 1.00 75.12 399 GLU A O 1
ATOM 3197 N N . LEU A 1 400 ? 28.742 -2.428 -41.990 1.00 80.12 400 LEU A N 1
ATOM 3198 C CA . LEU A 1 400 ? 29.753 -2.918 -41.063 1.00 80.12 400 LEU A CA 1
ATOM 3199 C C . LEU A 1 400 ? 30.437 -4.165 -41.639 1.00 80.12 400 LEU A C 1
ATOM 3201 O O . LEU A 1 400 ? 29.858 -5.251 -41.712 1.00 80.12 400 LEU A O 1
ATOM 3205 N N . HIS A 1 401 ? 31.707 -4.016 -42.002 1.00 83.19 401 HIS A N 1
ATOM 3206 C CA . HIS A 1 401 ? 32.577 -5.140 -42.344 1.00 83.19 401 HIS A CA 1
ATOM 3207 C C . HIS A 1 401 ? 33.319 -5.618 -41.096 1.00 83.19 401 HIS A C 1
ATOM 3209 O O . HIS A 1 401 ? 34.298 -4.992 -40.672 1.00 83.19 401 HIS A O 1
ATOM 3215 N N . LEU A 1 402 ? 32.845 -6.724 -40.516 1.00 82.38 402 LEU A N 1
ATOM 3216 C CA . LEU A 1 402 ? 33.438 -7.320 -39.324 1.00 82.38 402 LEU A CA 1
ATOM 3217 C C . LEU A 1 402 ? 34.775 -7.973 -39.679 1.00 82.38 402 LEU A C 1
ATOM 3219 O O . LEU A 1 402 ? 34.853 -8.815 -40.574 1.00 82.38 402 LEU A O 1
ATOM 3223 N N . LYS A 1 403 ? 35.836 -7.601 -38.961 1.00 82.56 403 LYS A N 1
ATOM 3224 C CA . LYS A 1 403 ? 37.163 -8.207 -39.132 1.00 82.56 403 LYS A CA 1
ATOM 3225 C C . LYS A 1 403 ? 37.178 -9.634 -38.587 1.00 82.56 403 LYS A C 1
ATOM 3227 O O . LYS A 1 403 ? 37.713 -10.531 -39.231 1.00 82.56 403 LYS A O 1
ATOM 3232 N N . ASN A 1 404 ? 36.551 -9.821 -37.427 1.00 82.44 404 ASN A N 1
ATOM 3233 C CA . ASN A 1 404 ? 36.380 -11.102 -36.758 1.00 82.44 404 ASN A CA 1
ATOM 3234 C C . ASN A 1 404 ? 34.877 -11.352 -36.532 1.00 82.44 404 ASN A C 1
ATOM 3236 O O . ASN A 1 404 ? 34.300 -10.786 -35.602 1.00 82.44 404 ASN A O 1
ATOM 3240 N N . PRO A 1 405 ? 34.223 -12.175 -37.371 1.00 82.56 405 PRO A N 1
ATOM 3241 C CA . PRO A 1 405 ? 32.787 -12.453 -37.267 1.00 82.56 405 PRO A CA 1
ATOM 3242 C C . PRO A 1 405 ? 32.423 -13.419 -36.128 1.00 82.56 405 PRO A C 1
ATOM 3244 O O . PRO A 1 405 ? 31.244 -13.648 -35.872 1.00 82.56 405 PRO A O 1
ATOM 3247 N N . THR A 1 406 ? 33.415 -14.003 -35.452 1.00 86.50 406 THR A N 1
ATOM 3248 C CA . THR A 1 406 ? 33.226 -14.993 -34.385 1.00 86.50 406 THR A CA 1
ATOM 3249 C C . THR A 1 406 ? 33.733 -14.466 -33.045 1.00 86.50 406 THR A C 1
ATOM 3251 O O . THR A 1 406 ? 34.866 -13.988 -32.974 1.00 86.50 406 THR A O 1
ATOM 3254 N N . LEU A 1 407 ? 32.944 -14.618 -31.979 1.00 87.88 407 LEU A N 1
ATOM 3255 C CA . LEU A 1 407 ? 33.307 -14.219 -30.614 1.00 87.88 407 LEU A CA 1
ATOM 3256 C C . LEU A 1 407 ? 33.038 -15.361 -29.625 1.00 87.88 407 LEU A C 1
ATOM 3258 O O . LEU A 1 407 ? 31.936 -15.903 -29.584 1.00 87.88 407 LEU A O 1
ATOM 3262 N N . SER A 1 408 ? 34.031 -15.691 -28.797 1.00 86.94 408 SER A N 1
ATOM 3263 C CA . SER A 1 408 ? 33.895 -16.620 -27.669 1.00 86.94 408 SER A CA 1
ATOM 3264 C C . SER A 1 408 ? 33.993 -15.861 -26.346 1.00 86.94 408 SER A C 1
ATOM 3266 O O . SER A 1 408 ? 35.012 -15.214 -26.095 1.00 86.94 408 SER A O 1
ATOM 3268 N N . ILE A 1 409 ? 32.974 -15.946 -25.489 1.00 86.31 409 ILE A N 1
ATOM 3269 C CA . ILE A 1 409 ? 32.945 -15.236 -24.202 1.00 86.31 409 ILE A CA 1
ATOM 3270 C C . ILE A 1 409 ? 32.404 -16.115 -23.073 1.00 86.31 409 ILE A C 1
ATOM 3272 O O . ILE A 1 409 ? 31.439 -16.855 -23.249 1.00 86.31 409 ILE A O 1
ATOM 3276 N N . SER A 1 410 ? 33.016 -16.020 -21.891 1.00 86.31 410 SER A N 1
ATOM 3277 C CA . SER A 1 410 ? 32.539 -16.704 -20.688 1.00 86.31 410 SER A CA 1
ATOM 3278 C C . SER A 1 410 ? 31.627 -15.794 -19.866 1.00 86.31 410 SER A C 1
ATOM 3280 O O . SER A 1 410 ? 32.038 -14.693 -19.493 1.00 86.31 410 SER A O 1
ATOM 3282 N N . ILE A 1 411 ? 30.429 -16.257 -19.518 1.00 86.81 411 ILE A N 1
ATOM 3283 C CA . ILE A 1 411 ? 29.459 -15.506 -18.718 1.00 86.81 411 ILE A CA 1
ATOM 3284 C C . ILE A 1 411 ? 29.220 -16.199 -17.389 1.00 86.81 411 ILE A C 1
ATOM 3286 O O . ILE A 1 411 ? 28.882 -17.379 -17.329 1.00 86.81 411 ILE A O 1
ATOM 3290 N N . ASN A 1 412 ? 29.353 -15.422 -16.318 1.00 88.50 412 ASN A N 1
ATOM 3291 C CA . ASN A 1 412 ? 29.016 -15.854 -14.971 1.00 88.50 412 ASN A CA 1
ATOM 3292 C C . ASN A 1 412 ? 27.545 -15.525 -14.694 1.00 88.50 412 ASN A C 1
ATOM 3294 O O . ASN A 1 412 ? 27.132 -14.369 -14.854 1.00 88.50 412 ASN A O 1
ATOM 3298 N N . THR A 1 413 ? 26.786 -16.522 -14.249 1.00 85.56 413 THR A N 1
ATOM 3299 C CA . THR A 1 413 ? 25.385 -16.384 -13.831 1.00 85.56 413 THR A CA 1
ATOM 3300 C C . THR A 1 413 ? 25.186 -17.018 -12.461 1.00 85.56 413 THR A C 1
ATOM 3302 O O . THR A 1 413 ? 25.848 -18.009 -12.133 1.00 85.56 413 THR A O 1
ATOM 3305 N N . SER A 1 414 ? 24.295 -16.441 -11.655 1.00 86.00 414 SER A N 1
ATOM 3306 C CA . SER A 1 414 ? 23.857 -17.029 -10.390 1.00 86.00 414 SER A CA 1
ATOM 3307 C C . SER A 1 414 ? 22.353 -17.247 -10.349 1.00 86.00 414 SER A C 1
ATOM 3309 O O . SER A 1 414 ? 21.601 -16.692 -11.148 1.00 86.00 414 SER A O 1
ATOM 3311 N N . GLU A 1 415 ? 21.922 -18.040 -9.375 1.00 87.88 415 GLU A N 1
ATOM 3312 C CA . GLU A 1 415 ? 20.512 -18.291 -9.093 1.00 87.88 415 GLU A CA 1
ATOM 3313 C C . GLU A 1 415 ? 19.715 -16.979 -8.959 1.00 87.88 415 GLU A C 1
ATOM 3315 O O . GLU A 1 415 ? 20.236 -15.986 -8.440 1.00 87.88 415 GLU A O 1
ATOM 3320 N N . TYR A 1 416 ? 18.469 -16.978 -9.441 1.00 85.44 416 TYR A N 1
ATOM 3321 C CA . TYR A 1 416 ? 17.531 -15.843 -9.435 1.00 85.44 416 TYR A CA 1
ATOM 3322 C C . TYR A 1 416 ? 17.938 -14.618 -10.270 1.00 85.44 416 TYR A C 1
ATOM 3324 O O . TYR A 1 416 ? 17.194 -13.640 -10.322 1.00 85.44 416 TYR A O 1
ATOM 3332 N N . GLN A 1 417 ? 19.086 -14.643 -10.953 1.00 86.50 417 GLN A N 1
ATOM 3333 C CA . GLN A 1 417 ? 19.508 -13.519 -11.785 1.00 86.50 417 GLN A CA 1
ATOM 3334 C C . GLN A 1 417 ? 18.876 -13.565 -13.168 1.00 86.50 417 GLN A C 1
ATOM 3336 O O . GLN A 1 417 ? 18.851 -14.609 -13.826 1.00 86.50 417 GLN A O 1
ATOM 3341 N N . VAL A 1 418 ? 18.490 -12.388 -13.646 1.00 87.88 418 VAL A N 1
ATOM 3342 C CA . VAL A 1 418 ? 18.131 -12.148 -15.038 1.00 87.88 418 VAL A CA 1
ATOM 3343 C C . VAL A 1 418 ? 19.199 -11.236 -15.637 1.00 87.88 418 VAL A C 1
ATOM 3345 O O . VAL A 1 418 ? 19.293 -10.063 -15.289 1.00 87.88 418 VAL A O 1
ATOM 3348 N N . ASN A 1 419 ? 20.049 -11.789 -16.498 1.00 88.88 419 ASN A N 1
ATOM 3349 C CA . ASN A 1 419 ? 21.135 -11.054 -17.145 1.00 88.88 419 ASN A CA 1
ATOM 3350 C C . ASN A 1 419 ? 20.701 -10.645 -18.555 1.00 88.88 419 ASN A C 1
ATOM 3352 O O . ASN A 1 419 ? 20.264 -11.503 -19.325 1.00 88.88 419 ASN A O 1
ATOM 3356 N N . THR A 1 420 ? 20.863 -9.370 -18.921 1.00 90.94 420 THR A N 1
ATOM 3357 C CA . THR A 1 420 ? 20.665 -8.930 -20.310 1.00 90.94 420 THR A CA 1
ATOM 3358 C C . THR A 1 420 ? 22.003 -8.863 -21.030 1.00 90.94 420 THR A C 1
ATOM 3360 O O . THR A 1 420 ? 22.971 -8.279 -20.547 1.00 90.94 420 THR A O 1
ATOM 3363 N N . LEU A 1 421 ? 22.052 -9.524 -22.181 1.00 91.44 421 LEU A N 1
ATOM 3364 C CA . LEU A 1 421 ? 23.216 -9.682 -23.033 1.00 91.44 421 LEU A CA 1
ATOM 3365 C C . LEU A 1 421 ? 22.898 -9.063 -24.386 1.00 91.44 421 LEU A C 1
ATOM 3367 O O . LEU A 1 421 ? 21.938 -9.444 -25.053 1.00 91.44 421 LEU A O 1
ATOM 3371 N N . ILE A 1 422 ? 23.691 -8.083 -24.783 1.00 92.69 422 ILE A N 1
ATOM 3372 C CA . ILE A 1 422 ? 23.431 -7.283 -25.968 1.00 92.69 422 ILE A CA 1
ATOM 3373 C C . ILE A 1 422 ? 24.544 -7.534 -26.971 1.00 92.69 422 ILE A C 1
ATOM 3375 O O . ILE A 1 422 ? 25.714 -7.270 -26.696 1.00 92.69 422 ILE A O 1
ATOM 3379 N N . VAL A 1 423 ? 24.174 -8.037 -28.143 1.00 91.75 423 VAL A N 1
ATOM 3380 C CA . VAL A 1 423 ? 25.104 -8.220 -29.255 1.00 91.75 423 VAL A CA 1
ATOM 3381 C C . VAL A 1 423 ? 25.227 -6.901 -30.003 1.00 91.75 423 VAL A C 1
ATOM 3383 O O . VAL A 1 423 ? 24.218 -6.340 -30.445 1.00 91.75 423 VAL A O 1
ATOM 3386 N N . GLY A 1 424 ? 26.455 -6.414 -30.146 1.00 90.38 424 GLY A N 1
ATOM 3387 C CA . GLY A 1 424 ? 26.783 -5.187 -30.862 1.00 90.38 424 GLY A CA 1
ATOM 3388 C C . GLY A 1 424 ? 28.196 -5.231 -31.440 1.00 90.38 424 GLY A C 1
ATOM 3389 O O . GLY A 1 424 ? 28.784 -6.299 -31.604 1.00 90.38 424 GLY A O 1
ATOM 3390 N N . SER A 1 425 ? 28.737 -4.063 -31.759 1.00 88.50 425 SER A N 1
ATOM 3391 C CA . SER A 1 425 ? 30.076 -3.892 -32.329 1.00 88.50 425 SER A CA 1
ATOM 3392 C C . SER A 1 425 ? 30.827 -2.775 -31.614 1.00 88.50 425 SER A C 1
ATOM 3394 O O . SER A 1 425 ? 30.198 -1.865 -31.072 1.00 88.50 425 SER A O 1
ATOM 3396 N N . ILE A 1 426 ? 32.157 -2.884 -31.603 1.00 85.88 426 ILE A N 1
ATOM 3397 C CA . ILE A 1 426 ? 33.075 -1.785 -31.282 1.00 85.88 426 ILE A CA 1
ATOM 3398 C C . ILE A 1 426 ? 34.083 -1.690 -32.434 1.00 85.88 426 ILE A C 1
ATOM 3400 O O . ILE A 1 426 ? 34.863 -2.615 -32.680 1.00 85.88 426 ILE A O 1
ATOM 3404 N N . GLY A 1 427 ? 34.051 -0.592 -33.182 1.00 83.19 427 GLY A N 1
ATOM 3405 C CA . GLY A 1 427 ? 34.796 -0.416 -34.420 1.00 83.19 427 GLY A CA 1
ATOM 3406 C C . GLY A 1 427 ? 34.408 -1.442 -35.489 1.00 83.19 427 GLY A C 1
ATOM 3407 O O . GLY A 1 427 ? 33.407 -1.295 -36.182 1.00 83.19 427 GLY A O 1
ATOM 3408 N N . LYS A 1 428 ? 35.247 -2.466 -35.680 1.00 83.94 428 LYS A N 1
ATOM 3409 C CA . LYS A 1 428 ? 35.040 -3.553 -36.664 1.00 83.94 428 LYS A CA 1
ATOM 3410 C C . LYS A 1 428 ? 35.005 -4.940 -36.025 1.00 83.94 428 LYS A C 1
ATOM 3412 O O . LYS A 1 428 ? 35.041 -5.939 -36.745 1.00 83.94 428 LYS A O 1
ATOM 3417 N N . ASP A 1 429 ? 34.953 -5.005 -34.700 1.00 85.75 429 ASP A N 1
ATOM 3418 C CA . ASP A 1 429 ? 34.946 -6.257 -33.958 1.00 85.75 429 ASP A CA 1
ATOM 3419 C C . ASP A 1 429 ? 33.573 -6.494 -33.320 1.00 85.75 429 ASP A C 1
ATOM 3421 O O . ASP A 1 429 ? 32.914 -5.572 -32.830 1.00 85.75 429 ASP A O 1
ATOM 3425 N N . LEU A 1 430 ? 33.135 -7.754 -33.354 1.00 88.94 430 LEU A N 1
ATOM 3426 C CA . LEU A 1 430 ? 31.914 -8.202 -32.696 1.00 88.94 430 LEU A CA 1
ATOM 3427 C C . LEU A 1 430 ? 32.115 -8.150 -31.177 1.00 88.94 430 LEU A C 1
ATOM 3429 O O . LEU A 1 430 ? 33.109 -8.666 -30.666 1.00 88.94 430 LEU A O 1
ATOM 3433 N N . HIS A 1 431 ? 31.162 -7.569 -30.452 1.00 90.25 431 HIS A N 1
ATOM 3434 C CA . HIS A 1 431 ? 31.232 -7.444 -29.000 1.00 90.25 431 HIS A CA 1
ATOM 3435 C C . HIS A 1 431 ? 29.917 -7.870 -28.338 1.00 90.25 431 HIS A C 1
ATOM 3437 O O . HIS A 1 431 ? 28.826 -7.630 -28.863 1.00 90.25 431 HIS A O 1
ATOM 3443 N N . LEU A 1 432 ? 30.018 -8.488 -27.158 1.00 90.06 432 LEU A N 1
ATOM 3444 C CA . LEU A 1 432 ? 28.871 -8.816 -26.317 1.00 90.06 432 LEU A CA 1
ATOM 3445 C C . LEU A 1 432 ? 28.907 -7.953 -25.059 1.00 90.06 432 LEU A C 1
ATOM 3447 O O . LEU A 1 432 ? 29.779 -8.102 -24.206 1.00 90.06 432 LEU A O 1
ATOM 3451 N N . PHE A 1 433 ? 27.937 -7.059 -24.941 1.00 90.56 433 PHE A N 1
ATOM 3452 C CA . PHE A 1 433 ? 27.762 -6.221 -23.767 1.00 90.56 433 PHE A CA 1
ATOM 3453 C C . PHE A 1 433 ? 26.875 -6.937 -22.753 1.00 90.56 433 PHE A C 1
ATOM 3455 O O . PHE A 1 433 ? 25.861 -7.533 -23.115 1.00 90.56 433 PHE A O 1
ATOM 3462 N N . LYS A 1 434 ? 27.247 -6.879 -21.477 1.00 89.94 434 LYS A N 1
ATOM 3463 C CA . LYS A 1 434 ? 26.458 -7.431 -20.376 1.00 89.94 434 LYS A CA 1
ATOM 3464 C C . LYS A 1 434 ? 25.990 -6.283 -19.494 1.00 89.94 434 LYS A C 1
ATOM 3466 O O . LYS A 1 434 ? 26.827 -5.495 -19.068 1.00 89.94 434 LYS A O 1
ATOM 3471 N N . THR A 1 435 ? 24.691 -6.240 -19.212 1.00 86.94 435 THR A N 1
ATOM 3472 C CA . THR A 1 435 ? 24.127 -5.286 -18.254 1.00 86.94 435 THR A CA 1
ATOM 3473 C C . THR A 1 435 ? 24.176 -5.818 -16.831 1.00 86.94 435 THR A C 1
ATOM 3475 O O . THR A 1 435 ? 24.333 -7.028 -16.606 1.00 86.94 435 THR A O 1
ATOM 3478 N N . ASP A 1 436 ? 23.932 -4.933 -15.868 1.00 84.75 436 ASP A N 1
ATOM 3479 C CA . ASP A 1 436 ? 23.650 -5.358 -14.502 1.00 84.75 436 ASP A CA 1
ATOM 3480 C C . ASP A 1 436 ? 22.385 -6.245 -14.449 1.00 84.75 436 ASP A C 1
ATOM 3482 O O . ASP A 1 436 ? 21.435 -6.016 -15.215 1.00 84.75 436 ASP A O 1
ATOM 3486 N N . PRO A 1 437 ? 22.356 -7.288 -13.591 1.00 82.88 437 PRO A N 1
ATOM 3487 C CA . PRO A 1 437 ? 21.195 -8.161 -13.458 1.00 82.88 437 PRO A CA 1
ATOM 3488 C C . PRO A 1 437 ? 19.965 -7.397 -12.956 1.00 82.88 437 PRO A C 1
ATOM 3490 O O . PRO A 1 437 ? 20.063 -6.640 -11.990 1.00 82.88 437 PRO A O 1
ATOM 3493 N N . ASP A 1 438 ? 18.799 -7.637 -13.559 1.00 82.88 438 ASP A N 1
ATOM 3494 C CA . ASP A 1 438 ? 17.579 -6.896 -13.227 1.00 82.88 438 ASP A CA 1
ATOM 3495 C C . ASP A 1 438 ? 16.309 -7.744 -13.317 1.00 82.88 438 ASP A C 1
ATOM 3497 O O . ASP A 1 438 ? 16.063 -8.421 -14.307 1.00 82.88 438 ASP A O 1
ATOM 3501 N N . GLU A 1 439 ? 15.454 -7.665 -12.302 1.00 81.00 439 GLU A N 1
ATOM 3502 C CA . GLU A 1 439 ? 14.232 -8.465 -12.190 1.00 81.00 439 GLU A CA 1
ATOM 3503 C C . GLU A 1 439 ? 13.040 -7.906 -12.999 1.00 81.00 439 GLU A C 1
ATOM 3505 O O . GLU A 1 439 ? 11.955 -8.488 -12.972 1.00 81.00 439 GLU A O 1
ATOM 3510 N N . PHE A 1 440 ? 13.194 -6.768 -13.692 1.00 85.94 440 PHE A N 1
ATOM 3511 C CA . PHE A 1 440 ? 12.155 -6.142 -14.535 1.00 85.94 440 PHE A CA 1
ATOM 3512 C C . PHE A 1 440 ? 10.805 -5.932 -13.827 1.00 85.94 440 PHE A C 1
ATOM 3514 O O . PHE A 1 440 ? 9.725 -5.975 -14.433 1.00 85.94 440 PHE A O 1
ATOM 3521 N N . LYS A 1 441 ? 10.856 -5.693 -12.512 1.00 87.06 441 LYS A N 1
ATOM 3522 C CA . LYS A 1 441 ? 9.668 -5.492 -11.681 1.00 87.06 441 LYS A CA 1
ATOM 3523 C C . LYS A 1 441 ? 8.934 -4.212 -12.071 1.00 87.06 441 LYS A C 1
ATOM 3525 O O . LYS A 1 441 ? 9.529 -3.132 -12.156 1.00 87.06 441 LYS A O 1
ATOM 3530 N N . LYS A 1 442 ? 7.610 -4.332 -12.205 1.00 88.44 442 LYS A N 1
ATOM 3531 C CA . LYS A 1 442 ? 6.693 -3.191 -12.344 1.00 88.44 442 LYS A CA 1
ATOM 3532 C C . LYS A 1 442 ? 6.881 -2.200 -11.189 1.00 88.44 442 LYS A C 1
ATOM 3534 O O . LYS A 1 442 ? 7.294 -2.588 -10.092 1.00 88.44 442 LYS A O 1
ATOM 3539 N N . SER A 1 443 ? 6.591 -0.920 -11.428 1.00 86.25 443 SER A N 1
ATOM 3540 C CA . SER A 1 443 ? 6.622 0.078 -10.355 1.00 86.25 443 SER A CA 1
ATOM 3541 C C . SER A 1 443 ? 5.585 -0.228 -9.269 1.00 86.25 443 SER A C 1
ATOM 3543 O O . SER A 1 443 ? 4.497 -0.728 -9.554 1.00 86.25 443 SER A O 1
ATOM 3545 N N . LEU A 1 444 ? 5.905 0.123 -8.021 1.00 80.62 444 LEU A N 1
ATOM 3546 C CA . LEU A 1 444 ? 4.935 0.123 -6.925 1.00 80.62 444 LEU A CA 1
ATOM 3547 C C . LEU A 1 444 ? 3.870 1.214 -7.103 1.00 80.62 444 LEU A C 1
ATOM 3549 O O . LEU A 1 444 ? 2.752 1.019 -6.629 1.00 80.62 444 LEU A O 1
ATOM 3553 N N . SER A 1 445 ? 4.196 2.315 -7.793 1.00 76.06 445 SER A N 1
ATOM 3554 C CA . SER A 1 445 ? 3.272 3.415 -8.106 1.00 76.06 445 SER A CA 1
ATOM 3555 C C . SER A 1 445 ? 2.312 3.076 -9.254 1.00 76.06 445 SER A C 1
ATOM 3557 O O . SER A 1 445 ? 1.289 3.731 -9.418 1.00 76.06 445 SER A O 1
ATOM 3559 N N . GLY A 1 446 ? 2.621 2.034 -10.035 1.00 81.50 446 GLY A N 1
ATOM 3560 C CA . GLY A 1 446 ? 1.890 1.662 -11.248 1.00 81.50 446 GLY A CA 1
ATOM 3561 C C . GLY A 1 446 ? 2.306 2.444 -12.498 1.00 81.50 446 GLY A C 1
ATOM 3562 O O . GLY A 1 446 ? 1.846 2.120 -13.592 1.00 81.50 446 GLY A O 1
ATOM 3563 N N . ARG A 1 447 ? 3.211 3.424 -12.375 1.00 86.69 447 ARG A N 1
ATOM 3564 C CA . ARG A 1 447 ? 3.758 4.170 -13.517 1.00 86.69 447 ARG A CA 1
ATOM 3565 C C . ARG A 1 447 ? 4.628 3.285 -14.425 1.00 86.69 447 ARG A C 1
ATOM 3567 O O . ARG A 1 447 ? 5.264 2.344 -13.927 1.00 86.69 447 ARG A O 1
ATOM 3574 N N . PRO A 1 448 ? 4.666 3.545 -15.748 1.00 91.56 448 PRO A N 1
ATOM 3575 C CA . PRO A 1 448 ? 5.630 2.905 -16.633 1.00 91.56 448 PRO A CA 1
ATOM 3576 C C . PRO A 1 448 ? 7.069 3.209 -16.221 1.00 91.56 448 PRO A C 1
ATOM 3578 O O . PRO A 1 448 ? 7.395 4.309 -15.776 1.00 91.56 448 PRO A O 1
ATOM 3581 N N . LYS A 1 449 ? 7.943 2.224 -16.424 1.00 93.00 449 LYS A N 1
ATOM 3582 C CA . LYS A 1 449 ? 9.388 2.371 -16.241 1.00 93.00 449 LYS A CA 1
ATOM 3583 C C . LYS A 1 449 ? 10.094 2.363 -17.580 1.00 93.00 449 LYS A C 1
ATOM 3585 O O . LYS A 1 449 ? 9.819 1.494 -18.404 1.00 93.00 449 LYS A O 1
ATOM 3590 N N . LEU A 1 450 ? 11.047 3.268 -17.760 1.00 93.88 450 LEU A N 1
ATOM 3591 C CA . LEU A 1 450 ? 11.909 3.311 -18.933 1.00 93.88 450 LEU A CA 1
ATOM 3592 C C . LEU A 1 450 ? 13.375 3.323 -18.505 1.00 93.88 450 LEU A C 1
ATOM 3594 O O . LEU A 1 450 ? 13.794 4.181 -17.733 1.00 93.88 450 LEU A O 1
ATOM 3598 N N . ARG A 1 451 ? 14.162 2.377 -19.018 1.00 93.25 451 ARG A N 1
ATOM 3599 C CA . ARG A 1 451 ? 15.628 2.439 -18.980 1.00 93.25 451 ARG A CA 1
ATOM 3600 C C . ARG A 1 451 ? 16.142 2.738 -20.377 1.00 93.25 451 ARG A C 1
ATOM 3602 O O . ARG A 1 451 ? 15.669 2.148 -21.346 1.00 93.25 451 ARG A O 1
ATOM 3609 N N . VAL A 1 452 ? 17.113 3.633 -20.470 1.00 93.50 452 VAL A N 1
ATOM 3610 C CA . VAL A 1 452 ? 17.832 3.929 -21.705 1.00 93.50 452 VAL A CA 1
ATOM 3611 C C . VAL A 1 452 ? 19.176 3.222 -21.645 1.00 93.50 452 VAL A C 1
ATOM 3613 O O . VAL A 1 452 ? 19.906 3.348 -20.663 1.00 93.50 452 VAL A O 1
ATOM 3616 N N . ILE A 1 453 ? 19.489 2.473 -22.695 1.00 93.19 453 ILE A N 1
ATOM 3617 C CA . ILE A 1 453 ? 20.814 1.907 -22.915 1.00 93.19 453 ILE A CA 1
ATOM 3618 C C . ILE A 1 453 ? 21.375 2.520 -24.184 1.00 93.19 453 ILE A C 1
ATOM 3620 O O . ILE A 1 453 ? 20.744 2.475 -25.243 1.00 93.19 453 ILE A O 1
ATOM 3624 N N . PHE A 1 454 ? 22.573 3.073 -24.060 1.00 92.06 454 PHE A N 1
ATOM 3625 C CA . PHE A 1 454 ? 23.309 3.672 -25.154 1.00 92.06 454 PHE A CA 1
ATOM 3626 C C . PHE A 1 454 ? 24.598 2.885 -25.388 1.00 92.06 454 PHE A C 1
ATOM 3628 O O . PHE A 1 454 ? 25.412 2.736 -24.477 1.00 92.06 454 PHE A O 1
ATOM 3635 N N . ILE A 1 455 ? 24.768 2.372 -26.605 1.00 91.69 455 ILE A N 1
ATOM 3636 C CA . ILE A 1 455 ? 25.979 1.683 -27.052 1.00 91.69 455 ILE A CA 1
ATOM 3637 C C . ILE A 1 455 ? 26.735 2.604 -27.999 1.00 91.69 455 ILE A C 1
ATOM 3639 O O . ILE A 1 455 ? 26.199 3.026 -29.027 1.00 91.69 455 ILE A O 1
ATOM 3643 N N . ARG A 1 456 ? 27.985 2.881 -27.643 1.00 89.12 456 ARG A N 1
ATOM 3644 C CA . ARG A 1 456 ? 28.919 3.680 -28.424 1.00 89.12 456 ARG A CA 1
ATOM 3645 C C . ARG A 1 456 ? 29.852 2.758 -29.197 1.00 89.12 456 ARG A C 1
ATOM 3647 O O . ARG A 1 456 ? 30.605 1.994 -28.595 1.00 89.12 456 ARG A O 1
ATOM 3654 N N . ASP A 1 457 ? 29.781 2.840 -30.519 1.00 83.06 457 ASP A N 1
ATOM 3655 C CA . ASP A 1 457 ? 30.637 2.070 -31.427 1.00 83.06 457 ASP A CA 1
ATOM 3656 C C . ASP A 1 457 ? 31.853 2.910 -31.860 1.00 83.06 457 ASP A C 1
ATOM 3658 O O . ASP A 1 457 ? 32.937 2.371 -32.084 1.00 83.06 457 ASP A O 1
ATOM 3662 N N . SER A 1 458 ? 31.706 4.245 -31.919 1.00 75.31 458 SER A N 1
ATOM 3663 C CA . SER A 1 458 ? 32.779 5.173 -32.293 1.00 75.31 458 SER A CA 1
ATOM 3664 C C . SER A 1 458 ? 33.006 6.288 -31.261 1.00 75.31 458 SER A C 1
ATOM 3666 O O . SER A 1 458 ? 32.086 6.754 -30.596 1.00 75.31 458 SER A O 1
ATOM 3668 N N . GLU A 1 459 ? 34.242 6.783 -31.138 1.00 70.75 459 GLU A N 1
ATOM 3669 C CA . GLU A 1 459 ? 34.577 7.884 -30.211 1.00 70.75 459 GLU A CA 1
ATOM 3670 C C . GLU A 1 459 ? 34.142 9.281 -30.706 1.00 70.75 459 GLU A C 1
ATOM 3672 O O . GLU A 1 459 ? 34.534 10.296 -30.124 1.00 70.75 459 GLU A O 1
ATOM 3677 N N . ILE A 1 460 ? 33.359 9.355 -31.788 1.00 75.00 460 ILE A N 1
ATOM 3678 C CA . ILE A 1 460 ? 33.020 10.614 -32.466 1.00 75.00 460 ILE A CA 1
ATOM 3679 C C . ILE A 1 460 ? 31.931 11.380 -31.703 1.00 75.00 460 ILE A C 1
ATOM 3681 O O . ILE A 1 460 ? 32.053 12.586 -31.494 1.00 75.00 460 ILE A O 1
ATOM 3685 N N . LEU A 1 461 ? 30.874 10.691 -31.266 1.00 75.81 461 LEU A N 1
ATOM 3686 C CA . LEU A 1 461 ? 29.768 11.295 -30.519 1.00 75.81 461 LEU A CA 1
ATOM 3687 C C . LEU A 1 461 ? 30.104 11.348 -29.022 1.00 75.81 461 LEU A C 1
ATOM 3689 O O . LEU A 1 461 ? 30.102 10.322 -28.345 1.00 75.81 461 LEU A O 1
ATOM 3693 N N . LYS A 1 462 ? 30.369 12.553 -28.504 1.00 77.81 462 LYS A N 1
ATOM 3694 C CA . LYS A 1 462 ? 30.647 12.823 -27.080 1.00 77.81 462 LYS A CA 1
ATOM 3695 C C . LYS A 1 462 ? 29.586 13.736 -26.472 1.00 77.81 462 LYS A C 1
ATOM 3697 O O . LYS A 1 462 ? 28.940 14.480 -27.195 1.00 77.81 462 LYS A O 1
ATOM 3702 N N . ASN A 1 463 ? 29.417 13.716 -25.151 1.00 81.56 463 ASN A N 1
ATOM 3703 C CA . ASN A 1 463 ? 28.429 14.534 -24.429 1.00 81.56 463 ASN A CA 1
ATOM 3704 C C . ASN A 1 463 ? 26.987 14.384 -24.953 1.00 81.56 463 ASN A C 1
ATOM 3706 O O . ASN A 1 463 ? 26.247 15.363 -25.098 1.00 81.56 463 ASN A O 1
ATOM 3710 N N . VAL A 1 464 ? 26.578 13.151 -25.252 1.00 86.81 464 VAL A N 1
ATOM 3711 C CA . VAL A 1 464 ? 25.231 12.873 -25.756 1.00 86.81 464 VAL A CA 1
ATOM 3712 C C . VAL A 1 464 ? 24.211 13.007 -24.628 1.00 86.81 464 VAL A C 1
ATOM 3714 O O . VAL A 1 464 ? 24.384 12.468 -23.536 1.00 86.81 464 VAL A O 1
ATOM 3717 N N . THR A 1 465 ? 23.113 13.708 -24.899 1.00 88.75 465 THR A N 1
ATOM 3718 C CA . THR A 1 465 ? 21.969 13.796 -23.989 1.00 88.75 465 THR A CA 1
ATOM 3719 C C . THR A 1 465 ? 20.736 13.216 -24.663 1.00 88.75 465 THR A C 1
ATOM 3721 O O . THR A 1 465 ? 20.321 13.676 -25.728 1.00 88.75 465 THR A O 1
ATOM 3724 N N . VAL A 1 466 ? 20.123 12.222 -24.026 1.00 89.19 466 VAL A N 1
ATOM 3725 C CA . VAL A 1 466 ? 18.831 11.674 -24.438 1.00 89.19 466 VAL A CA 1
ATOM 3726 C C . VAL A 1 466 ? 17.753 12.396 -23.650 1.00 89.19 466 VAL A C 1
ATOM 3728 O O . VAL A 1 466 ? 17.719 12.353 -22.425 1.00 89.19 466 VAL A O 1
ATOM 3731 N N . THR A 1 467 ? 16.882 13.093 -24.359 1.00 88.88 467 THR A N 1
ATOM 3732 C CA . THR A 1 467 ? 15.825 13.913 -23.764 1.00 88.88 467 THR A CA 1
ATOM 3733 C C . THR A 1 467 ? 14.467 13.318 -24.086 1.00 88.88 467 THR A C 1
ATOM 3735 O O . THR A 1 467 ? 14.235 12.912 -25.223 1.00 88.88 467 THR A O 1
ATOM 3738 N N . LEU A 1 468 ? 13.588 13.251 -23.089 1.00 88.88 468 LEU A N 1
ATOM 3739 C CA . LEU A 1 468 ? 12.230 12.736 -23.216 1.00 88.88 468 LEU A CA 1
ATOM 3740 C C . LEU A 1 468 ? 11.250 13.902 -23.106 1.00 88.88 468 LEU A C 1
ATOM 3742 O O . LEU A 1 468 ? 11.168 14.569 -22.076 1.00 88.88 468 LEU A O 1
ATOM 3746 N N . GLU A 1 469 ? 10.522 14.156 -24.186 1.00 88.31 469 GLU A N 1
ATOM 3747 C CA . GLU A 1 469 ? 9.570 15.255 -24.313 1.00 88.31 469 GLU A CA 1
ATOM 3748 C C . GLU A 1 469 ? 8.157 14.686 -24.469 1.00 88.31 469 GLU A C 1
ATOM 3750 O O . GLU A 1 469 ? 7.911 13.831 -25.315 1.00 88.31 469 GLU A O 1
ATOM 3755 N N . SER A 1 470 ? 7.218 15.156 -23.657 1.00 85.31 470 SER A N 1
ATOM 3756 C CA . SER A 1 470 ? 5.785 14.876 -23.786 1.00 85.31 470 SER A CA 1
ATOM 3757 C C . SER A 1 470 ? 5.055 16.122 -24.304 1.00 85.31 470 SER A C 1
ATOM 3759 O O . SER A 1 470 ? 5.647 17.194 -24.452 1.00 85.31 470 SER A O 1
ATOM 3761 N N . SER A 1 471 ? 3.749 16.023 -24.557 1.00 76.25 471 SER A N 1
ATOM 3762 C CA . SER A 1 471 ? 2.904 17.179 -24.897 1.00 76.25 471 SER A CA 1
ATOM 3763 C C . SER A 1 471 ? 2.885 18.257 -23.805 1.00 76.25 471 SER A C 1
ATOM 3765 O O . SER A 1 471 ? 2.611 19.417 -24.095 1.00 76.25 471 SER A O 1
ATOM 3767 N N . SER A 1 472 ? 3.183 17.884 -22.557 1.00 71.12 472 SER A N 1
ATOM 3768 C CA . SER A 1 472 ? 3.331 18.782 -21.404 1.00 71.12 472 SER A CA 1
ATOM 3769 C C . SER A 1 472 ? 4.705 19.467 -21.317 1.00 71.12 472 SER A C 1
ATOM 3771 O O . SER A 1 472 ? 4.906 20.304 -20.439 1.00 71.12 472 SER A O 1
ATOM 3773 N N . GLY A 1 473 ? 5.644 19.142 -22.213 1.00 75.00 473 GLY A N 1
ATOM 3774 C CA . GLY A 1 473 ? 7.009 19.669 -22.228 1.00 75.00 473 GLY A CA 1
ATOM 3775 C C . GLY A 1 473 ? 8.069 18.604 -21.939 1.00 75.00 473 GLY A C 1
ATOM 3776 O O . GLY A 1 473 ? 7.831 17.404 -22.064 1.00 75.00 473 GLY A O 1
ATOM 3777 N N . LEU A 1 474 ? 9.271 19.049 -21.573 1.00 73.56 474 LEU A N 1
ATOM 3778 C CA . LEU A 1 474 ? 10.372 18.167 -21.184 1.00 73.56 474 LEU A CA 1
ATOM 3779 C C . LEU A 1 474 ? 10.027 17.437 -19.880 1.00 73.56 474 LEU A C 1
ATOM 3781 O O . LEU A 1 474 ? 9.682 18.085 -18.897 1.00 73.56 474 LEU A O 1
ATOM 3785 N N . GLN A 1 475 ? 10.155 16.114 -19.883 1.00 75.56 475 GLN A N 1
ATOM 3786 C CA . GLN A 1 475 ? 9.845 15.261 -18.735 1.00 75.56 475 GLN A CA 1
ATOM 3787 C C . GLN A 1 475 ? 11.121 14.762 -18.054 1.00 75.56 475 GLN A C 1
ATOM 3789 O O . GLN A 1 475 ? 11.255 14.903 -16.847 1.00 75.56 475 GLN A O 1
ATOM 3794 N N . ASP A 1 476 ? 12.092 14.256 -18.822 1.00 82.31 476 ASP A N 1
ATOM 3795 C CA . ASP A 1 476 ? 13.351 13.759 -18.252 1.00 82.31 476 ASP A CA 1
ATOM 3796 C C . ASP A 1 476 ? 14.538 13.913 -19.222 1.00 82.31 476 ASP A C 1
ATOM 3798 O O . ASP A 1 476 ? 14.367 14.104 -20.436 1.00 82.31 476 ASP A O 1
ATOM 3802 N N . LYS A 1 477 ? 15.760 13.854 -18.684 1.00 85.25 477 LYS A N 1
ATOM 3803 C CA . LYS A 1 477 ? 17.027 13.921 -19.418 1.00 85.25 477 LYS A CA 1
ATOM 3804 C C . LYS A 1 477 ? 18.033 12.920 -18.863 1.00 85.25 477 LYS A C 1
ATOM 3806 O O . LYS A 1 477 ? 18.459 13.014 -17.717 1.00 85.25 477 LYS A O 1
ATOM 3811 N N . TYR A 1 478 ? 18.522 12.049 -19.737 1.00 87.50 478 TYR A N 1
ATOM 3812 C CA . TYR A 1 478 ? 19.646 11.171 -19.452 1.00 87.50 478 TYR A CA 1
ATOM 3813 C C . TYR A 1 478 ? 20.923 11.694 -20.116 1.00 87.50 478 TYR A C 1
ATOM 3815 O O . TYR A 1 478 ? 20.992 11.830 -21.340 1.00 87.50 478 TYR A O 1
ATOM 3823 N N . PHE A 1 479 ? 21.938 11.976 -19.301 1.00 87.06 479 PHE A N 1
ATOM 3824 C CA . PHE A 1 479 ? 23.279 12.326 -19.762 1.00 87.06 479 PHE A CA 1
ATOM 3825 C C . PHE A 1 479 ? 24.099 11.051 -19.932 1.00 87.06 479 PHE A C 1
ATOM 3827 O O . PHE A 1 479 ? 24.301 10.315 -18.967 1.00 87.06 479 PHE A O 1
ATOM 3834 N N . VAL A 1 480 ? 24.560 10.790 -21.154 1.00 87.25 480 VAL A N 1
ATOM 3835 C CA . VAL A 1 480 ? 25.361 9.609 -21.480 1.00 87.25 480 VAL A CA 1
ATOM 3836 C C . VAL A 1 480 ? 26.818 9.881 -21.082 1.00 87.25 480 VAL A C 1
ATOM 3838 O O . VAL A 1 480 ? 27.417 10.805 -21.638 1.00 87.25 480 VAL A O 1
ATOM 3841 N N . PRO A 1 481 ? 27.409 9.112 -20.147 1.00 85.31 481 PRO A N 1
ATOM 3842 C CA . PRO A 1 481 ? 28.823 9.246 -19.801 1.00 85.31 481 PRO A CA 1
ATOM 3843 C C . PRO A 1 481 ? 29.730 8.961 -21.004 1.00 85.31 481 PRO A C 1
ATOM 3845 O O . PRO A 1 481 ? 29.423 8.099 -21.824 1.00 85.31 481 PRO A O 1
ATOM 3848 N N . ASP A 1 482 ? 30.865 9.655 -21.101 1.00 81.56 482 ASP A N 1
ATOM 3849 C CA . ASP A 1 482 ? 31.782 9.505 -22.240 1.00 81.56 482 ASP A CA 1
ATOM 3850 C C . ASP A 1 482 ? 32.814 8.377 -22.086 1.00 81.56 482 ASP A C 1
ATOM 3852 O O . ASP A 1 482 ? 33.443 7.999 -23.072 1.00 81.56 482 ASP A O 1
ATOM 3856 N N . ASP A 1 483 ? 32.965 7.828 -20.879 1.00 77.25 483 ASP A N 1
ATOM 3857 C CA . ASP A 1 483 ? 34.074 6.927 -20.536 1.00 77.25 483 ASP A CA 1
ATOM 3858 C C . ASP A 1 483 ? 33.828 5.456 -20.915 1.00 77.25 483 ASP A C 1
ATOM 3860 O O . ASP A 1 483 ? 34.778 4.683 -21.040 1.00 77.25 483 ASP A O 1
ATOM 3864 N N . ASN A 1 484 ? 32.567 5.054 -21.110 1.00 82.69 484 ASN A N 1
ATOM 3865 C CA . ASN A 1 484 ? 32.185 3.658 -21.326 1.00 82.69 484 ASN A CA 1
ATOM 3866 C C . ASN A 1 484 ? 31.533 3.446 -22.698 1.00 82.69 484 ASN A C 1
ATOM 3868 O O . ASN A 1 484 ? 30.770 4.279 -23.181 1.00 82.69 484 ASN A O 1
ATOM 3872 N N . SER A 1 485 ? 31.777 2.279 -23.301 1.00 85.62 485 SER A N 1
ATOM 3873 C CA . SER A 1 485 ? 31.121 1.857 -24.548 1.00 85.62 485 SER A CA 1
ATOM 3874 C C . SER A 1 485 ? 29.664 1.428 -24.343 1.00 85.62 485 SER A C 1
ATOM 3876 O O . SER A 1 485 ? 28.839 1.625 -25.231 1.00 85.62 485 SER A O 1
ATOM 3878 N N . LEU A 1 486 ? 29.331 0.879 -23.169 1.00 90.06 486 LEU A N 1
ATOM 3879 C CA . LEU A 1 486 ? 27.962 0.629 -22.720 1.00 90.06 486 LEU A CA 1
ATO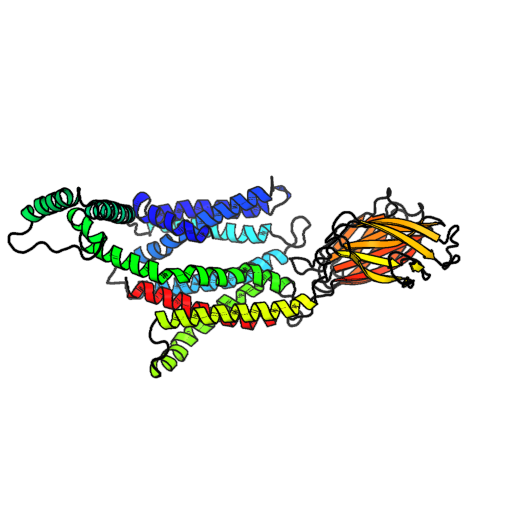M 3880 C C . LEU A 1 486 ? 27.603 1.624 -21.615 1.00 90.06 486 LEU A C 1
ATOM 3882 O O . LEU A 1 486 ? 28.239 1.647 -20.560 1.00 90.06 486 LEU A O 1
ATOM 3886 N N . CYS A 1 487 ? 26.550 2.401 -21.841 1.00 90.12 487 CYS A N 1
ATOM 3887 C CA . CYS A 1 487 ? 26.003 3.326 -20.860 1.00 90.12 487 CYS A CA 1
ATOM 3888 C C . CYS A 1 487 ? 24.561 2.946 -20.534 1.00 90.12 487 CYS A C 1
ATOM 3890 O O . CYS A 1 487 ? 23.726 2.822 -21.432 1.00 90.12 487 CYS A O 1
ATOM 3892 N N . GLU A 1 488 ? 24.266 2.796 -19.247 1.00 90.19 488 GLU A N 1
ATOM 3893 C CA . GLU A 1 488 ? 22.935 2.456 -18.753 1.00 90.19 488 GLU A CA 1
ATOM 3894 C C . GLU A 1 488 ? 22.392 3.578 -17.872 1.00 90.19 488 GLU A C 1
ATOM 3896 O O . GLU A 1 488 ? 23.101 4.129 -17.024 1.00 90.19 488 GLU A O 1
ATOM 3901 N N . SER A 1 489 ? 21.121 3.925 -18.067 1.00 90.25 489 SER A N 1
ATOM 3902 C CA . SER A 1 489 ? 20.401 4.792 -17.143 1.00 90.25 489 SER A CA 1
ATOM 3903 C C . SER A 1 489 ? 19.825 3.987 -15.977 1.00 90.25 489 SER A C 1
ATOM 3905 O O . SER A 1 489 ? 19.507 2.798 -16.089 1.00 90.25 489 SER A O 1
ATOM 3907 N N . THR A 1 490 ? 19.571 4.658 -14.857 1.00 87.62 490 THR A N 1
ATOM 3908 C CA . THR A 1 490 ? 18.598 4.149 -13.885 1.00 87.62 490 THR A CA 1
ATOM 3909 C C . THR A 1 490 ? 17.208 4.089 -14.533 1.00 87.62 490 THR A C 1
ATOM 3911 O O . THR A 1 490 ? 16.953 4.732 -15.556 1.00 87.62 490 THR A O 1
ATOM 3914 N N . TYR A 1 491 ? 16.299 3.279 -13.981 1.00 88.88 491 TYR A N 1
ATOM 3915 C CA . TYR A 1 491 ? 14.911 3.310 -14.444 1.00 88.88 491 TYR A CA 1
ATOM 3916 C C . TYR A 1 491 ? 14.277 4.648 -14.084 1.00 88.88 491 TYR A C 1
ATOM 3918 O O . TYR A 1 491 ? 14.218 5.004 -12.908 1.00 88.88 491 TYR A O 1
ATOM 3926 N N . MET A 1 492 ? 13.756 5.326 -15.097 1.00 89.00 492 MET A N 1
ATOM 3927 C CA . MET A 1 492 ? 12.929 6.516 -14.959 1.00 89.00 492 MET A CA 1
ATOM 3928 C C . MET A 1 492 ? 11.470 6.067 -14.829 1.00 89.00 492 MET A C 1
ATOM 3930 O O . MET A 1 492 ? 11.006 5.248 -15.630 1.00 89.00 492 MET A O 1
ATOM 3934 N N . GLU A 1 493 ? 10.758 6.551 -13.810 1.00 88.06 493 GLU A N 1
ATOM 3935 C CA . GLU A 1 493 ? 9.306 6.367 -13.688 1.00 88.06 493 GLU A CA 1
ATOM 3936 C C . GLU A 1 493 ? 8.609 7.549 -14.353 1.00 88.06 493 GLU A C 1
ATOM 3938 O O . GLU A 1 493 ? 8.750 8.678 -13.898 1.00 88.06 493 GLU A O 1
ATOM 3943 N N . LEU A 1 494 ? 7.873 7.287 -15.429 1.00 87.00 494 LEU A N 1
ATOM 3944 C CA . LEU A 1 494 ? 7.277 8.323 -16.275 1.00 87.00 494 LEU A CA 1
ATOM 3945 C C . LEU A 1 494 ? 5.753 8.245 -16.211 1.00 87.00 494 LEU A C 1
ATOM 3947 O O . LEU A 1 494 ? 5.198 7.205 -15.862 1.00 87.00 494 LEU A O 1
ATOM 3951 N N . GLU A 1 495 ? 5.058 9.321 -16.568 1.00 84.81 495 GLU A N 1
ATOM 3952 C CA . GLU A 1 495 ? 3.609 9.250 -16.778 1.00 84.81 495 GLU A CA 1
ATOM 3953 C C . GLU A 1 495 ? 3.271 8.443 -18.043 1.00 84.81 495 GLU A C 1
ATOM 3955 O O . GLU A 1 495 ? 4.067 8.406 -18.986 1.00 84.81 495 GLU A O 1
ATOM 3960 N N . PRO A 1 496 ? 2.117 7.756 -18.101 1.00 87.31 496 PRO A N 1
ATOM 3961 C CA . PRO A 1 496 ? 1.704 7.060 -19.307 1.00 87.31 496 PRO A CA 1
ATOM 3962 C C . PRO A 1 496 ? 1.321 8.070 -20.394 1.00 87.31 496 PRO A C 1
ATOM 3964 O O . PRO A 1 496 ? 0.682 9.088 -20.134 1.00 87.31 496 PRO A O 1
ATOM 3967 N N . GLY A 1 497 ? 1.687 7.783 -21.640 1.00 87.75 497 GLY A N 1
ATOM 3968 C CA . GLY A 1 497 ? 1.404 8.683 -22.753 1.00 87.75 497 GLY A CA 1
ATOM 3969 C C . GLY A 1 497 ? 2.371 8.548 -23.917 1.00 87.75 497 GLY A C 1
ATOM 3970 O O . GLY A 1 497 ? 3.222 7.656 -23.957 1.00 87.75 497 GLY A O 1
ATOM 3971 N N . LEU A 1 498 ? 2.202 9.436 -24.895 1.00 90.75 498 LEU A N 1
ATOM 3972 C CA . LEU A 1 498 ? 3.084 9.537 -26.051 1.00 90.75 498 LEU A CA 1
ATOM 3973 C C . LEU A 1 498 ? 4.258 10.462 -25.720 1.00 90.75 498 LEU A C 1
ATOM 3975 O O . LEU A 1 498 ? 4.059 11.618 -25.356 1.00 90.75 498 LEU A O 1
ATOM 3979 N N . PHE A 1 499 ? 5.472 9.958 -25.909 1.00 91.25 499 PHE A N 1
ATOM 3980 C CA . PHE A 1 499 ? 6.709 10.703 -25.725 1.00 91.25 499 PHE A CA 1
ATOM 3981 C C . PHE A 1 499 ? 7.469 10.783 -27.037 1.00 91.25 499 PHE A C 1
ATOM 3983 O O . PHE A 1 499 ? 7.520 9.825 -27.806 1.00 91.25 499 PHE A O 1
ATOM 3990 N N . HIS A 1 500 ? 8.122 11.911 -27.259 1.00 91.44 500 HIS A N 1
ATOM 3991 C CA . HIS A 1 500 ? 9.145 12.087 -28.268 1.00 91.44 500 HIS A CA 1
ATOM 3992 C C . HIS A 1 500 ? 10.501 12.073 -27.580 1.00 91.44 500 HIS A C 1
ATOM 3994 O O . HIS A 1 500 ? 10.778 12.921 -26.735 1.00 91.44 500 HIS A O 1
ATOM 4000 N N . TYR A 1 501 ? 11.352 11.117 -27.936 1.00 90.69 501 TYR A N 1
ATOM 4001 C CA . TYR A 1 501 ? 12.730 11.136 -27.476 1.00 90.69 501 TYR A CA 1
ATOM 4002 C C . TYR A 1 501 ? 13.608 11.805 -28.531 1.00 90.69 501 TYR A C 1
ATOM 4004 O O . TYR A 1 501 ? 13.516 11.495 -29.723 1.00 90.69 501 TYR A O 1
ATOM 4012 N N . VAL A 1 502 ? 14.440 12.743 -28.083 1.00 88.62 502 VAL A N 1
ATOM 4013 C CA . VAL A 1 502 ? 15.384 13.488 -28.919 1.00 88.62 502 VAL A CA 1
ATOM 4014 C C . VAL A 1 502 ? 16.790 13.243 -28.396 1.00 88.62 502 VAL A C 1
ATOM 4016 O O . VAL A 1 502 ? 17.051 13.396 -27.199 1.00 88.62 502 VAL A O 1
ATOM 4019 N N . ILE A 1 503 ? 17.690 12.857 -29.293 1.00 88.44 503 ILE A N 1
ATOM 4020 C CA . ILE A 1 503 ? 19.107 12.648 -28.997 1.00 88.44 503 ILE A CA 1
ATOM 4021 C C . ILE A 1 503 ? 19.840 13.917 -29.411 1.00 88.44 503 ILE A C 1
ATOM 4023 O O . ILE A 1 503 ? 19.772 14.324 -30.568 1.00 88.44 503 ILE A O 1
ATOM 4027 N N . ARG A 1 504 ? 20.497 14.570 -28.455 1.00 85.12 504 ARG A N 1
ATOM 4028 C CA . ARG A 1 504 ? 21.204 15.836 -28.664 1.00 85.12 504 ARG A CA 1
ATOM 4029 C C . ARG A 1 504 ? 22.691 15.653 -28.414 1.00 85.12 504 ARG A C 1
ATOM 4031 O O . ARG A 1 504 ? 23.077 14.968 -27.467 1.00 85.12 504 ARG A O 1
ATOM 4038 N N . ASN A 1 505 ? 23.500 16.288 -29.252 1.00 82.31 505 ASN A N 1
ATOM 4039 C CA . ASN A 1 505 ? 24.935 16.436 -29.049 1.00 82.31 505 ASN A CA 1
ATOM 4040 C C . ASN A 1 505 ? 25.228 17.910 -28.721 1.00 82.31 505 ASN A C 1
ATOM 4042 O O . ASN A 1 505 ? 24.483 18.801 -29.120 1.00 82.31 505 ASN A O 1
ATOM 4046 N N . ARG A 1 506 ? 26.317 18.184 -28.001 1.00 70.75 506 ARG A N 1
ATOM 4047 C CA . ARG A 1 506 ? 26.785 19.541 -27.701 1.00 70.75 506 ARG A CA 1
ATOM 4048 C C . ARG A 1 506 ? 27.048 20.369 -28.965 1.00 70.75 506 ARG A C 1
ATOM 4050 O O . ARG A 1 506 ? 26.803 21.572 -28.943 1.00 70.75 506 ARG A O 1
ATOM 4057 N N . ASP A 1 507 ? 27.521 19.724 -30.028 1.00 67.50 507 ASP A N 1
ATOM 4058 C CA . ASP A 1 507 ? 27.894 20.383 -31.287 1.00 67.50 507 ASP A CA 1
ATOM 4059 C C . ASP A 1 507 ? 26.712 20.556 -32.261 1.00 67.50 507 ASP A C 1
ATOM 4061 O O . ASP A 1 507 ? 26.811 21.334 -33.205 1.00 67.50 507 ASP A O 1
ATOM 4065 N N . ASP A 1 508 ? 25.588 19.871 -32.011 1.00 67.75 508 ASP A N 1
ATOM 4066 C CA . ASP A 1 508 ? 24.353 19.965 -32.799 1.00 67.75 508 ASP A CA 1
ATOM 4067 C C . ASP A 1 508 ? 23.117 20.034 -31.872 1.00 67.75 508 ASP A C 1
ATOM 4069 O O . ASP A 1 508 ? 22.539 19.001 -31.495 1.00 67.75 508 ASP A O 1
ATOM 4073 N N . PRO A 1 509 ? 22.735 21.250 -31.435 1.00 63.81 509 PRO A N 1
ATOM 4074 C CA . PRO A 1 509 ? 21.684 21.452 -30.440 1.00 63.81 509 PRO A CA 1
ATOM 4075 C C . PRO A 1 509 ? 20.261 21.187 -30.961 1.00 63.81 509 PRO A C 1
ATOM 4077 O O . PRO A 1 509 ? 19.365 20.953 -30.141 1.00 63.81 509 PRO A O 1
ATOM 4080 N N . ASP A 1 510 ? 20.047 21.166 -32.282 1.00 62.91 510 ASP A N 1
ATOM 4081 C CA . ASP A 1 510 ? 18.734 20.882 -32.887 1.00 62.91 510 ASP A CA 1
ATOM 4082 C C . ASP A 1 510 ? 18.354 19.390 -32.786 1.00 62.91 510 ASP A C 1
ATOM 4084 O O . ASP A 1 510 ? 17.175 19.029 -32.866 1.00 62.91 510 ASP A O 1
ATOM 4088 N N . GLY A 1 511 ? 19.328 18.539 -32.444 1.00 63.59 511 GLY A N 1
ATOM 4089 C CA . GLY A 1 511 ? 19.156 17.117 -32.182 1.00 63.59 511 GLY A CA 1
ATOM 4090 C C . GLY A 1 511 ? 19.444 16.268 -33.414 1.00 63.59 511 GLY A C 1
ATOM 4091 O O . GLY A 1 511 ? 18.907 16.492 -34.493 1.00 63.59 511 GLY A O 1
ATOM 4092 N N . THR A 1 512 ? 20.252 15.228 -33.230 1.00 70.44 512 THR A N 1
ATOM 4093 C CA . THR A 1 512 ? 20.701 14.346 -34.313 1.00 70.44 512 THR A CA 1
ATOM 4094 C C . THR A 1 512 ? 19.654 13.300 -34.692 1.00 70.44 512 THR A C 1
ATOM 4096 O O . THR A 1 512 ? 19.706 12.728 -35.780 1.00 70.44 512 THR A O 1
ATOM 4099 N N . TYR A 1 513 ? 18.694 13.024 -33.802 1.00 81.56 513 TYR A N 1
ATOM 4100 C CA . TYR A 1 513 ? 17.644 12.037 -34.031 1.00 81.56 513 TYR A CA 1
ATOM 4101 C C . TYR A 1 513 ? 16.403 12.302 -33.167 1.00 81.56 513 TYR A C 1
ATOM 4103 O O . TYR A 1 513 ? 16.524 12.607 -31.977 1.00 81.56 513 TYR A O 1
ATOM 4111 N N . LYS A 1 514 ? 15.207 12.121 -33.743 1.00 86.25 514 LYS A N 1
ATOM 4112 C CA . LYS A 1 514 ? 13.914 12.263 -33.057 1.00 86.25 514 LYS A CA 1
ATOM 4113 C C . LYS A 1 514 ? 12.966 11.134 -33.445 1.00 86.25 514 LYS A C 1
ATOM 4115 O O . LYS A 1 514 ? 12.752 10.882 -34.627 1.00 86.25 514 LYS A O 1
ATOM 4120 N N . SER A 1 515 ? 12.354 10.493 -32.453 1.00 89.94 515 SER A N 1
ATOM 4121 C CA . SER A 1 515 ? 11.322 9.472 -32.669 1.00 89.94 515 SER A CA 1
ATOM 4122 C C . SER A 1 515 ? 10.313 9.454 -31.522 1.00 89.94 515 SER A C 1
ATOM 4124 O O . SER A 1 515 ? 10.509 10.114 -30.502 1.00 89.94 515 SER A O 1
ATOM 4126 N N . SER A 1 516 ? 9.191 8.761 -31.710 1.00 91.12 516 SER A N 1
ATOM 4127 C CA . SER A 1 516 ? 8.084 8.695 -30.754 1.00 91.12 516 SER A CA 1
ATOM 4128 C C . SER A 1 516 ? 7.921 7.304 -30.153 1.00 91.12 516 SER A C 1
ATOM 4130 O O . SER A 1 516 ? 7.997 6.307 -30.869 1.00 91.12 516 SER A O 1
ATOM 4132 N N . ILE A 1 517 ? 7.614 7.242 -28.861 1.00 92.69 517 ILE A N 1
ATOM 4133 C CA . ILE A 1 517 ? 7.304 6.021 -28.116 1.00 92.69 517 ILE A CA 1
ATOM 4134 C C . ILE A 1 517 ? 6.017 6.212 -27.318 1.00 92.69 517 ILE A C 1
ATOM 4136 O O . ILE A 1 517 ? 5.751 7.295 -26.803 1.00 92.69 517 ILE A O 1
ATOM 4140 N N . LEU A 1 518 ? 5.218 5.153 -27.214 1.00 92.69 518 LEU A N 1
ATOM 4141 C CA . LEU A 1 518 ? 4.030 5.115 -26.367 1.00 92.69 518 LEU A CA 1
ATOM 4142 C C . LEU A 1 518 ? 4.356 4.316 -25.107 1.00 92.69 518 LEU A C 1
ATOM 4144 O O . LEU A 1 518 ? 4.744 3.151 -25.199 1.00 92.69 518 LEU A O 1
ATOM 4148 N N . LEU A 1 519 ? 4.199 4.940 -23.943 1.00 91.94 519 LEU A N 1
ATOM 4149 C CA . LEU A 1 519 ? 4.405 4.299 -22.651 1.00 91.94 519 LEU A CA 1
ATOM 4150 C C . LEU A 1 519 ? 3.051 3.998 -22.008 1.00 91.94 519 LEU A C 1
ATOM 4152 O O . LEU A 1 519 ? 2.309 4.900 -21.630 1.00 91.94 519 LEU A O 1
ATOM 4156 N N . GLU A 1 520 ? 2.731 2.714 -21.896 1.00 90.19 520 GLU A N 1
ATOM 4157 C CA . GLU A 1 520 ? 1.501 2.231 -21.256 1.00 90.19 520 GLU A CA 1
ATOM 4158 C C . GLU A 1 520 ? 1.679 1.956 -19.753 1.00 90.19 520 GLU A C 1
ATOM 4160 O O . GLU A 1 520 ? 2.760 1.579 -19.296 1.00 90.19 520 GLU A O 1
ATOM 4165 N N . LEU A 1 521 ? 0.592 2.074 -18.984 1.00 88.50 521 LEU A N 1
ATOM 4166 C CA . LEU A 1 521 ? 0.581 1.930 -17.525 1.00 88.50 521 LEU A CA 1
ATOM 4167 C C . LEU A 1 521 ? 1.156 0.580 -17.046 1.00 88.50 521 LEU A C 1
ATOM 4169 O O . LEU A 1 521 ? 0.764 -0.492 -17.515 1.00 88.50 521 LEU A O 1
ATOM 4173 N N . GLY A 1 522 ? 2.064 0.632 -16.069 1.00 87.19 522 GLY A N 1
ATOM 4174 C CA . GLY A 1 522 ? 2.658 -0.536 -15.411 1.00 87.19 522 GLY A CA 1
ATOM 4175 C C . GLY A 1 522 ? 3.621 -1.366 -16.264 1.00 87.19 522 GLY A C 1
ATOM 4176 O O . GLY A 1 522 ? 4.140 -2.369 -15.772 1.00 87.19 522 GLY A O 1
ATOM 4177 N N . ALA A 1 523 ? 3.878 -0.982 -17.516 1.00 91.81 523 ALA A N 1
ATOM 4178 C CA . ALA A 1 523 ? 4.858 -1.652 -18.363 1.00 91.81 523 ALA A CA 1
ATOM 4179 C C . ALA A 1 523 ? 6.295 -1.242 -18.009 1.00 91.81 523 ALA A C 1
ATOM 4181 O O . ALA A 1 523 ? 6.559 -0.133 -17.540 1.00 91.81 523 ALA A O 1
ATOM 4182 N N . VAL A 1 524 ? 7.239 -2.146 -18.266 1.00 93.62 524 VAL A N 1
ATOM 4183 C CA . VAL A 1 524 ? 8.677 -1.882 -18.125 1.00 93.62 524 VAL A CA 1
ATOM 4184 C C . VAL A 1 524 ? 9.302 -1.935 -19.508 1.00 93.62 524 VAL A C 1
ATOM 4186 O O . VAL A 1 524 ? 9.196 -2.950 -20.198 1.00 93.62 524 VAL A O 1
ATOM 4189 N N . TYR A 1 525 ? 9.950 -0.848 -19.905 1.00 94.56 525 TYR A N 1
ATOM 4190 C CA . TYR A 1 525 ? 10.527 -0.651 -21.225 1.00 94.56 525 TYR A CA 1
ATOM 4191 C C . TYR A 1 525 ? 12.041 -0.470 -21.160 1.00 94.56 525 TYR A C 1
ATOM 4193 O O . TYR A 1 525 ? 12.587 0.114 -20.221 1.00 94.56 525 TYR A O 1
ATOM 4201 N N . LEU A 1 526 ? 12.702 -0.924 -22.220 1.00 93.94 526 LEU A N 1
ATOM 4202 C CA . LEU A 1 526 ? 14.112 -0.692 -22.488 1.00 93.94 526 LEU A CA 1
ATOM 4203 C C . LEU A 1 526 ? 14.249 0.011 -23.839 1.00 93.94 526 LEU A C 1
ATOM 4205 O O . LEU A 1 526 ? 13.931 -0.580 -24.873 1.00 93.94 526 LEU A O 1
ATOM 4209 N N . LEU A 1 527 ? 14.706 1.260 -23.840 1.00 94.44 527 LEU A N 1
ATOM 4210 C CA . LEU A 1 527 ? 15.068 1.980 -25.056 1.00 94.44 527 LEU A CA 1
ATOM 4211 C C . LEU A 1 527 ? 16.534 1.699 -25.372 1.00 94.44 527 LEU A C 1
ATOM 4213 O O . LEU A 1 527 ? 17.430 2.153 -24.665 1.00 94.44 527 LEU A O 1
ATOM 4217 N N . MET A 1 528 ? 16.756 0.948 -26.444 1.00 93.81 528 MET A N 1
ATOM 4218 C CA . MET A 1 528 ? 18.079 0.595 -26.941 1.00 93.81 528 MET A CA 1
ATOM 4219 C C . MET A 1 528 ? 18.489 1.561 -28.042 1.00 93.81 528 MET A C 1
ATOM 4221 O O . MET A 1 528 ? 17.774 1.689 -29.037 1.00 93.81 528 MET A O 1
ATOM 4225 N N . LEU A 1 529 ? 19.647 2.195 -27.875 1.00 92.44 529 LEU A N 1
ATOM 4226 C CA . LEU A 1 529 ? 20.254 3.111 -28.834 1.00 92.44 529 LEU A CA 1
ATOM 4227 C C . LEU A 1 529 ? 21.675 2.637 -29.144 1.00 92.44 529 LEU A C 1
ATOM 4229 O O . LEU A 1 529 ? 22.448 2.374 -28.224 1.00 92.44 529 LEU A O 1
ATOM 4233 N N . ARG A 1 530 ? 22.027 2.537 -30.427 1.00 90.56 530 ARG A N 1
ATOM 4234 C CA . ARG A 1 530 ? 23.401 2.284 -30.873 1.00 90.56 530 ARG A CA 1
ATOM 4235 C C . ARG A 1 530 ? 23.829 3.349 -31.862 1.00 90.56 530 ARG A C 1
ATOM 4237 O O . ARG A 1 530 ? 23.135 3.622 -32.844 1.00 90.56 530 ARG A O 1
ATOM 4244 N N . GLU A 1 531 ? 24.988 3.905 -31.587 1.00 88.38 531 GLU A N 1
ATOM 4245 C CA . GLU A 1 531 ? 25.681 4.863 -32.424 1.00 88.38 531 GLU A CA 1
ATOM 4246 C C . GLU A 1 531 ? 26.722 4.148 -33.289 1.00 88.38 531 GLU A C 1
ATOM 4248 O O . GLU A 1 531 ? 27.290 3.159 -32.849 1.00 88.38 531 GLU A O 1
ATOM 4253 N N . HIS A 1 532 ? 26.947 4.621 -34.514 1.00 85.81 532 HIS A N 1
ATOM 4254 C CA . HIS A 1 532 ? 28.073 4.236 -35.361 1.00 85.81 532 HIS A CA 1
ATOM 4255 C C . HIS A 1 532 ? 28.462 5.423 -36.252 1.00 85.81 532 HIS A C 1
ATOM 4257 O O . HIS A 1 532 ? 27.612 5.993 -36.938 1.00 85.81 532 HIS A O 1
ATOM 4263 N N . ASN A 1 533 ? 29.745 5.789 -36.255 1.00 82.38 533 ASN A N 1
ATOM 4264 C CA . ASN A 1 533 ? 30.313 6.899 -37.032 1.00 82.38 533 ASN A CA 1
ATOM 4265 C C . ASN A 1 533 ? 29.572 8.245 -36.891 1.00 82.38 533 ASN A C 1
ATOM 4267 O O . ASN A 1 533 ? 29.401 8.972 -37.868 1.00 82.38 533 ASN A O 1
ATOM 4271 N N . GLY A 1 534 ? 29.117 8.594 -35.690 1.00 79.00 534 GLY A N 1
ATOM 4272 C CA . GLY A 1 534 ? 28.412 9.851 -35.443 1.00 79.00 534 GLY A CA 1
ATOM 4273 C C . GLY A 1 534 ? 26.908 9.815 -35.748 1.00 79.00 534 GLY A C 1
ATOM 4274 O O . GLY A 1 534 ? 26.238 10.830 -35.575 1.00 79.00 534 GLY A O 1
ATOM 4275 N N . LEU A 1 535 ? 26.357 8.671 -36.174 1.00 83.62 535 LEU A N 1
ATOM 4276 C CA . LEU A 1 535 ? 24.936 8.497 -36.489 1.00 83.62 535 LEU A CA 1
ATOM 4277 C C . LEU A 1 535 ? 24.297 7.416 -35.616 1.00 83.62 535 LEU A C 1
ATOM 4279 O O . LEU A 1 535 ? 24.922 6.420 -35.260 1.00 83.62 535 LEU A O 1
ATOM 4283 N N . ILE A 1 536 ? 23.016 7.582 -35.293 1.00 86.50 536 ILE A N 1
ATOM 4284 C CA . ILE A 1 536 ? 22.245 6.565 -34.569 1.00 86.50 536 ILE A CA 1
ATOM 4285 C C . ILE A 1 536 ? 21.748 5.522 -35.572 1.00 86.50 536 ILE A C 1
ATOM 4287 O O . ILE A 1 536 ? 20.781 5.751 -36.294 1.00 86.50 536 ILE A O 1
ATOM 4291 N N . VAL A 1 537 ? 22.423 4.373 -35.621 1.00 87.38 537 VAL A N 1
ATOM 4292 C CA . VAL A 1 537 ? 22.161 3.294 -36.593 1.00 87.38 537 VAL A CA 1
ATOM 4293 C C . VAL A 1 537 ? 21.148 2.261 -36.110 1.00 87.38 537 VAL A C 1
ATOM 4295 O O . VAL A 1 537 ? 20.576 1.523 -36.913 1.00 87.38 537 VAL A O 1
ATOM 4298 N N . PHE A 1 538 ? 20.918 2.178 -34.799 1.00 89.31 538 PHE A N 1
ATOM 4299 C CA . PHE A 1 538 ? 19.893 1.313 -34.226 1.00 89.31 538 PHE A CA 1
ATOM 4300 C C . PHE A 1 538 ? 19.156 2.049 -33.120 1.00 89.31 538 PHE A C 1
ATOM 4302 O O . PHE A 1 538 ? 19.763 2.575 -32.188 1.00 89.31 538 PHE A O 1
ATOM 4309 N N . HIS A 1 539 ? 17.833 2.033 -33.208 1.00 91.00 539 HIS A N 1
ATOM 4310 C CA . HIS A 1 539 ? 16.962 2.490 -32.145 1.00 91.00 539 HIS A CA 1
ATOM 4311 C C . HIS A 1 539 ? 15.769 1.538 -32.064 1.00 91.00 539 HIS A C 1
ATOM 4313 O O . HIS A 1 539 ? 15.121 1.237 -33.069 1.00 91.00 539 HIS A O 1
ATOM 4319 N N . LYS A 1 540 ? 15.472 1.025 -30.874 1.00 92.25 540 LYS A N 1
ATOM 4320 C CA . LYS A 1 540 ? 14.278 0.203 -30.668 1.00 92.25 540 LYS A CA 1
ATOM 4321 C C . LYS A 1 540 ? 13.875 0.208 -29.208 1.00 92.25 540 LYS A C 1
ATOM 4323 O O . LYS A 1 540 ? 14.722 0.133 -28.322 1.00 92.25 540 LYS A O 1
ATOM 4328 N N . ILE A 1 541 ? 12.571 0.265 -28.972 1.00 93.38 541 ILE A N 1
ATOM 4329 C CA . ILE A 1 541 ? 12.002 0.053 -27.648 1.00 93.38 541 ILE A CA 1
ATOM 4330 C C . ILE A 1 541 ? 11.614 -1.418 -27.497 1.00 93.38 541 ILE A C 1
ATOM 4332 O O . ILE A 1 541 ? 10.957 -1.998 -28.363 1.00 93.38 541 ILE A O 1
ATOM 4336 N N . PHE A 1 542 ? 12.036 -2.026 -26.396 1.00 92.88 542 PHE A N 1
ATOM 4337 C CA . PHE A 1 542 ? 11.681 -3.387 -26.029 1.00 92.88 542 PHE A CA 1
ATOM 4338 C C . PHE A 1 542 ? 10.820 -3.369 -24.774 1.00 92.88 542 PHE A C 1
ATOM 4340 O O . PHE A 1 542 ? 11.211 -2.820 -23.746 1.00 92.88 542 PHE A O 1
ATOM 4347 N N . THR A 1 543 ? 9.662 -4.015 -24.837 1.00 92.88 543 THR A N 1
ATOM 4348 C CA . THR A 1 543 ? 8.822 -4.248 -23.662 1.00 92.88 543 THR A CA 1
ATOM 4349 C C . THR A 1 543 ? 9.394 -5.425 -22.876 1.00 92.88 543 THR A C 1
ATOM 4351 O O . THR A 1 543 ? 9.360 -6.564 -23.343 1.00 92.88 543 THR A O 1
ATOM 4354 N N . MET A 1 544 ? 9.952 -5.150 -21.697 1.00 90.56 544 MET A N 1
ATOM 4355 C CA . MET A 1 544 ? 10.472 -6.169 -20.780 1.00 90.56 544 MET A CA 1
ATOM 4356 C C . MET A 1 544 ? 9.344 -6.867 -20.038 1.00 90.56 544 MET A C 1
ATOM 4358 O O . MET A 1 544 ? 9.295 -8.096 -20.026 1.00 90.56 544 MET A O 1
ATOM 4362 N N . THR A 1 545 ? 8.407 -6.067 -19.531 1.00 91.06 545 THR A N 1
ATOM 4363 C CA . THR A 1 545 ? 7.216 -6.520 -18.811 1.00 91.06 545 THR A CA 1
ATOM 4364 C C . THR A 1 545 ? 5.993 -5.824 -19.409 1.00 91.06 545 THR A C 1
ATOM 4366 O O . THR A 1 545 ? 6.025 -4.598 -19.562 1.00 91.06 545 THR A O 1
ATOM 4369 N N . PRO A 1 546 ? 4.925 -6.560 -19.770 1.00 90.94 546 PRO A N 1
ATOM 4370 C CA . PRO A 1 546 ? 3.762 -5.989 -20.442 1.00 90.94 546 PRO A CA 1
ATOM 4371 C C . PRO A 1 546 ? 2.958 -5.049 -19.533 1.00 90.94 546 PRO A C 1
ATOM 4373 O O . PRO A 1 546 ? 2.969 -5.175 -18.304 1.00 90.94 546 PRO A O 1
ATOM 4376 N N . ALA A 1 547 ? 2.208 -4.143 -20.161 1.00 90.56 547 ALA A N 1
ATOM 4377 C CA . ALA A 1 547 ? 1.324 -3.203 -19.480 1.00 90.56 547 ALA A CA 1
ATOM 4378 C C . ALA A 1 547 ? 0.219 -3.893 -18.671 1.00 90.56 547 ALA A C 1
ATOM 4380 O O . ALA A 1 547 ? -0.108 -5.069 -18.871 1.00 90.56 547 ALA A O 1
ATOM 4381 N N . ASN A 1 548 ? -0.369 -3.148 -17.738 1.00 88.38 548 ASN A N 1
ATOM 4382 C CA . ASN A 1 548 ? -1.491 -3.616 -16.936 1.00 88.38 548 ASN A CA 1
ATOM 4383 C C . ASN A 1 548 ? -2.744 -3.755 -17.814 1.00 88.38 548 ASN A C 1
ATOM 4385 O O . ASN A 1 548 ? -3.225 -2.777 -18.380 1.00 88.38 548 ASN A O 1
ATOM 4389 N N . LYS A 1 549 ? -3.300 -4.969 -17.911 1.00 86.25 549 LYS A N 1
ATOM 4390 C CA . LYS A 1 549 ? -4.483 -5.251 -18.749 1.00 86.25 549 LYS A CA 1
ATOM 4391 C C . LYS A 1 549 ? -5.793 -5.327 -17.966 1.00 86.25 549 LYS A C 1
ATOM 4393 O O . LYS A 1 549 ? -6.856 -5.050 -18.512 1.00 86.25 549 LYS A O 1
ATOM 4398 N N . ILE A 1 550 ? -5.736 -5.732 -16.698 1.00 90.62 550 ILE A N 1
ATOM 4399 C CA . ILE A 1 550 ? -6.931 -5.985 -15.885 1.00 90.62 550 ILE A CA 1
ATOM 4400 C C . ILE A 1 550 ? -7.442 -4.672 -15.308 1.00 90.62 550 ILE A C 1
ATOM 4402 O O . ILE A 1 550 ? -6.694 -3.950 -14.660 1.00 90.62 550 ILE A O 1
ATOM 4406 N N . HIS A 1 551 ? -8.720 -4.375 -15.522 1.00 91.56 551 HIS A N 1
ATOM 4407 C CA . HIS A 1 551 ? -9.336 -3.124 -15.087 1.00 91.56 551 HIS A CA 1
ATOM 4408 C C . HIS A 1 551 ? -9.510 -3.044 -13.562 1.00 91.56 551 HIS A C 1
ATOM 4410 O O . HIS A 1 551 ? -10.009 -3.989 -12.949 1.00 91.56 551 HIS A O 1
ATOM 4416 N N . ILE A 1 552 ? -9.193 -1.892 -12.960 1.00 91.38 552 ILE A N 1
ATOM 4417 C CA . ILE A 1 552 ? -9.189 -1.665 -11.500 1.00 91.38 552 ILE A CA 1
ATOM 4418 C C . ILE A 1 552 ? -10.538 -1.945 -10.805 1.00 91.38 552 ILE A C 1
ATOM 4420 O O . ILE A 1 552 ? -10.577 -2.352 -9.646 1.00 91.38 552 ILE A O 1
ATOM 4424 N N . LEU A 1 553 ? -11.660 -1.815 -11.525 1.00 91.69 553 LEU A N 1
ATOM 4425 C CA . LEU A 1 553 ? -13.011 -2.121 -11.012 1.00 91.69 553 LEU A CA 1
ATOM 4426 C C . LEU A 1 553 ? -13.207 -3.580 -10.573 1.00 91.69 553 LEU A C 1
ATOM 4428 O O . LEU A 1 553 ? -14.129 -3.855 -9.808 1.00 91.69 553 LEU A O 1
ATOM 4432 N N . TRP A 1 554 ? -12.342 -4.509 -10.985 1.00 93.50 554 TRP A N 1
ATOM 4433 C CA . TRP A 1 554 ? -12.373 -5.883 -10.473 1.00 93.50 554 TRP A CA 1
ATOM 4434 C C . TRP A 1 554 ? -12.051 -5.994 -8.974 1.00 93.50 554 TRP A C 1
ATOM 4436 O O . TRP A 1 554 ? -12.291 -7.043 -8.385 1.00 93.50 554 TRP A O 1
ATOM 4446 N N . LEU A 1 555 ? -11.599 -4.911 -8.333 1.00 93.38 555 LEU A N 1
ATOM 4447 C CA . LEU A 1 555 ? -11.484 -4.815 -6.875 1.00 93.38 555 LEU A CA 1
ATOM 4448 C C . LEU A 1 555 ? -12.831 -4.546 -6.178 1.00 93.38 555 LEU A C 1
ATOM 4450 O O . LEU A 1 555 ? -12.964 -4.797 -4.983 1.00 93.38 555 LEU A O 1
ATOM 4454 N N . VAL A 1 556 ? -13.855 -4.048 -6.879 1.00 93.38 556 VAL A N 1
ATOM 4455 C CA . VAL A 1 556 ? -15.150 -3.703 -6.257 1.00 93.38 556 VAL A CA 1
ATOM 4456 C C . VAL A 1 556 ? -15.803 -4.899 -5.541 1.00 93.38 556 VAL A C 1
ATOM 4458 O O . VAL A 1 556 ? -16.258 -4.710 -4.414 1.00 93.38 556 VAL A O 1
ATOM 4461 N N . PRO A 1 557 ? -15.829 -6.130 -6.094 1.00 95.00 557 PRO A N 1
ATOM 4462 C CA . PRO A 1 557 ? -16.407 -7.286 -5.405 1.00 95.00 557 PRO A CA 1
ATOM 4463 C C . PRO A 1 557 ? -15.754 -7.605 -4.052 1.00 95.00 557 PRO A C 1
ATOM 4465 O O . PRO A 1 557 ? -16.467 -7.839 -3.079 1.00 95.00 557 PRO A O 1
ATOM 4468 N N . GLN A 1 558 ? -14.419 -7.587 -3.953 1.00 95.25 558 GLN A N 1
ATOM 4469 C CA . GLN A 1 558 ? -13.736 -7.836 -2.672 1.00 95.25 558 GLN A CA 1
ATOM 4470 C C . GLN A 1 558 ? -13.974 -6.696 -1.669 1.00 95.25 558 GLN A C 1
ATOM 4472 O O . GLN A 1 558 ? -14.192 -6.976 -0.490 1.00 95.25 558 GLN A O 1
ATOM 4477 N N . TYR A 1 559 ? -14.023 -5.436 -2.132 1.00 94.25 559 TYR A N 1
ATOM 4478 C CA . TYR A 1 559 ? -14.399 -4.296 -1.289 1.00 94.25 559 TYR A CA 1
ATOM 4479 C C . TYR A 1 559 ? -15.841 -4.416 -0.780 1.00 94.25 559 TYR A C 1
ATOM 4481 O O . TYR A 1 559 ? -16.091 -4.241 0.405 1.00 94.25 559 TYR A O 1
ATOM 4489 N N . LEU A 1 560 ? -16.788 -4.804 -1.634 1.00 95.12 560 LEU A N 1
ATOM 4490 C CA . LEU A 1 560 ? -18.176 -5.026 -1.231 1.00 95.12 560 LEU A CA 1
ATOM 4491 C C . LEU A 1 560 ? -18.288 -6.109 -0.149 1.00 95.12 560 LEU A C 1
ATOM 4493 O O . LEU A 1 560 ? -18.974 -5.911 0.853 1.00 95.12 560 LEU A O 1
ATOM 4497 N N . LEU A 1 561 ? -17.601 -7.240 -0.332 1.00 95.81 561 LEU A N 1
ATOM 4498 C CA . LEU A 1 561 ? -17.617 -8.343 0.630 1.00 95.81 561 LEU A CA 1
ATOM 4499 C C . LEU A 1 561 ? -17.006 -7.938 1.977 1.00 95.81 561 LEU A C 1
ATOM 4501 O O . LEU A 1 561 ? -17.583 -8.263 3.015 1.00 95.81 561 LEU A O 1
ATOM 4505 N N . ILE A 1 562 ? -15.886 -7.202 1.984 1.00 95.06 562 ILE A N 1
ATOM 4506 C CA . ILE A 1 562 ? -15.278 -6.747 3.241 1.00 95.06 562 ILE A CA 1
ATOM 4507 C C . ILE A 1 562 ? -16.111 -5.652 3.923 1.00 95.06 562 ILE A C 1
ATOM 4509 O O . ILE A 1 562 ? -16.200 -5.657 5.146 1.00 95.06 562 ILE A O 1
ATOM 4513 N N . SER A 1 563 ? -16.796 -4.777 3.177 1.00 93.19 563 SER A N 1
ATOM 4514 C CA . SER A 1 563 ? -17.718 -3.789 3.757 1.00 93.19 563 SER A CA 1
ATOM 4515 C C . SER A 1 563 ? -18.951 -4.452 4.380 1.00 93.19 563 SER A C 1
ATOM 4517 O O . SER A 1 563 ? -19.386 -4.065 5.464 1.00 93.19 563 SER A O 1
ATOM 4519 N N . ILE A 1 564 ? -19.508 -5.489 3.737 1.00 93.75 564 ILE A N 1
ATOM 4520 C CA . ILE A 1 564 ? -20.566 -6.323 4.335 1.00 93.75 564 ILE A CA 1
ATOM 4521 C C . ILE A 1 564 ? -20.047 -6.967 5.622 1.00 93.75 564 ILE A C 1
ATOM 4523 O O . ILE A 1 564 ? -20.720 -6.934 6.655 1.00 93.75 564 ILE A O 1
ATOM 4527 N N . ALA A 1 565 ? -18.833 -7.518 5.572 1.00 94.06 565 ALA A N 1
ATOM 4528 C CA . ALA A 1 565 ? -18.184 -8.114 6.726 1.00 94.06 565 ALA A CA 1
ATOM 4529 C C . ALA A 1 565 ? -17.997 -7.099 7.866 1.00 94.06 565 ALA A C 1
ATOM 4531 O O . ALA A 1 565 ? -18.280 -7.429 9.011 1.00 94.06 565 ALA A O 1
ATOM 4532 N N . GLU A 1 566 ? -17.602 -5.859 7.569 1.00 91.56 566 GLU A N 1
ATOM 4533 C CA . GLU A 1 566 ? -17.469 -4.762 8.534 1.00 91.56 566 GLU A CA 1
ATOM 4534 C C . GLU A 1 566 ? -18.800 -4.429 9.214 1.00 91.56 566 GLU A C 1
ATOM 4536 O O . GLU A 1 566 ? -18.874 -4.413 10.444 1.00 91.56 566 GLU A O 1
ATOM 4541 N N . VAL A 1 567 ? -19.872 -4.236 8.443 1.00 89.62 567 VAL A N 1
ATOM 4542 C CA . VAL A 1 567 ? -21.205 -3.946 8.997 1.00 89.62 567 VAL A CA 1
ATOM 4543 C C . VAL A 1 567 ? -21.681 -5.092 9.893 1.00 89.62 567 VAL A C 1
ATOM 4545 O O . VAL A 1 567 ? -22.154 -4.872 11.008 1.00 89.62 567 VAL A O 1
ATOM 4548 N N . MET A 1 568 ? -21.512 -6.340 9.458 1.00 89.69 568 MET A N 1
ATOM 4549 C CA . MET A 1 568 ? -21.980 -7.498 10.219 1.00 89.69 568 MET A CA 1
ATOM 4550 C C . MET A 1 568 ? -21.096 -7.830 11.428 1.00 89.69 568 MET A C 1
ATOM 4552 O O . MET A 1 568 ? -21.621 -8.264 12.452 1.00 89.69 568 MET A O 1
ATOM 4556 N N . PHE A 1 569 ? -19.781 -7.627 11.337 1.00 89.31 569 PHE A N 1
ATOM 4557 C CA . PHE A 1 569 ? -18.815 -7.990 12.375 1.00 89.31 569 PHE A CA 1
ATOM 4558 C C . PHE A 1 569 ? -18.538 -6.843 13.348 1.00 89.31 569 PHE A C 1
ATOM 4560 O O . PHE A 1 569 ? -18.681 -7.018 14.557 1.00 89.31 569 PHE A O 1
ATOM 4567 N N . ALA A 1 570 ? -18.157 -5.668 12.844 1.00 83.31 570 ALA A N 1
ATOM 4568 C CA . ALA A 1 570 ? -17.720 -4.550 13.672 1.00 83.31 570 ALA A CA 1
ATOM 4569 C C . ALA A 1 570 ? -18.903 -3.839 14.340 1.00 83.31 570 ALA A C 1
ATOM 4571 O O . ALA A 1 570 ? -18.882 -3.648 15.555 1.00 83.31 570 ALA A O 1
ATOM 4572 N N . ILE A 1 571 ? -19.958 -3.500 13.587 1.00 80.81 571 ILE A N 1
ATOM 4573 C CA . ILE A 1 571 ? -21.122 -2.788 14.150 1.00 80.81 571 ILE A CA 1
ATOM 4574 C C . ILE A 1 571 ? -21.872 -3.690 15.135 1.00 80.81 571 ILE A C 1
ATOM 4576 O O . ILE A 1 571 ? -22.128 -3.278 16.265 1.00 80.81 571 ILE A O 1
ATOM 4580 N N . SER A 1 572 ? -22.134 -4.949 14.764 1.00 81.56 572 SER A N 1
ATOM 4581 C CA . SER A 1 572 ? -22.763 -5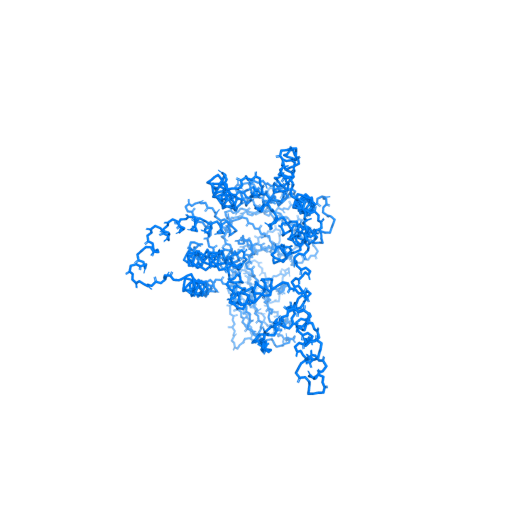.911 15.685 1.00 81.56 572 SER A CA 1
ATOM 4582 C C . SER A 1 572 ?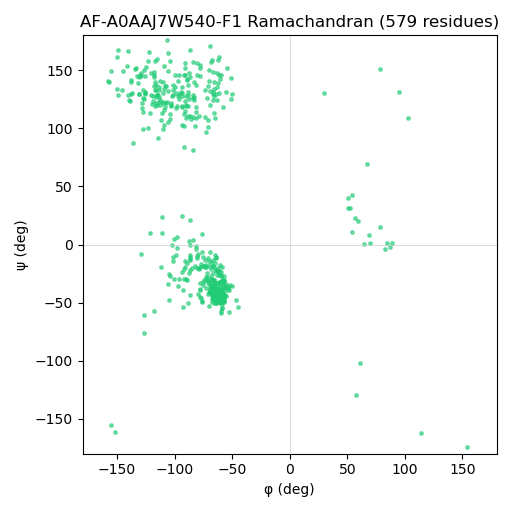 -21.874 -6.232 16.891 1.00 81.56 572 SER A C 1
ATOM 4584 O O . SER A 1 572 ? -22.382 -6.452 17.987 1.00 81.56 572 SER A O 1
ATOM 4586 N N . GLY A 1 573 ? -20.547 -6.253 16.715 1.00 80.06 573 GLY A N 1
ATOM 4587 C CA . GLY A 1 573 ? -19.596 -6.436 17.812 1.00 80.06 573 GLY A CA 1
ATOM 4588 C C . GLY A 1 573 ? -19.650 -5.292 18.824 1.00 80.06 573 GLY A C 1
ATOM 4589 O O . GLY A 1 573 ? -19.679 -5.547 20.026 1.00 80.06 573 GLY A O 1
ATOM 4590 N N . LEU A 1 574 ? -19.743 -4.048 18.342 1.00 76.06 574 LEU A N 1
ATOM 4591 C CA . LEU A 1 574 ? -19.938 -2.864 19.182 1.00 76.06 574 LEU A CA 1
ATOM 4592 C C . LEU A 1 574 ? -21.302 -2.887 19.883 1.00 76.06 574 LEU A C 1
ATOM 4594 O O . LEU A 1 574 ? -21.370 -2.651 21.088 1.00 76.06 574 LEU A O 1
ATOM 4598 N N . GLU A 1 575 ? -22.379 -3.219 19.167 1.00 75.25 575 GLU A N 1
ATOM 4599 C CA . GLU A 1 575 ? -23.721 -3.398 19.744 1.00 75.25 575 GLU A CA 1
ATOM 4600 C C . GLU A 1 575 ? -23.702 -4.442 20.875 1.00 75.25 575 GLU A C 1
ATOM 4602 O O . GLU A 1 575 ? -24.249 -4.221 21.958 1.00 75.25 575 GLU A O 1
ATOM 4607 N N . PHE A 1 576 ? -23.004 -5.560 20.663 1.00 77.62 576 PHE A N 1
ATOM 4608 C CA . PHE A 1 576 ? -22.808 -6.582 21.684 1.00 77.62 576 PHE A CA 1
ATOM 4609 C C . PHE A 1 576 ? -22.027 -6.051 22.897 1.00 77.62 576 PHE A C 1
ATOM 4611 O O . PHE A 1 576 ? -22.427 -6.313 24.030 1.00 77.62 576 PHE A O 1
ATOM 4618 N N . SER A 1 577 ? -20.955 -5.272 22.690 1.00 70.56 577 SER A N 1
ATOM 4619 C CA . SER A 1 577 ? -20.206 -4.647 23.792 1.00 70.56 577 SER A CA 1
ATOM 4620 C C . SER A 1 577 ? -21.101 -3.770 24.668 1.00 70.56 577 SER A C 1
ATOM 4622 O O . SER A 1 577 ? -21.004 -3.831 25.887 1.00 70.56 577 SER A O 1
ATOM 4624 N N . PHE A 1 578 ? -21.968 -2.958 24.056 1.00 65.56 578 PHE A N 1
ATOM 4625 C CA . PHE A 1 578 ? -22.804 -1.990 24.774 1.00 65.56 578 PHE A CA 1
ATOM 4626 C C . PHE A 1 578 ? -24.040 -2.595 25.444 1.00 65.56 578 PHE A C 1
ATOM 4628 O O . PHE A 1 578 ? -24.603 -1.965 26.332 1.00 65.56 578 PHE A O 1
ATOM 4635 N N . THR A 1 579 ? -24.492 -3.772 25.013 1.00 67.00 579 THR A N 1
ATOM 4636 C CA . THR A 1 579 ? -25.687 -4.428 25.574 1.00 67.00 579 THR A CA 1
ATOM 4637 C C . THR A 1 579 ? -25.371 -5.392 26.716 1.00 67.00 579 THR A C 1
ATOM 4639 O O . THR A 1 579 ? -26.267 -5.717 27.491 1.00 67.00 579 THR A O 1
ATOM 4642 N N . GLN A 1 580 ? -24.125 -5.868 26.812 1.00 60.62 580 GLN A N 1
ATOM 4643 C CA . GLN A 1 580 ? -23.674 -6.825 27.834 1.00 60.62 580 GLN A CA 1
ATOM 4644 C C . GLN A 1 580 ? -22.882 -6.181 28.987 1.00 60.62 580 GLN A C 1
ATOM 4646 O O . GLN A 1 580 ? -22.614 -6.857 29.982 1.00 60.62 580 GLN A O 1
ATOM 4651 N N . LEU A 1 581 ? -22.495 -4.907 28.845 1.00 43.16 581 LEU A N 1
ATOM 4652 C CA . LEU A 1 581 ? -21.922 -4.050 29.893 1.00 43.16 581 LEU A CA 1
ATOM 4653 C C . LEU A 1 581 ? -23.023 -3.194 30.523 1.00 43.16 581 LEU A C 1
ATOM 4655 O O . LEU A 1 581 ? -22.968 -2.999 31.759 1.00 43.16 581 LEU A O 1
#

Nearest PDB structures (foldseek):
  7pmy-assembly1_A  TM=8.073E-01  e=3.596E-36  Homo sapiens
  7pmw-assembly1_A  TM=8.253E-01  e=7.494E-36  Homo sapiens
  7pmx-assembly1_A  TM=8.025E-01  e=1.056E-35  Homo sapiens
  7nqk-assembly1_A  TM=5.208E-01  e=1.627E-31  Rattus norvegicus
  9bir-assembly1_A  TM=7.623E-01  e=5.398E-19  Rattus norvegicus

Mean predicted aligned error: 10.77 Å

InterPro domains:
  IPR000109 Proton-dependent oligopeptide transporter family [PF00854] (21-383)
  IPR018456 PTR2 family proton/oligopeptide symporter, conserved site [PS01022] (10-34)
  IPR036259 MFS transporter superfamily [G3DSA:1.20.1250.20] (1-361)
  IPR036259 MFS transporter superfamily [G3DSA:1.20.1250.20] (518-581)
  IPR036259 MFS transporter superfamily [SSF103473] (5-328)

pLDDT: mean 84.92, std 10.38, range [38.03, 97.31]

Organism: Cephus cinctus (NCBI:txid211228)

Foldseek 3Di:
DLLQVLLVVLVLCQQAPQHLLRLLLVLLVLLLVLLVLQLQLLAVVRNDPSVVSPVSSVNSNSNSNSNNVVRPLVQVLVQDDPPVCVVVSVVVVVVVVVCVLVVVLCLLPVLQCQQQVDDPPNHNGRSSRSSVVVSVVSVVVSVVSVVCVVVGDTDDRDDSLVVVLVVLVVQLVVLLVLCPDPVSVVVLVVVVVVQVVVPDPDDDDDDDPDSSVSCVSPDPPVSSVVSVLVVVLVVVCPCVVVLVVLLVCCQPVQLLLLLLAAQQDPNDGDFSSSVVSLLSVLLVVVQCCCVPPVVVVVVVVVQLPALSNLQVVLVVLSVVLVVLVVVSVVVSVVQWFDWDDAQKEKEKEFEQFQFWKWKDPPDPDIDIDGHGDIDMDMDGANAFDKIKIKMATDCCGPPARAPDRIDIDIDTDHPRWYKYWYWDAAARHTDIDIDDTDRQFFDSRQFEKEKEKEAENDLPFPQKKKWKADPVGTDDIDTFHSPDRIGIDDIDGGHFAKIKIFIAGPVRHVGQDIDIDGTATRWYKYWYWYDDPNHTPGTDIDTSGDHRDHHSCSSSSSSSSNSSSCCSNVVSSVVVVVVSD